Protein AF-A0A5B2YWZ7-F1 (afdb_monomer)

Radius of gyration: 22.35 Å; Cα contacts (8 Å, |Δi|>4): 830; chains: 1; bounding box: 54×45×63 Å

Structure (mmCIF, N/CA/C/O backbone):
data_AF-A0A5B2YWZ7-F1
#
_entry.id   AF-A0A5B2YWZ7-F1
#
loop_
_atom_site.group_PDB
_atom_site.id
_atom_site.type_symbol
_atom_site.label_atom_id
_atom_site.label_alt_id
_atom_site.label_comp_id
_atom_site.label_asym_id
_atom_site.label_entity_id
_atom_site.label_seq_id
_atom_site.pdbx_PDB_ins_code
_atom_site.Cartn_x
_atom_site.Cartn_y
_atom_site.Cartn_z
_atom_site.occupancy
_atom_site.B_iso_or_equiv
_atom_site.auth_seq_id
_atom_site.auth_comp_id
_atom_site.auth_asym_id
_atom_site.auth_atom_id
_atom_site.pdbx_PDB_model_num
ATOM 1 N N . MET A 1 1 ? 11.578 1.709 4.532 1.00 37.19 1 MET A N 1
ATOM 2 C CA . MET A 1 1 ? 10.511 1.955 3.554 1.00 37.19 1 MET A CA 1
ATOM 3 C C . MET A 1 1 ? 10.048 0.620 3.002 1.00 37.19 1 MET A C 1
ATOM 5 O O . MET A 1 1 ? 10.722 0.008 2.191 1.00 37.19 1 MET A O 1
ATOM 9 N N . ALA A 1 2 ? 8.983 0.111 3.607 1.00 58.91 2 ALA A N 1
ATOM 10 C CA . A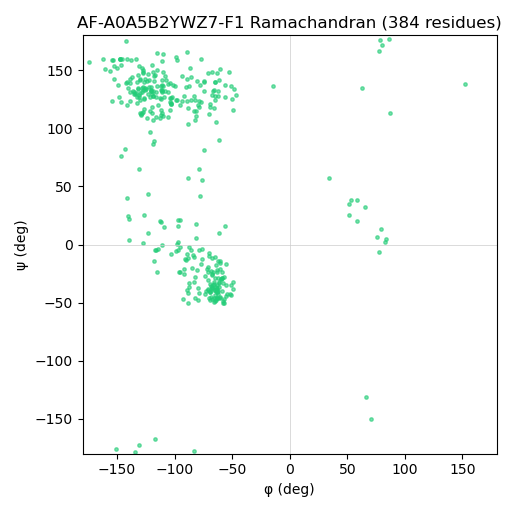LA A 1 2 ? 8.644 -1.291 3.829 1.00 58.91 2 ALA A CA 1
ATOM 11 C C . ALA A 1 2 ? 7.199 -1.595 3.396 1.00 58.91 2 ALA A C 1
ATOM 13 O O . ALA A 1 2 ? 6.530 -0.726 2.850 1.00 58.91 2 ALA A O 1
ATOM 14 N N . ILE A 1 3 ? 6.693 -2.800 3.678 1.00 73.69 3 ILE A N 1
ATOM 15 C CA . ILE A 1 3 ? 5.241 -2.989 3.811 1.00 73.69 3 ILE A CA 1
ATOM 16 C C . ILE A 1 3 ? 4.834 -2.477 5.193 1.00 73.69 3 ILE A C 1
ATOM 18 O O . ILE A 1 3 ? 5.314 -2.998 6.200 1.00 73.69 3 ILE A O 1
ATOM 22 N N . GLN A 1 4 ? 3.973 -1.465 5.252 1.00 75.94 4 GLN A N 1
ATOM 23 C CA . GLN A 1 4 ? 3.536 -0.865 6.509 1.00 75.94 4 GLN A CA 1
ATOM 24 C C . GLN A 1 4 ? 2.019 -0.840 6.638 1.00 75.94 4 GLN A C 1
ATOM 26 O O . GLN A 1 4 ? 1.307 -0.581 5.667 1.00 75.94 4 GLN A O 1
ATOM 31 N N . PHE A 1 5 ? 1.542 -1.076 7.854 1.00 81.06 5 PHE A N 1
ATOM 32 C CA . PHE A 1 5 ? 0.144 -0.919 8.226 1.00 81.06 5 PHE A CA 1
ATOM 33 C C . PHE A 1 5 ? 0.041 -0.050 9.472 1.00 81.06 5 PHE A C 1
ATOM 35 O O . PHE A 1 5 ? 0.707 -0.325 10.462 1.00 81.06 5 PHE A O 1
ATOM 42 N N . ASN A 1 6 ? -0.824 0.955 9.440 1.00 73.75 6 ASN A N 1
ATOM 43 C CA . ASN A 1 6 ? -1.213 1.710 10.623 1.00 73.75 6 ASN A CA 1
ATOM 44 C C . ASN A 1 6 ? -2.736 1.728 10.700 1.00 73.75 6 ASN A C 1
ATOM 46 O O . ASN A 1 6 ? -3.387 2.013 9.696 1.00 73.75 6 ASN A O 1
ATOM 50 N N . GLY A 1 7 ? -3.295 1.444 11.870 1.00 68.25 7 GLY A N 1
ATOM 51 C CA . GLY A 1 7 ? -4.730 1.439 12.113 1.00 68.25 7 GLY A CA 1
ATOM 52 C C . GLY A 1 7 ? -5.070 2.063 13.458 1.00 68.25 7 GLY A C 1
ATOM 53 O O . GLY A 1 7 ? -4.406 1.806 14.459 1.00 68.25 7 GLY A O 1
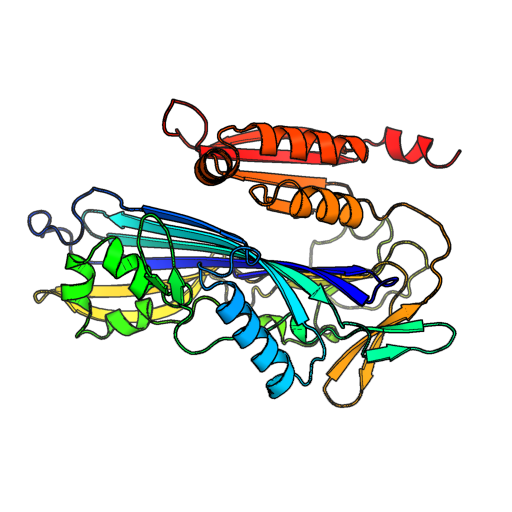ATOM 54 N N . LEU A 1 8 ? -6.134 2.853 13.472 1.00 69.62 8 LEU A N 1
ATOM 55 C CA . LEU A 1 8 ? -6.669 3.482 14.666 1.00 69.62 8 LEU A CA 1
ATOM 56 C C . LEU A 1 8 ? -8.169 3.232 14.748 1.00 69.62 8 LEU A C 1
ATOM 58 O O . LEU A 1 8 ? -8.910 3.745 13.911 1.00 69.62 8 LEU A O 1
ATOM 62 N N . ILE A 1 9 ? -8.605 2.468 15.746 1.00 76.19 9 ILE A N 1
ATOM 63 C CA . ILE A 1 9 ? -10.005 2.105 15.967 1.00 76.19 9 ILE A CA 1
ATOM 64 C C . ILE A 1 9 ? -10.641 3.069 16.969 1.00 76.19 9 ILE A C 1
ATOM 66 O O . ILE A 1 9 ? -10.267 3.107 18.138 1.00 76.19 9 ILE A O 1
ATOM 70 N N . SER A 1 10 ? -11.690 3.759 16.522 1.00 70.38 10 SER A N 1
ATOM 71 C CA . SER A 1 10 ? -12.577 4.524 17.394 1.00 70.38 10 SER A CA 1
ATOM 72 C C . SER A 1 10 ? -13.628 3.602 18.009 1.00 70.38 10 SER A C 1
ATOM 74 O O . SER A 1 10 ? -14.498 3.060 17.311 1.00 70.38 10 SER A O 1
ATOM 76 N N . HIS A 1 11 ? -13.566 3.451 19.332 1.00 68.38 11 HIS A N 1
ATOM 77 C CA . HIS A 1 11 ? -14.490 2.598 20.076 1.00 68.38 11 HIS A CA 1
ATOM 78 C C . HIS A 1 11 ? -15.944 3.114 20.092 1.00 68.38 11 HIS A C 1
ATOM 80 O O . HIS A 1 11 ? -16.876 2.313 20.175 1.00 68.38 11 HIS A O 1
ATOM 86 N N . GLU A 1 12 ? -16.159 4.428 19.944 1.00 64.69 12 GLU A N 1
ATOM 87 C CA . GLU A 1 12 ? -17.496 5.042 19.973 1.00 64.69 12 GLU A CA 1
ATOM 88 C C . GLU A 1 12 ? -18.334 4.664 18.746 1.00 64.69 12 GLU A C 1
ATOM 90 O O . GLU A 1 12 ? -19.527 4.381 18.857 1.00 64.69 12 GLU A O 1
ATOM 95 N N . ASN A 1 13 ? -17.703 4.645 17.567 1.00 70.62 13 ASN A N 1
ATOM 96 C CA . ASN A 1 13 ? -18.417 4.610 16.290 1.00 70.62 13 ASN A CA 1
ATOM 97 C C . ASN A 1 13 ? -18.171 3.334 15.474 1.00 70.62 13 ASN A C 1
ATOM 99 O O . ASN A 1 13 ? -18.784 3.162 14.421 1.00 70.62 13 ASN A O 1
ATOM 103 N N . GLY A 1 14 ? -17.285 2.434 15.922 1.00 79.06 14 GLY A N 1
ATOM 104 C CA . GLY A 1 14 ? -16.979 1.217 15.163 1.00 79.06 14 GLY A CA 1
ATOM 105 C C . GLY A 1 14 ? -16.307 1.506 13.825 1.00 79.06 14 GLY A C 1
ATOM 106 O O . GLY A 1 14 ? -16.531 0.792 12.845 1.00 79.06 14 GLY A O 1
ATOM 107 N N . THR A 1 15 ? -15.517 2.575 13.783 1.00 81.00 15 THR A N 1
ATOM 108 C CA . THR A 1 15 ? -14.788 3.033 12.600 1.00 81.00 15 THR A CA 1
ATOM 109 C C . THR A 1 15 ? -13.298 3.034 12.870 1.00 81.00 15 THR A C 1
ATOM 111 O O . THR A 1 15 ? -12.888 3.231 14.012 1.00 81.00 15 THR A O 1
ATOM 114 N N . ALA A 1 16 ? -12.492 2.909 11.821 1.00 77.50 16 ALA A N 1
ATOM 115 C CA . ALA A 1 16 ? -11.063 3.142 11.909 1.00 77.50 16 ALA A CA 1
ATOM 116 C C . ALA A 1 16 ? -10.545 4.067 10.815 1.00 77.50 16 ALA A C 1
ATOM 118 O O . ALA A 1 16 ? -11.093 4.153 9.711 1.00 77.50 16 ALA A O 1
ATOM 119 N N . LEU A 1 17 ? -9.447 4.738 11.136 1.00 72.69 17 LEU A N 1
ATOM 120 C CA . LEU A 1 17 ? -8.568 5.336 10.146 1.00 72.69 17 LEU A CA 1
ATOM 121 C C . LEU A 1 17 ? -7.384 4.411 9.943 1.00 72.69 17 LEU A C 1
ATOM 123 O O . LEU A 1 17 ? -6.833 3.895 10.915 1.00 72.69 17 LEU A O 1
ATOM 127 N N . ALA A 1 18 ? -7.000 4.202 8.689 1.00 78.12 18 ALA A N 1
ATOM 128 C CA . ALA A 1 18 ? -5.903 3.309 8.384 1.00 78.12 18 ALA A CA 1
ATOM 129 C C . ALA A 1 18 ? -5.013 3.822 7.256 1.00 78.12 18 ALA A C 1
ATOM 131 O O . ALA A 1 18 ? -5.408 4.658 6.444 1.00 78.12 18 ALA A O 1
ATOM 132 N N . SER A 1 19 ? -3.797 3.290 7.206 1.00 80.56 19 SER A N 1
ATOM 133 C CA . SER A 1 19 ? -2.846 3.489 6.121 1.00 80.56 19 SER A CA 1
ATOM 134 C C . SER A 1 19 ? -2.147 2.171 5.810 1.00 80.56 19 SER A C 1
ATOM 136 O O . SER A 1 19 ? -1.652 1.491 6.706 1.00 80.56 19 SER A O 1
ATOM 138 N N . PHE A 1 20 ? -2.115 1.838 4.526 1.00 87.31 20 PHE A N 1
ATOM 139 C CA . PHE A 1 20 ? -1.481 0.663 3.952 1.00 87.31 20 PHE A CA 1
ATOM 140 C C . PHE A 1 20 ? -0.422 1.144 2.969 1.00 87.31 20 PHE A C 1
ATOM 142 O O . PHE A 1 20 ? -0.759 1.757 1.953 1.00 87.31 20 PHE A O 1
ATOM 149 N N . LYS A 1 21 ? 0.851 0.898 3.276 1.00 84.88 21 LYS A N 1
ATOM 150 C CA . LYS A 1 21 ? 1.974 1.399 2.481 1.00 84.88 21 LYS A CA 1
ATOM 151 C C . LYS A 1 21 ? 2.859 0.288 1.968 1.00 84.88 21 LYS A C 1
ATOM 153 O O . LYS A 1 21 ? 3.123 -0.671 2.690 1.00 84.88 21 LYS A O 1
ATOM 158 N N . ILE A 1 22 ? 3.329 0.448 0.740 1.00 87.62 22 ILE A N 1
ATOM 159 C CA . ILE A 1 22 ? 4.284 -0.444 0.096 1.00 87.62 22 ILE A CA 1
ATOM 160 C C . ILE A 1 22 ? 5.374 0.388 -0.540 1.00 87.62 22 ILE A C 1
ATOM 162 O O . ILE A 1 22 ? 5.113 1.218 -1.405 1.00 87.62 22 ILE A O 1
ATOM 166 N N . ASP A 1 23 ? 6.595 0.032 -0.188 1.00 83.75 23 ASP A N 1
ATOM 167 C CA . ASP A 1 23 ? 7.798 0.457 -0.871 1.00 83.75 23 ASP A CA 1
ATOM 168 C C . ASP A 1 23 ? 8.480 -0.778 -1.471 1.00 83.75 23 ASP A C 1
ATOM 170 O O . ASP A 1 23 ? 9.023 -1.633 -0.755 1.00 83.75 23 ASP A O 1
ATOM 174 N N . LYS A 1 24 ? 8.443 -0.888 -2.800 1.00 88.88 24 LYS A N 1
ATOM 175 C CA . LYS A 1 24 ? 9.058 -1.995 -3.540 1.00 88.88 24 LYS A CA 1
ATOM 176 C C . LYS A 1 24 ? 10.194 -1.492 -4.413 1.00 88.88 24 LYS A C 1
ATOM 178 O O . LYS A 1 24 ? 10.079 -0.486 -5.112 1.00 88.88 24 LYS A O 1
ATOM 183 N N . ILE A 1 25 ? 11.295 -2.236 -4.388 1.00 89.81 25 ILE A N 1
ATOM 184 C CA . ILE A 1 25 ? 12.470 -1.979 -5.217 1.00 89.81 25 ILE A CA 1
ATOM 185 C C . ILE A 1 25 ? 12.681 -3.189 -6.116 1.00 89.81 25 ILE A C 1
ATOM 187 O O . ILE A 1 25 ? 12.777 -4.310 -5.626 1.00 89.81 25 ILE A O 1
ATOM 191 N N . ILE A 1 26 ? 12.803 -2.970 -7.420 1.00 92.44 26 ILE A N 1
ATOM 192 C CA . ILE A 1 26 ? 13.241 -4.000 -8.364 1.00 92.44 26 ILE A CA 1
ATOM 193 C C . ILE A 1 26 ? 14.558 -3.542 -8.971 1.00 92.44 26 ILE A C 1
ATOM 195 O O . ILE A 1 26 ? 14.643 -2.436 -9.494 1.00 92.44 26 ILE A O 1
ATOM 199 N N . THR A 1 27 ? 15.592 -4.374 -8.914 1.00 91.31 27 THR A N 1
ATOM 200 C CA . THR A 1 27 ? 16.861 -4.098 -9.591 1.00 91.31 27 THR A CA 1
ATOM 201 C C . THR A 1 27 ? 17.020 -4.998 -10.801 1.00 91.31 27 THR A C 1
ATOM 203 O O . THR A 1 27 ? 16.668 -6.176 -10.760 1.00 91.31 27 THR A O 1
ATOM 206 N N . LEU A 1 28 ? 17.566 -4.440 -11.877 1.00 90.06 28 LEU A N 1
ATOM 207 C CA . LEU A 1 28 ? 18.037 -5.180 -13.040 1.00 90.06 28 LEU A CA 1
ATOM 208 C C . LEU A 1 28 ? 19.545 -4.974 -13.139 1.00 90.06 28 LEU A C 1
ATOM 210 O O . LEU A 1 28 ? 20.001 -3.839 -13.085 1.00 90.06 28 LEU A O 1
ATOM 214 N N . GLU A 1 29 ? 20.323 -6.036 -13.305 1.00 90.25 29 GLU A N 1
ATOM 215 C CA . GLU A 1 29 ? 21.772 -5.956 -13.502 1.00 90.25 29 GLU A CA 1
ATOM 216 C C . GLU A 1 29 ? 22.168 -6.592 -14.831 1.00 90.25 29 GLU A C 1
ATOM 218 O O . GLU A 1 29 ? 21.726 -7.699 -15.153 1.00 90.25 29 GLU A O 1
ATOM 223 N N . TYR A 1 30 ? 23.007 -5.889 -15.593 1.00 86.12 30 TYR A N 1
ATOM 224 C CA . TYR A 1 30 ? 23.416 -6.257 -16.947 1.00 86.12 30 TYR A CA 1
ATOM 225 C C . TYR A 1 30 ? 24.863 -5.809 -17.255 1.00 86.12 30 TYR A C 1
ATOM 227 O O . TYR A 1 30 ? 25.405 -4.931 -16.582 1.00 86.12 30 TYR A O 1
ATOM 235 N N . PRO A 1 31 ? 25.544 -6.403 -18.256 1.00 82.44 31 PRO A N 1
ATOM 236 C CA . PRO A 1 31 ? 26.946 -6.084 -18.544 1.00 82.44 31 PRO A CA 1
ATOM 237 C C . PRO A 1 31 ? 27.169 -4.632 -19.013 1.00 82.44 31 PRO A C 1
ATOM 239 O O . PRO A 1 31 ? 26.435 -4.128 -19.856 1.00 82.44 31 PRO A O 1
ATOM 242 N N . SER A 1 32 ? 28.247 -3.987 -18.545 1.00 70.94 32 SER A N 1
ATOM 243 C CA . SER A 1 32 ? 28.533 -2.550 -18.753 1.00 70.94 32 SER A CA 1
ATOM 244 C C . SER A 1 32 ? 28.925 -2.120 -20.175 1.00 70.94 32 SER A C 1
ATOM 246 O O . SER A 1 32 ? 28.866 -0.939 -20.503 1.00 70.94 32 SER A O 1
ATOM 248 N N . LYS A 1 33 ? 29.363 -3.049 -21.031 1.00 58.19 33 LYS A N 1
ATOM 249 C CA . LYS A 1 33 ? 29.988 -2.765 -22.342 1.00 58.19 33 LYS A CA 1
ATOM 250 C C . LYS A 1 33 ? 29.000 -2.474 -23.488 1.00 58.19 33 LYS A C 1
ATOM 252 O O . LYS A 1 33 ? 29.388 -2.557 -24.649 1.00 58.19 33 LYS A O 1
ATOM 257 N N . TYR A 1 34 ? 27.745 -2.150 -23.171 1.00 53.38 34 TYR A N 1
ATOM 258 C CA . TYR A 1 34 ? 26.641 -2.025 -24.135 1.00 53.38 34 TYR A CA 1
ATOM 259 C C . TYR A 1 34 ? 25.905 -0.681 -24.062 1.00 53.38 34 TYR A C 1
ATOM 261 O O . TYR A 1 34 ? 24.767 -0.576 -24.504 1.00 53.38 34 TYR A O 1
ATOM 269 N N . THR A 1 35 ? 26.570 0.375 -23.579 1.00 50.19 35 THR A N 1
ATOM 270 C CA . THR A 1 35 ? 26.051 1.757 -23.493 1.00 50.19 35 THR A CA 1
ATOM 271 C C . THR A 1 35 ? 25.684 2.413 -24.836 1.00 50.19 35 THR A C 1
ATOM 273 O O . THR A 1 35 ? 25.408 3.607 -24.874 1.00 50.19 35 THR A O 1
ATOM 276 N N . THR A 1 36 ? 25.649 1.664 -25.941 1.00 47.62 36 THR A N 1
ATOM 277 C CA . THR A 1 36 ? 25.097 2.116 -27.226 1.00 47.62 36 THR A CA 1
ATOM 278 C C . THR A 1 36 ? 23.713 1.540 -27.531 1.00 47.62 36 THR A C 1
ATOM 280 O O . THR A 1 36 ? 23.105 1.981 -28.501 1.00 47.62 36 THR A O 1
ATOM 283 N N . ASP A 1 37 ? 23.207 0.584 -26.737 1.00 48.28 37 ASP A N 1
ATOM 284 C CA . ASP A 1 37 ? 21.825 0.103 -26.838 1.00 48.28 37 ASP A CA 1
ATOM 285 C C . ASP A 1 37 ? 20.987 0.690 -25.676 1.00 48.28 37 ASP A C 1
ATOM 287 O O . ASP A 1 37 ? 21.274 0.424 -24.503 1.00 48.28 37 ASP A O 1
ATOM 291 N N . PRO A 1 38 ? 19.981 1.530 -25.977 1.00 47.56 38 PRO A N 1
ATOM 292 C CA . PRO A 1 38 ? 19.209 2.351 -25.043 1.00 47.56 38 PRO A CA 1
ATOM 293 C C . PRO A 1 38 ? 18.183 1.528 -24.249 1.00 47.56 38 PRO A C 1
ATOM 295 O O . PRO A 1 38 ? 16.989 1.831 -24.259 1.00 47.56 38 PRO A O 1
ATOM 298 N N . ILE A 1 39 ? 18.609 0.467 -23.548 1.00 50.28 39 ILE A N 1
ATOM 299 C CA . ILE A 1 39 ? 17.709 -0.255 -22.626 1.00 50.28 39 ILE A CA 1
ATOM 300 C C . ILE A 1 39 ? 17.116 0.735 -21.614 1.00 50.28 39 ILE A C 1
ATOM 302 O O . ILE A 1 39 ? 15.942 0.625 -21.268 1.00 50.28 39 ILE A O 1
ATOM 306 N N . LEU A 1 40 ? 17.899 1.742 -21.214 1.00 54.97 40 LEU A N 1
ATOM 307 C CA . LEU A 1 40 ? 17.470 2.870 -20.397 1.00 54.97 40 LEU A CA 1
ATOM 308 C C . LEU A 1 40 ? 18.196 4.127 -20.870 1.00 54.97 40 LEU A C 1
ATOM 310 O O . LEU A 1 40 ? 19.228 4.506 -20.320 1.00 54.97 40 LEU A O 1
ATOM 314 N N . ASP A 1 41 ? 17.675 4.750 -21.927 1.00 53.03 41 ASP A N 1
ATOM 315 C CA . ASP A 1 41 ? 17.971 6.161 -22.170 1.00 53.03 41 ASP A CA 1
ATOM 316 C C . ASP A 1 41 ? 17.684 6.941 -20.870 1.00 53.03 41 ASP A C 1
ATOM 318 O O . ASP A 1 41 ? 16.710 6.650 -20.170 1.00 53.03 41 ASP A O 1
ATOM 322 N N . ILE A 1 42 ? 18.574 7.859 -20.492 1.00 51.53 42 ILE A N 1
ATOM 323 C CA . ILE A 1 42 ? 18.710 8.425 -19.133 1.00 51.53 42 ILE A CA 1
ATOM 324 C C . ILE A 1 42 ? 17.624 9.489 -18.867 1.00 51.53 42 ILE A C 1
ATOM 326 O O . ILE A 1 42 ? 17.875 10.552 -18.302 1.00 51.53 42 ILE A O 1
ATOM 330 N N . SER A 1 43 ? 16.386 9.230 -19.282 1.00 60.97 43 SER A N 1
ATOM 331 C CA . SER A 1 43 ? 15.245 10.103 -19.014 1.00 60.97 43 SER A CA 1
ATOM 332 C C . SER A 1 43 ? 14.689 9.938 -17.595 1.00 60.97 43 SER A C 1
ATOM 334 O O . SER A 1 43 ? 13.809 10.707 -17.220 1.00 60.97 43 SER A O 1
ATOM 336 N N . ASN A 1 44 ? 15.212 8.976 -16.810 1.00 73.62 44 ASN A N 1
ATOM 337 C CA . ASN A 1 44 ? 14.793 8.635 -15.441 1.00 73.62 44 ASN A CA 1
ATOM 338 C C . ASN A 1 44 ? 13.276 8.816 -15.228 1.00 73.62 44 ASN A C 1
ATOM 340 O O . ASN A 1 44 ? 12.859 9.632 -14.396 1.00 73.62 44 ASN A O 1
ATOM 344 N N . PRO A 1 45 ? 12.444 8.136 -16.039 1.00 86.00 45 PRO A N 1
ATOM 345 C CA . PRO A 1 45 ? 11.018 8.408 -16.099 1.00 86.00 45 PRO A CA 1
ATOM 346 C C . PRO A 1 45 ? 10.357 8.117 -14.753 1.00 86.00 45 PRO A C 1
ATOM 348 O O . PRO A 1 45 ? 10.752 7.202 -14.024 1.00 86.00 45 PRO A O 1
ATOM 351 N N . SER A 1 46 ? 9.322 8.893 -14.440 1.00 90.44 46 SER A N 1
ATOM 352 C CA . SER A 1 46 ? 8.497 8.688 -13.255 1.00 90.44 46 SER A CA 1
ATOM 353 C C . SER A 1 46 ? 7.026 8.902 -13.567 1.00 90.44 46 SER A C 1
ATOM 355 O O . SER A 1 46 ? 6.681 9.843 -14.280 1.00 90.44 46 SER A O 1
ATOM 357 N N . ILE A 1 47 ? 6.181 8.084 -12.958 1.00 92.31 47 ILE A N 1
ATOM 358 C CA . ILE A 1 47 ? 4.732 8.239 -12.910 1.00 92.31 47 ILE A CA 1
ATOM 359 C C . ILE A 1 47 ? 4.359 8.584 -11.482 1.00 92.31 47 ILE A C 1
ATOM 361 O O . ILE A 1 47 ? 4.802 7.914 -10.552 1.00 92.31 47 ILE A O 1
ATOM 365 N N . GLU A 1 48 ? 3.539 9.614 -11.311 1.00 92.38 48 GLU A N 1
ATOM 366 C CA . GLU A 1 48 ? 3.070 10.019 -9.991 1.00 92.38 48 GLU A CA 1
ATOM 367 C C . GLU A 1 48 ? 1.661 10.605 -10.070 1.00 92.38 48 GLU A C 1
ATOM 369 O O . GLU A 1 48 ? 1.410 11.535 -10.850 1.00 92.38 48 GLU A O 1
ATOM 374 N N . PHE A 1 49 ? 0.746 10.070 -9.262 1.00 89.19 49 PHE A N 1
ATOM 375 C CA . PHE A 1 49 ? -0.633 10.540 -9.183 1.00 89.19 49 PHE A CA 1
ATOM 376 C C . PHE A 1 49 ? -1.271 10.252 -7.817 1.00 89.19 49 PHE A C 1
ATOM 378 O O . PHE A 1 49 ? -0.863 9.344 -7.091 1.00 89.19 49 PHE A O 1
ATOM 385 N N . THR A 1 50 ? -2.324 11.012 -7.512 1.00 86.31 50 THR A N 1
ATOM 386 C CA . THR A 1 50 ? -3.182 10.829 -6.337 1.00 86.31 50 THR A CA 1
ATOM 387 C C . THR A 1 50 ? -4.625 10.685 -6.796 1.00 86.31 50 THR A C 1
ATOM 389 O O . THR A 1 50 ? -5.082 11.476 -7.621 1.00 86.31 50 THR A O 1
ATOM 392 N N . LEU A 1 51 ? -5.350 9.707 -6.256 1.00 85.69 51 LEU A N 1
ATOM 393 C CA . LEU A 1 51 ? -6.770 9.488 -6.535 1.00 85.69 51 LEU A CA 1
ATOM 394 C C . LEU A 1 51 ? -7.582 9.513 -5.245 1.00 85.69 51 LEU A C 1
ATOM 396 O O . LEU A 1 51 ? -7.122 9.060 -4.198 1.00 85.69 51 LEU A O 1
ATOM 400 N N . ASN A 1 52 ? -8.817 9.998 -5.343 1.00 86.50 52 ASN A N 1
ATOM 401 C CA . ASN A 1 52 ? -9.801 9.928 -4.271 1.00 86.50 52 ASN A CA 1
ATOM 402 C C . ASN A 1 52 ? -11.003 9.110 -4.748 1.00 86.50 52 ASN A C 1
ATOM 404 O O . ASN A 1 52 ? -11.535 9.343 -5.833 1.00 86.50 52 ASN A O 1
ATOM 408 N N . SER A 1 53 ? -11.440 8.162 -3.925 1.00 89.81 53 SER A N 1
ATOM 409 C CA . SER A 1 53 ? -12.588 7.293 -4.214 1.00 89.81 53 SER A CA 1
ATOM 410 C C . SER A 1 53 ? -13.923 8.034 -4.375 1.00 89.81 53 SER A C 1
ATOM 412 O O . SER A 1 53 ? -14.881 7.440 -4.863 1.00 89.81 53 SER A O 1
ATOM 414 N N . SER A 1 54 ? -14.002 9.309 -3.972 1.00 83.75 54 SER A N 1
ATOM 415 C CA . SER A 1 54 ? -15.173 10.160 -4.204 1.00 83.75 54 SER A CA 1
ATOM 416 C C . SER A 1 54 ? -15.406 10.469 -5.687 1.00 83.75 54 SER A C 1
ATOM 418 O O . SER A 1 54 ? -16.539 10.742 -6.085 1.00 83.75 54 SER A O 1
ATOM 420 N N . ASP A 1 55 ? -14.363 10.390 -6.516 1.00 88.94 55 ASP A N 1
ATOM 421 C CA . ASP A 1 55 ? -14.472 10.464 -7.967 1.00 88.94 55 ASP A CA 1
ATOM 422 C C . ASP A 1 55 ? -14.703 9.063 -8.554 1.00 88.94 55 ASP A C 1
ATOM 424 O O . ASP A 1 55 ? -13.795 8.244 -8.692 1.00 88.94 55 ASP A O 1
ATOM 428 N N . ASN A 1 56 ? -15.951 8.800 -8.942 1.00 91.56 56 ASN A N 1
ATOM 429 C CA . ASN A 1 56 ? -16.376 7.506 -9.479 1.00 91.56 56 ASN A CA 1
ATOM 430 C C . ASN A 1 56 ? -15.768 7.165 -10.855 1.00 91.56 56 ASN A C 1
ATOM 432 O O . ASN A 1 56 ? -15.899 6.026 -11.304 1.00 91.56 56 ASN A O 1
ATOM 436 N N . SER A 1 57 ? -15.129 8.114 -11.549 1.00 92.88 57 SER A N 1
ATOM 437 C CA . SER A 1 57 ? -14.576 7.887 -12.893 1.00 92.88 57 SER A CA 1
ATOM 438 C C . SER A 1 57 ? -13.167 7.277 -12.883 1.00 92.88 57 SER A C 1
ATOM 440 O O . SER A 1 57 ? -12.749 6.645 -13.861 1.00 92.88 57 SER A O 1
ATOM 442 N N . ASN A 1 58 ? -12.446 7.398 -11.764 1.00 95.62 58 ASN A N 1
ATOM 443 C CA . ASN A 1 58 ? -11.047 6.981 -11.666 1.00 95.62 58 ASN A CA 1
ATOM 444 C C . ASN A 1 58 ? -10.843 5.491 -11.329 1.00 95.62 58 ASN A C 1
ATOM 446 O O . ASN A 1 58 ? -9.712 5.016 -11.322 1.00 95.62 58 ASN A O 1
ATOM 450 N N . GLY A 1 59 ? -11.913 4.733 -11.069 1.00 96.69 59 GLY A N 1
ATOM 451 C CA . GLY A 1 59 ? -11.845 3.290 -10.812 1.00 96.69 59 GLY A CA 1
ATOM 452 C C . GLY A 1 59 ? -11.373 2.882 -9.409 1.00 96.69 59 GLY A C 1
ATOM 453 O O . GLY A 1 59 ? -11.486 1.704 -9.074 1.00 96.69 59 GLY A O 1
ATOM 454 N N . LEU A 1 60 ? -10.936 3.813 -8.547 1.00 97.25 60 LEU A N 1
ATOM 455 C CA . LEU A 1 60 ? -10.502 3.497 -7.177 1.00 97.25 60 LEU A CA 1
ATOM 456 C C . LEU A 1 60 ? -11.635 2.879 -6.347 1.00 97.25 60 LEU A C 1
ATOM 458 O O . LEU A 1 60 ? -11.394 1.985 -5.543 1.00 97.25 60 LEU A O 1
ATOM 462 N N . LYS A 1 61 ? -12.889 3.275 -6.589 1.00 96.94 61 LYS A N 1
ATOM 463 C CA . LYS A 1 61 ? -14.045 2.640 -5.946 1.00 96.94 61 LYS A CA 1
ATOM 464 C C . LYS A 1 61 ? -14.141 1.137 -6.248 1.00 96.94 61 LYS A C 1
ATOM 466 O O . LYS A 1 61 ? -14.369 0.361 -5.329 1.00 96.94 61 LYS A O 1
ATOM 471 N N . ASN A 1 62 ? -13.864 0.719 -7.486 1.00 97.06 62 ASN A N 1
ATOM 472 C CA . ASN A 1 62 ? -13.859 -0.699 -7.863 1.00 97.06 62 ASN A CA 1
ATOM 473 C C . ASN A 1 62 ? -12.734 -1.472 -7.157 1.00 97.06 62 ASN A C 1
ATOM 475 O O . ASN A 1 62 ? -12.888 -2.652 -6.855 1.00 97.06 62 ASN A O 1
ATOM 479 N N . VAL A 1 63 ? -11.598 -0.814 -6.891 1.00 97.44 63 VAL A N 1
ATOM 480 C CA . VAL A 1 63 ? -10.514 -1.395 -6.085 1.00 97.44 63 VAL A CA 1
ATOM 481 C C . VAL A 1 63 ? -10.989 -1.639 -4.651 1.00 97.44 63 VAL A C 1
ATOM 483 O O . VAL A 1 63 ? -10.783 -2.731 -4.128 1.00 97.44 63 VAL A O 1
ATOM 486 N N . LEU A 1 64 ? -11.667 -0.663 -4.035 1.00 97.06 64 LEU A N 1
ATOM 487 C CA . LEU A 1 64 ? -12.231 -0.827 -2.690 1.00 97.06 64 LEU A CA 1
ATOM 488 C C . LEU A 1 64 ? -13.298 -1.921 -2.646 1.00 97.06 64 LEU A C 1
ATOM 490 O O . LEU A 1 64 ? -13.320 -2.703 -1.703 1.00 97.06 64 LEU A O 1
ATOM 494 N N . ASP A 1 65 ? -14.145 -2.021 -3.671 1.00 96.25 65 ASP A N 1
ATOM 495 C CA . ASP A 1 65 ? -15.172 -3.062 -3.744 1.00 96.25 65 ASP A CA 1
ATOM 496 C C . ASP A 1 65 ? -14.543 -4.471 -3.795 1.00 96.25 65 ASP A C 1
ATOM 498 O O . ASP A 1 65 ? -14.998 -5.358 -3.074 1.00 96.25 65 ASP A O 1
ATOM 502 N N . LYS A 1 66 ? -13.437 -4.660 -4.535 1.00 95.88 66 LYS A N 1
ATOM 503 C CA . LYS A 1 66 ? -12.663 -5.920 -4.525 1.00 95.88 66 LYS A CA 1
ATOM 504 C C . LYS A 1 66 ? -12.048 -6.228 -3.156 1.00 95.88 66 LYS A C 1
ATOM 506 O O . LYS A 1 66 ? -12.054 -7.379 -2.735 1.00 95.88 66 LYS A O 1
ATOM 511 N N . ILE A 1 67 ? -11.516 -5.222 -2.457 1.00 96.12 67 ILE A N 1
ATOM 512 C CA . ILE A 1 67 ? -10.982 -5.401 -1.095 1.00 96.12 67 ILE A CA 1
ATOM 513 C C . ILE A 1 67 ? -12.100 -5.821 -0.132 1.00 96.12 67 ILE A C 1
ATOM 515 O O . ILE A 1 67 ? -11.952 -6.785 0.612 1.00 96.12 67 ILE A O 1
ATOM 519 N N . ASN A 1 68 ? -13.245 -5.142 -0.192 1.00 96.06 68 ASN A N 1
ATOM 520 C CA . ASN A 1 68 ? -14.402 -5.439 0.652 1.00 96.06 68 ASN A CA 1
ATOM 521 C C . ASN A 1 68 ? -14.972 -6.846 0.392 1.00 96.06 68 ASN A C 1
ATOM 523 O O . ASN A 1 68 ? -15.423 -7.520 1.322 1.00 96.06 68 ASN A O 1
ATOM 527 N N . GLU A 1 69 ? -14.931 -7.311 -0.860 1.00 94.19 69 GLU A N 1
ATOM 528 C CA . GLU A 1 69 ? -15.276 -8.690 -1.214 1.00 94.19 69 GLU A CA 1
ATOM 529 C C . GLU A 1 69 ? -14.323 -9.696 -0.547 1.00 94.19 69 GLU A C 1
ATOM 531 O O . GLU A 1 69 ? -14.784 -10.693 0.012 1.00 94.19 69 GLU A O 1
ATOM 536 N N . LEU A 1 70 ? -13.012 -9.418 -0.523 1.00 92.31 70 LEU A N 1
ATOM 537 C CA . LEU A 1 70 ? -12.034 -10.274 0.157 1.00 92.31 70 LEU A CA 1
ATOM 538 C C . LEU A 1 70 ? -12.293 -10.366 1.663 1.00 92.31 70 LEU A C 1
ATOM 540 O O . LEU A 1 70 ? -12.322 -11.480 2.183 1.00 92.31 70 LEU A O 1
ATOM 544 N N . PHE A 1 71 ? -12.550 -9.242 2.335 1.00 91.94 71 PHE A N 1
ATOM 545 C CA . PHE A 1 71 ? -12.890 -9.235 3.763 1.00 91.94 71 PHE A CA 1
ATOM 546 C C . PHE A 1 71 ? -14.095 -10.126 4.064 1.00 91.94 71 PHE A C 1
ATOM 548 O O . PHE A 1 71 ? -14.057 -10.947 4.981 1.00 91.94 71 PHE A O 1
ATOM 555 N N . SER A 1 72 ? -15.132 -10.026 3.231 1.00 86.44 72 SER A N 1
ATOM 556 C CA . SER A 1 72 ? -16.366 -10.793 3.408 1.00 86.44 72 SER A CA 1
ATOM 557 C C . SER A 1 72 ? -16.170 -12.294 3.149 1.00 86.44 72 SER A C 1
ATOM 559 O O . SER A 1 72 ? -16.741 -13.120 3.860 1.00 86.44 72 SER A O 1
ATOM 561 N N . LEU A 1 73 ? -15.390 -12.663 2.123 1.00 84.44 73 LEU A N 1
ATOM 562 C CA . LEU A 1 73 ? -15.248 -14.054 1.672 1.00 84.44 73 LEU A CA 1
ATOM 563 C C . LEU A 1 73 ? -14.138 -14.830 2.386 1.00 84.44 73 LEU A C 1
ATOM 565 O O . LEU A 1 73 ? -14.325 -16.012 2.679 1.00 84.44 73 LEU A O 1
ATOM 569 N N . LYS A 1 74 ? -12.976 -14.206 2.609 1.00 75.56 74 LYS A N 1
ATOM 570 C CA . LYS A 1 74 ? -11.785 -14.875 3.156 1.00 75.56 74 LYS A CA 1
ATOM 571 C C . LYS A 1 74 ? -11.720 -14.765 4.674 1.00 75.56 74 LYS A C 1
ATOM 573 O O . LYS A 1 74 ? -11.531 -15.778 5.340 1.00 75.56 74 LYS A O 1
ATOM 578 N N . ASP A 1 75 ? -11.937 -13.566 5.203 1.00 71.31 75 ASP A N 1
ATOM 579 C CA . ASP A 1 75 ? -11.699 -13.280 6.623 1.00 71.31 75 ASP A CA 1
ATOM 580 C C . ASP A 1 75 ? -12.978 -13.335 7.465 1.00 71.31 75 ASP A C 1
ATOM 582 O O . ASP A 1 75 ? -12.923 -13.207 8.687 1.00 71.31 75 ASP A O 1
ATOM 586 N N . GLN A 1 76 ? -14.138 -13.515 6.814 1.00 81.31 76 GLN A N 1
ATOM 587 C CA . GLN A 1 76 ? -15.471 -13.380 7.423 1.00 81.31 76 GLN A CA 1
ATOM 588 C C . GLN A 1 76 ? -15.634 -12.045 8.167 1.00 81.31 76 GLN A C 1
ATOM 590 O O . GLN A 1 76 ? -16.430 -11.922 9.103 1.00 81.31 76 GLN A O 1
ATOM 595 N N . SER A 1 77 ? -14.859 -11.049 7.743 1.00 86.25 77 SER A N 1
ATOM 596 C CA . SER A 1 77 ? -14.811 -9.726 8.326 1.00 86.25 77 SER A CA 1
ATOM 597 C C . SER A 1 77 ? -16.018 -8.927 7.847 1.00 86.25 77 SER A C 1
ATOM 599 O O . SER A 1 77 ? -16.402 -8.977 6.677 1.00 86.25 77 SER A O 1
ATOM 601 N N . GLN A 1 78 ? -16.639 -8.196 8.770 1.00 88.75 78 GLN A N 1
ATOM 602 C CA . GLN A 1 78 ? -17.757 -7.295 8.460 1.00 88.75 78 GLN A CA 1
ATOM 603 C C . GLN A 1 78 ? -17.273 -5.893 8.089 1.00 88.75 78 GLN A C 1
ATOM 605 O O . GLN A 1 78 ? -18.070 -5.054 7.653 1.00 88.75 78 GLN A O 1
ATOM 610 N N . ALA A 1 79 ? -15.973 -5.652 8.266 1.00 93.62 79 ALA A N 1
ATOM 611 C CA . ALA A 1 79 ? -15.343 -4.382 8.008 1.00 93.62 79 ALA A CA 1
ATOM 612 C C . ALA A 1 79 ? -15.489 -3.968 6.547 1.00 93.62 79 ALA A C 1
ATOM 614 O O . ALA A 1 79 ? -15.535 -4.786 5.624 1.00 93.62 79 ALA A O 1
ATOM 615 N N . LYS A 1 80 ? -15.512 -2.656 6.339 1.00 95.62 80 LYS A N 1
ATOM 616 C CA . LYS A 1 80 ? -15.658 -2.080 5.012 1.00 95.62 80 LYS A CA 1
ATOM 617 C C . LYS A 1 80 ? -14.774 -0.861 4.842 1.00 95.62 80 LYS A C 1
ATOM 619 O O . LYS A 1 80 ? -14.770 0.028 5.686 1.00 95.62 80 LYS A O 1
ATOM 624 N N . PHE A 1 81 ? -14.080 -0.783 3.715 1.00 95.50 81 PHE A N 1
ATOM 625 C CA . PHE A 1 81 ? -13.454 0.443 3.237 1.00 95.50 81 PHE A CA 1
ATOM 626 C C . PHE A 1 81 ? -14.514 1.277 2.515 1.00 95.50 81 PHE A C 1
ATOM 628 O O . PHE A 1 81 ? -14.955 0.928 1.415 1.00 95.50 81 PHE A O 1
ATOM 635 N N . ASP A 1 82 ? -14.951 2.363 3.154 1.00 86.94 82 ASP A N 1
ATOM 636 C CA . ASP A 1 82 ? -16.016 3.233 2.637 1.00 86.94 82 ASP A CA 1
ATOM 637 C C . ASP A 1 82 ? -15.515 4.191 1.563 1.00 86.94 82 ASP A C 1
ATOM 639 O O . ASP A 1 82 ? -16.181 4.441 0.557 1.00 86.94 82 ASP A O 1
ATOM 643 N N . SER A 1 83 ? -14.335 4.744 1.813 1.00 84.00 83 SER A N 1
ATOM 644 C CA . SER A 1 83 ? -13.652 5.706 0.963 1.00 84.00 83 SER A CA 1
ATOM 645 C C . SER A 1 83 ? -12.157 5.577 1.184 1.00 84.00 83 SER A C 1
ATOM 647 O O . SER A 1 83 ? -11.737 5.216 2.280 1.00 84.00 83 SER A O 1
ATOM 649 N N . ALA A 1 84 ? -11.353 5.929 0.193 1.00 85.50 84 ALA A N 1
ATOM 650 C CA . ALA A 1 84 ? -9.911 5.972 0.326 1.00 85.50 84 ALA A CA 1
ATOM 651 C C . ALA A 1 84 ? -9.277 7.064 -0.531 1.00 85.50 84 ALA A C 1
ATOM 653 O O . ALA A 1 84 ? -9.846 7.518 -1.533 1.00 85.50 84 ALA A O 1
ATOM 654 N N . ILE A 1 85 ? -8.058 7.414 -0.139 1.00 82.06 85 ILE A N 1
ATOM 655 C CA . ILE A 1 85 ? -7.110 8.156 -0.958 1.00 82.06 85 ILE A CA 1
ATOM 656 C C . ILE A 1 85 ? -5.972 7.207 -1.322 1.00 82.06 85 ILE A C 1
ATOM 658 O O . ILE A 1 85 ? -5.461 6.487 -0.466 1.00 82.06 85 ILE A O 1
ATOM 662 N N . LEU A 1 86 ? -5.606 7.194 -2.600 1.00 89.75 86 LEU A N 1
ATOM 663 C CA . LEU A 1 86 ? -4.477 6.438 -3.123 1.00 89.75 86 LEU A CA 1
ATOM 664 C C . LEU A 1 86 ? -3.410 7.413 -3.602 1.00 89.75 86 LEU A C 1
ATOM 666 O O . LEU A 1 86 ? -3.692 8.253 -4.454 1.00 89.75 86 LEU A O 1
ATOM 670 N N . GLN A 1 87 ? -2.191 7.250 -3.111 1.00 86.94 87 GLN A N 1
ATOM 671 C CA . GLN A 1 87 ? -0.988 7.859 -3.668 1.00 86.94 87 GLN A CA 1
ATOM 672 C C . GLN A 1 87 ? -0.168 6.771 -4.337 1.00 86.94 87 GLN A C 1
ATOM 674 O O . GLN A 1 87 ? 0.036 5.702 -3.760 1.00 86.94 87 GLN A O 1
AT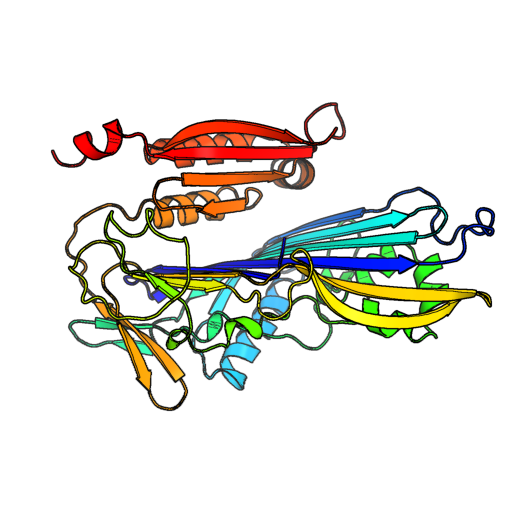OM 679 N N . TYR A 1 88 ? 0.275 7.046 -5.557 1.00 94.50 88 TYR A N 1
ATOM 680 C CA . TYR A 1 88 ? 1.052 6.107 -6.346 1.00 94.50 88 TYR A CA 1
ATOM 681 C C . TYR A 1 88 ? 2.224 6.825 -6.998 1.00 94.50 88 TYR A C 1
ATOM 683 O O . TYR A 1 88 ? 2.041 7.835 -7.685 1.00 94.50 88 TYR A O 1
ATOM 691 N N . LYS A 1 89 ? 3.414 6.254 -6.833 1.00 92.31 89 LYS A N 1
ATOM 692 C CA . LYS A 1 89 ? 4.636 6.682 -7.500 1.00 92.31 89 LYS A CA 1
ATOM 693 C C . LYS A 1 89 ? 5.395 5.476 -8.011 1.00 92.31 89 LYS A C 1
ATOM 695 O O . LYS A 1 89 ? 5.638 4.522 -7.279 1.00 92.31 89 LYS A O 1
ATOM 700 N N . ALA A 1 90 ? 5.808 5.553 -9.265 1.00 94.00 90 ALA A N 1
ATOM 701 C CA . ALA A 1 90 ? 6.745 4.621 -9.859 1.00 94.00 90 ALA A CA 1
ATOM 702 C C . ALA A 1 90 ? 7.858 5.404 -10.551 1.00 94.00 90 ALA A C 1
ATOM 704 O O . ALA A 1 90 ? 7.597 6.440 -11.163 1.00 94.00 90 ALA A O 1
ATOM 705 N N . SER A 1 91 ? 9.098 4.938 -10.469 1.00 90.62 91 SER A N 1
ATOM 706 C CA . SER A 1 91 ? 10.206 5.546 -11.204 1.00 90.62 91 SER A CA 1
ATOM 707 C C . SER A 1 91 ? 11.235 4.521 -11.635 1.00 90.62 91 SER A C 1
ATOM 709 O O . SER A 1 91 ? 11.380 3.467 -11.016 1.00 90.62 91 SER A O 1
ATOM 711 N N . VAL A 1 92 ? 11.962 4.842 -12.701 1.00 87.56 92 VAL A N 1
ATOM 712 C CA . VAL A 1 92 ? 13.097 4.051 -13.173 1.00 87.56 92 VAL A CA 1
ATOM 713 C C . VAL A 1 92 ? 14.345 4.915 -13.124 1.00 87.56 92 VAL A C 1
ATOM 715 O O . VAL A 1 92 ? 14.366 6.013 -13.671 1.00 87.56 92 VAL A O 1
ATOM 718 N N . ILE A 1 93 ? 15.394 4.405 -12.488 1.00 83.56 93 ILE A N 1
ATOM 719 C CA . ILE A 1 93 ? 16.732 4.990 -12.512 1.00 83.56 93 ILE A CA 1
ATOM 720 C C . ILE A 1 93 ? 17.630 4.045 -13.298 1.00 83.56 93 ILE A C 1
ATOM 722 O O . ILE A 1 93 ? 17.900 2.926 -12.857 1.00 83.56 93 ILE A O 1
ATOM 726 N N . GLY A 1 94 ? 18.055 4.488 -14.478 1.00 79.31 94 GLY A N 1
ATOM 727 C CA . GLY A 1 94 ? 18.939 3.728 -15.355 1.00 79.31 94 GLY A CA 1
ATOM 728 C C . GLY A 1 94 ? 20.407 4.080 -15.149 1.00 79.31 94 GLY A C 1
ATOM 729 O O . GLY A 1 94 ? 20.760 5.233 -14.905 1.00 79.31 94 GLY A O 1
ATOM 730 N N . GLY A 1 95 ? 21.273 3.081 -15.277 1.00 77.38 95 GLY A N 1
ATOM 731 C CA . GLY A 1 95 ? 22.719 3.234 -15.216 1.00 77.38 95 GLY A CA 1
ATOM 732 C C . GLY A 1 95 ? 23.450 2.332 -16.217 1.00 77.38 95 GLY A C 1
ATOM 733 O O . GLY A 1 95 ? 22.839 1.497 -16.888 1.00 77.38 95 GLY A O 1
ATOM 734 N N . PRO A 1 96 ? 24.787 2.454 -16.318 1.00 77.31 96 PRO A N 1
ATOM 735 C CA . PRO A 1 96 ? 25.569 1.742 -17.334 1.00 77.31 96 PRO A CA 1
ATOM 736 C C . PRO A 1 96 ? 25.539 0.211 -17.224 1.00 77.31 96 PRO A C 1
ATOM 738 O O . PRO A 1 96 ? 25.809 -0.478 -18.198 1.00 77.31 96 PRO A O 1
ATOM 741 N N . SER A 1 97 ? 25.266 -0.327 -16.034 1.00 81.94 97 SER A N 1
ATOM 742 C CA . SER A 1 97 ? 25.268 -1.775 -15.754 1.00 81.94 97 SER A CA 1
ATOM 743 C C . SER A 1 97 ? 24.119 -2.226 -14.850 1.00 81.94 97 SER A C 1
ATOM 745 O O . SER A 1 97 ? 24.054 -3.385 -14.443 1.00 81.94 97 SER A O 1
ATOM 747 N N . ASN A 1 98 ? 23.224 -1.309 -14.490 1.00 86.06 98 ASN A N 1
ATOM 748 C CA . ASN A 1 98 ? 22.080 -1.619 -13.654 1.00 86.06 98 ASN A CA 1
ATOM 749 C C . ASN A 1 98 ? 20.933 -0.639 -13.884 1.00 86.06 98 ASN A C 1
ATOM 751 O O . ASN A 1 98 ? 21.143 0.486 -14.329 1.00 86.06 98 ASN A O 1
ATOM 755 N N . ALA A 1 99 ? 19.741 -1.086 -13.522 1.00 85.81 99 ALA A N 1
ATOM 756 C CA . ALA A 1 99 ? 18.535 -0.294 -13.408 1.00 85.81 99 ALA A CA 1
ATOM 757 C C . ALA A 1 99 ? 17.919 -0.514 -12.037 1.00 85.81 99 ALA A C 1
ATOM 759 O O . ALA A 1 99 ? 17.957 -1.632 -11.519 1.00 85.81 99 ALA A O 1
ATOM 760 N N . THR A 1 100 ? 17.278 0.511 -11.492 1.00 88.25 100 THR A N 1
ATOM 761 C CA . THR A 1 100 ? 16.431 0.360 -10.311 1.00 88.25 100 THR A CA 1
ATOM 762 C C . THR A 1 100 ? 15.053 0.933 -10.581 1.00 88.25 100 THR A C 1
ATOM 764 O O . THR A 1 100 ? 14.926 2.085 -10.986 1.00 88.25 100 THR A O 1
ATOM 767 N N . LEU A 1 101 ? 14.029 0.122 -10.353 1.00 90.81 101 LEU A N 1
ATOM 768 C CA . LEU A 1 101 ? 12.636 0.510 -10.397 1.00 90.81 101 LEU A CA 1
ATOM 769 C C . LEU A 1 101 ? 12.155 0.682 -8.959 1.00 90.81 101 LEU A C 1
ATOM 771 O O . LEU A 1 101 ? 12.315 -0.227 -8.139 1.00 90.81 101 LEU A O 1
ATOM 775 N N . TYR A 1 102 ? 11.572 1.834 -8.665 1.00 91.00 102 TYR A N 1
ATOM 776 C CA . TYR A 1 102 ? 10.994 2.147 -7.365 1.00 91.00 102 TYR A CA 1
ATOM 777 C C . TYR A 1 102 ? 9.484 2.237 -7.494 1.00 91.00 102 TYR A C 1
ATOM 779 O O . TYR A 1 102 ? 8.994 2.843 -8.444 1.00 91.00 102 TYR A O 1
ATOM 787 N N . TYR A 1 103 ? 8.776 1.670 -6.524 1.00 92.69 103 TYR A N 1
ATOM 788 C CA . TYR A 1 103 ? 7.332 1.777 -6.374 1.00 92.69 103 TYR A CA 1
ATOM 789 C C . TYR A 1 103 ? 7.029 2.186 -4.936 1.00 92.69 103 TYR A C 1
ATOM 791 O O . TYR A 1 103 ? 7.477 1.506 -4.016 1.00 92.69 103 TYR A O 1
ATOM 799 N N . ASP A 1 104 ? 6.292 3.277 -4.771 1.00 87.94 104 ASP A N 1
ATOM 800 C CA . ASP A 1 104 ? 5.809 3.808 -3.493 1.00 87.94 104 ASP A CA 1
ATOM 801 C C . ASP A 1 104 ? 4.293 3.987 -3.620 1.00 87.94 104 ASP A C 1
ATOM 803 O O . ASP A 1 104 ? 3.799 4.701 -4.503 1.00 87.94 104 ASP A O 1
ATOM 807 N N . ILE A 1 105 ? 3.555 3.233 -2.809 1.00 92.31 105 ILE A N 1
ATOM 808 C CA . ILE A 1 105 ? 2.098 3.164 -2.846 1.00 92.31 105 ILE A CA 1
ATOM 809 C C . ILE A 1 105 ? 1.573 3.354 -1.434 1.00 92.31 105 ILE A C 1
ATOM 811 O O . ILE A 1 105 ? 1.940 2.604 -0.533 1.00 92.31 105 ILE A O 1
ATOM 815 N N . SER A 1 106 ? 0.654 4.301 -1.259 1.00 86.25 106 SER A N 1
ATOM 816 C CA . SER A 1 106 ? -0.031 4.557 0.007 1.00 86.25 106 SER A CA 1
ATOM 817 C C . SER A 1 106 ? -1.538 4.582 -0.221 1.00 86.25 106 SER A C 1
ATOM 819 O O . SER A 1 106 ? -2.062 5.464 -0.904 1.00 86.25 106 SER A O 1
ATOM 821 N N . LEU A 1 107 ? -2.236 3.595 0.340 1.00 90.44 107 LEU A N 1
ATOM 822 C CA . LEU A 1 107 ? -3.693 3.530 0.382 1.00 90.44 107 LEU A CA 1
ATOM 823 C C . LEU A 1 107 ? -4.159 3.913 1.787 1.00 90.44 107 LEU A C 1
ATOM 825 O O . LEU A 1 107 ? -3.810 3.263 2.771 1.00 90.44 107 LEU A O 1
ATOM 829 N N . VAL A 1 108 ? -4.973 4.957 1.875 1.00 83.25 108 VAL A N 1
ATOM 830 C CA . VAL A 1 108 ? -5.483 5.501 3.136 1.00 83.25 108 VAL A CA 1
ATOM 831 C C . VAL A 1 108 ? -7.005 5.373 3.144 1.00 83.25 108 VAL A C 1
ATOM 833 O O . VAL A 1 108 ? -7.690 6.270 2.640 1.00 83.25 108 VAL A O 1
ATOM 836 N N . PRO A 1 109 ? -7.559 4.244 3.621 1.00 86.06 109 PRO A N 1
ATOM 837 C CA . PRO A 1 109 ? -8.996 4.055 3.701 1.00 86.06 109 PRO A CA 1
ATOM 838 C C . PRO A 1 109 ? -9.588 4.606 5.004 1.00 86.06 109 PRO A C 1
ATOM 840 O O . PRO A 1 109 ? -8.967 4.597 6.069 1.00 86.06 109 PRO A O 1
ATOM 843 N N . LYS A 1 110 ? -10.857 5.003 4.920 1.00 81.25 110 LYS A N 1
ATOM 844 C CA . LYS A 1 110 ? -11.770 5.077 6.058 1.00 81.25 110 LYS A CA 1
ATOM 845 C C . LYS A 1 110 ? -12.464 3.727 6.195 1.00 81.25 110 LYS A C 1
ATOM 847 O O . LYS A 1 110 ? -13.098 3.267 5.242 1.00 81.25 110 LYS A O 1
ATOM 852 N N . VAL A 1 111 ? -12.346 3.123 7.370 1.00 89.38 111 VAL A N 1
ATOM 853 C CA . VAL A 1 111 ? -12.888 1.799 7.672 1.00 89.38 111 VAL A CA 1
ATOM 854 C C . VAL A 1 111 ? -14.118 1.937 8.565 1.00 89.38 111 VAL A C 1
ATOM 856 O O . VAL A 1 111 ? -14.116 2.728 9.510 1.00 89.38 111 VAL A O 1
ATOM 859 N N . SER A 1 112 ? -15.163 1.168 8.292 1.00 91.25 112 SER A N 1
ATOM 860 C CA . SER A 1 112 ? -16.373 1.084 9.117 1.00 91.25 112 SER A CA 1
ATOM 861 C C . SER A 1 112 ? -16.802 -0.360 9.342 1.00 91.25 112 SER A C 1
ATOM 863 O O . SER A 1 112 ? -16.133 -1.290 8.890 1.00 91.25 112 SER A O 1
ATOM 865 N N . ASN A 1 113 ? -17.920 -0.532 10.055 1.00 93.44 113 ASN A N 1
ATOM 866 C CA . ASN A 1 113 ? -18.511 -1.822 10.407 1.00 93.44 113 ASN A CA 1
ATOM 867 C C . ASN A 1 113 ? -17.566 -2.719 11.214 1.00 93.44 113 ASN A C 1
ATOM 869 O O . ASN A 1 113 ? -17.532 -3.932 11.029 1.00 93.44 113 ASN A O 1
ATOM 873 N N . LEU A 1 114 ? -16.799 -2.117 12.127 1.00 91.88 114 LEU A N 1
ATOM 874 C CA . LEU A 1 114 ? -15.872 -2.872 12.964 1.00 91.88 114 LEU A CA 1
ATOM 875 C C . LEU A 1 114 ? -16.553 -3.543 14.156 1.00 91.88 114 LEU A C 1
ATOM 877 O O . LEU A 1 114 ? -16.008 -4.499 14.682 1.00 91.88 114 LEU A O 1
ATOM 881 N N . ILE A 1 115 ? -17.723 -3.084 14.605 1.00 91.50 115 ILE A N 1
ATOM 882 C CA . ILE A 1 115 ? -18.405 -3.690 15.758 1.00 91.50 115 ILE A CA 1
ATOM 883 C C . ILE A 1 115 ? -19.163 -4.942 15.306 1.00 91.50 115 ILE A C 1
ATOM 885 O O . ILE A 1 115 ? -20.187 -4.833 14.637 1.00 91.50 115 ILE A O 1
ATOM 889 N N . VAL A 1 116 ? -18.692 -6.118 15.724 1.00 90.31 116 VAL A N 1
ATOM 890 C CA . VAL A 1 116 ? -19.316 -7.417 15.400 1.00 90.31 116 VAL A CA 1
ATOM 891 C C . VAL A 1 116 ? -20.334 -7.872 16.443 1.00 90.31 116 VAL A C 1
ATOM 893 O O . VAL A 1 116 ? -21.229 -8.661 16.154 1.00 90.31 116 VAL A O 1
ATOM 896 N N . ASP A 1 117 ? -20.174 -7.408 17.680 1.00 88.00 117 ASP A N 1
ATOM 897 C CA . ASP A 1 117 ? -21.015 -7.753 18.821 1.00 88.00 117 ASP A CA 1
ATOM 898 C C . ASP A 1 117 ? -20.910 -6.628 19.854 1.00 88.00 117 ASP A C 1
ATOM 900 O O . ASP A 1 117 ? -19.880 -5.959 19.959 1.00 88.00 117 ASP A O 1
ATOM 904 N N . SER A 1 118 ? -21.966 -6.389 20.623 1.00 87.19 118 SER A N 1
ATOM 905 C CA . SER A 1 118 ? -21.920 -5.402 21.697 1.00 87.19 118 SER A CA 1
ATOM 906 C C . SER A 1 118 ? -22.908 -5.746 22.805 1.00 87.19 118 SER A C 1
ATOM 908 O O . SER A 1 118 ? -24.028 -6.187 22.551 1.00 87.19 118 SER A O 1
ATOM 910 N N . ASN A 1 119 ? -22.509 -5.500 24.048 1.00 83.25 119 ASN A N 1
ATOM 911 C CA . ASN A 1 119 ? -23.359 -5.652 25.226 1.00 83.25 119 ASN A CA 1
ATOM 912 C C . ASN A 1 119 ? -23.541 -4.289 25.920 1.00 83.25 119 ASN A C 1
ATOM 914 O O . ASN A 1 119 ? -23.267 -3.246 25.329 1.00 83.25 119 ASN A O 1
ATOM 918 N N . GLN A 1 120 ? -24.062 -4.257 27.147 1.00 78.75 120 GLN A N 1
ATOM 919 C CA . GLN A 1 120 ? -24.298 -2.988 27.851 1.00 78.75 120 GLN A CA 1
ATOM 920 C C . GLN A 1 120 ? -23.004 -2.258 28.244 1.00 78.75 120 GLN A C 1
ATOM 922 O O . GLN A 1 120 ? -23.029 -1.048 28.414 1.00 78.75 120 GLN A O 1
ATOM 927 N N . THR A 1 121 ? -21.884 -2.971 28.361 1.00 78.12 121 THR A N 1
ATOM 928 C CA . THR A 1 121 ? -20.628 -2.453 28.921 1.00 78.12 121 THR A CA 1
ATOM 929 C C . THR A 1 121 ? -19.483 -2.392 27.914 1.00 78.12 121 THR A C 1
ATOM 931 O O . THR A 1 121 ? -18.563 -1.607 28.103 1.00 78.12 121 THR A O 1
ATOM 934 N N . SER A 1 122 ? -19.510 -3.193 26.846 1.00 82.69 122 SER A N 1
ATOM 935 C CA . SER A 1 122 ? -18.429 -3.293 25.863 1.00 82.69 122 SER A CA 1
ATOM 936 C C . SER A 1 122 ? -18.917 -3.590 24.446 1.00 82.69 122 SER A C 1
ATOM 938 O O . SER A 1 122 ? -20.024 -4.093 24.224 1.00 82.69 122 SER A O 1
ATOM 940 N N . SER A 1 123 ? -18.053 -3.275 23.488 1.00 87.56 123 SER A N 1
ATOM 941 C CA . SER A 1 123 ? -18.168 -3.614 22.074 1.00 87.56 123 SER A CA 1
ATOM 942 C C . SER A 1 123 ? -17.000 -4.510 21.673 1.00 87.56 123 SER A C 1
ATOM 944 O O . SER A 1 123 ? -15.889 -4.366 22.185 1.00 87.56 123 SER A O 1
ATOM 946 N N . LEU A 1 124 ? -17.265 -5.445 20.767 1.00 88.25 124 LEU A N 1
ATOM 947 C CA . LEU A 1 124 ? -16.292 -6.355 20.186 1.00 88.25 124 LEU A CA 1
ATOM 948 C C . LEU A 1 124 ? -15.971 -5.890 18.765 1.00 88.25 124 LEU A C 1
ATOM 950 O O . LEU A 1 124 ? -16.873 -5.779 17.938 1.00 88.25 124 LEU A O 1
ATOM 954 N N . PHE A 1 125 ? -14.697 -5.637 18.501 1.00 89.44 125 PHE A N 1
ATOM 955 C CA . PHE A 1 125 ? -14.185 -5.069 17.266 1.00 89.44 125 PHE A CA 1
ATOM 956 C C . PHE A 1 125 ? -13.491 -6.132 16.419 1.00 89.44 125 PHE A C 1
ATOM 958 O O . PHE A 1 125 ? -12.645 -6.885 16.908 1.00 89.44 125 PHE A O 1
ATOM 965 N N . ASP A 1 126 ? -13.856 -6.164 15.146 1.00 91.94 126 ASP A N 1
ATOM 966 C CA . ASP A 1 126 ? -13.191 -6.896 14.083 1.00 91.94 126 ASP A CA 1
ATOM 967 C C . ASP A 1 126 ? -11.801 -6.307 13.821 1.00 91.94 126 ASP A C 1
ATOM 969 O O . ASP A 1 126 ? -11.637 -5.093 13.665 1.00 91.94 126 ASP A O 1
ATOM 973 N N . VAL A 1 127 ? -10.803 -7.181 13.753 1.00 89.50 127 VAL A N 1
ATOM 974 C CA . VAL A 1 127 ? -9.423 -6.840 13.391 1.00 89.50 127 VAL A CA 1
ATOM 975 C C . VAL A 1 127 ? -8.919 -7.645 12.194 1.00 89.50 127 VAL A C 1
ATOM 977 O O . VAL A 1 127 ? -7.734 -7.585 11.892 1.00 89.50 127 VAL A O 1
ATOM 980 N N . GLY A 1 128 ? -9.772 -8.395 11.491 1.00 90.31 128 GLY A N 1
ATOM 981 C CA . GLY A 1 128 ? -9.391 -9.142 10.284 1.00 90.31 128 GLY A CA 1
ATOM 982 C C . GLY A 1 128 ? -8.999 -8.226 9.119 1.00 90.31 128 GLY A C 1
ATOM 983 O O . GLY A 1 128 ? -8.045 -8.499 8.398 1.00 90.31 128 GLY A O 1
ATOM 984 N N . TRP A 1 129 ? -9.643 -7.061 9.022 1.00 91.50 129 TRP A N 1
ATOM 985 C CA . TRP A 1 129 ? -9.477 -6.067 7.949 1.00 91.50 129 TRP A CA 1
ATOM 986 C C . TRP A 1 129 ? -8.073 -5.471 7.785 1.00 91.50 129 TRP A C 1
ATOM 988 O O . TRP A 1 129 ? -7.772 -4.828 6.778 1.00 91.50 129 TRP A O 1
ATOM 998 N N . ARG A 1 130 ? -7.200 -5.656 8.778 1.00 90.94 130 ARG A N 1
ATOM 999 C CA . ARG A 1 130 ? -5.805 -5.187 8.755 1.00 90.94 130 ARG A CA 1
ATOM 1000 C C . ARG A 1 130 ? -4.923 -5.950 7.761 1.00 90.94 130 ARG A C 1
ATOM 1002 O O . ARG A 1 130 ? -3.767 -5.585 7.566 1.00 90.94 130 ARG A O 1
ATOM 1009 N N . SER A 1 131 ? -5.444 -7.012 7.152 1.00 91.38 131 SER A N 1
ATOM 1010 C CA . SER A 1 131 ? -4.733 -7.839 6.190 1.00 91.38 131 SER A CA 1
ATOM 1011 C C . SER A 1 131 ? -5.585 -8.103 4.957 1.00 91.38 131 SER A C 1
ATOM 1013 O O . SER A 1 131 ? -6.783 -8.324 5.060 1.00 91.38 131 SER A O 1
ATOM 1015 N N . PHE A 1 132 ? -4.959 -8.077 3.784 1.00 92.69 132 PHE A N 1
ATOM 1016 C CA . PHE A 1 132 ? -5.543 -8.557 2.536 1.00 92.69 132 PHE A CA 1
ATOM 1017 C C . PHE A 1 132 ? -4.429 -8.829 1.526 1.00 92.69 132 PHE A C 1
ATOM 1019 O O . PHE A 1 132 ? -3.402 -8.154 1.531 1.00 92.69 132 PHE A O 1
ATOM 1026 N N . ALA A 1 133 ? -4.644 -9.764 0.607 1.00 91.50 133 ALA A N 1
ATOM 1027 C CA . ALA A 1 133 ? -3.855 -9.865 -0.615 1.00 91.50 133 ALA A CA 1
ATOM 1028 C C . ALA A 1 133 ? -4.782 -9.988 -1.811 1.00 91.50 133 ALA A C 1
ATOM 1030 O O . ALA A 1 133 ? -5.686 -10.832 -1.844 1.00 91.50 133 ALA A O 1
ATOM 1031 N N . ILE A 1 134 ? -4.538 -9.129 -2.794 1.00 88.81 134 ILE A N 1
ATOM 1032 C CA . ILE A 1 134 ? -5.305 -9.115 -4.029 1.00 88.81 134 ILE A CA 1
ATOM 1033 C C . ILE A 1 134 ? -4.478 -9.779 -5.116 1.00 88.81 134 ILE A C 1
ATOM 1035 O O . ILE A 1 134 ? -3.389 -9.323 -5.466 1.00 88.81 134 ILE A O 1
ATOM 1039 N N . GLU A 1 135 ? -5.045 -10.832 -5.688 1.00 88.38 135 GLU A N 1
ATOM 1040 C CA . GLU A 1 135 ? -4.562 -11.404 -6.933 1.00 88.38 135 GLU A CA 1
ATOM 1041 C C . GLU A 1 135 ? -5.259 -10.729 -8.115 1.00 88.38 135 GLU A C 1
ATOM 1043 O O . GLU A 1 135 ? -6.453 -10.416 -8.078 1.00 88.38 135 GLU A O 1
ATOM 1048 N N . GLY A 1 136 ? -4.511 -10.520 -9.192 1.00 92.50 136 GLY A N 1
ATOM 1049 C CA . GLY A 1 136 ? -5.032 -9.950 -10.421 1.00 92.50 136 GLY A CA 1
ATOM 1050 C C . GLY A 1 136 ? -5.027 -8.417 -10.462 1.00 92.50 136 GLY A C 1
ATOM 1051 O O . GLY A 1 136 ? -4.616 -7.740 -9.513 1.00 92.50 136 GLY A O 1
ATOM 1052 N N . PRO A 1 137 ? -5.441 -7.863 -11.613 1.00 95.69 137 PRO A N 1
ATOM 1053 C CA . PRO A 1 137 ? -5.238 -6.459 -11.929 1.00 95.69 137 PRO A CA 1
ATOM 1054 C C . PRO A 1 137 ? -6.171 -5.526 -11.150 1.00 95.69 137 PRO A C 1
ATOM 1056 O O . PRO A 1 137 ? -7.379 -5.782 -11.004 1.00 95.69 137 PRO A O 1
ATOM 1059 N N . LEU A 1 138 ? -5.623 -4.391 -10.717 1.00 97.12 138 LEU A N 1
ATOM 1060 C CA . LEU A 1 138 ? -6.339 -3.291 -10.072 1.00 97.12 138 LEU A CA 1
ATOM 1061 C C . LEU A 1 138 ? -6.200 -2.035 -10.922 1.00 97.12 138 LEU A C 1
ATOM 1063 O O . LEU A 1 138 ? -5.299 -1.222 -10.741 1.00 97.12 138 LEU A O 1
ATOM 1067 N N . ILE A 1 139 ? -7.102 -1.901 -11.888 1.00 97.75 139 ILE A N 1
ATOM 1068 C CA . ILE A 1 139 ? -7.039 -0.815 -12.859 1.00 97.75 139 ILE A CA 1
ATOM 1069 C C . ILE A 1 139 ? -7.656 0.456 -12.277 1.00 97.75 139 ILE A C 1
ATOM 1071 O O . ILE A 1 139 ? -8.832 0.468 -11.905 1.00 97.75 139 ILE A O 1
ATOM 1075 N N . VAL A 1 140 ? -6.875 1.532 -12.279 1.00 98.19 140 VAL A N 1
ATOM 1076 C CA . VAL A 1 140 ? -7.340 2.902 -12.048 1.00 98.19 140 VAL A CA 1
ATOM 1077 C C . VAL A 1 140 ? -7.127 3.739 -13.304 1.00 98.19 140 VAL A C 1
ATOM 1079 O O . VAL A 1 140 ? -6.199 3.498 -14.075 1.00 98.19 140 VAL A O 1
ATOM 1082 N N . ASN A 1 141 ? -7.981 4.734 -13.520 1.00 97.31 141 ASN A N 1
ATOM 1083 C CA . ASN A 1 141 ? -7.852 5.673 -14.626 1.00 97.31 141 ASN A CA 1
ATOM 1084 C C . ASN A 1 141 ? -7.202 6.958 -14.126 1.00 97.31 141 ASN A C 1
ATOM 1086 O O . ASN A 1 141 ? -7.700 7.602 -13.204 1.00 97.31 141 ASN A O 1
ATOM 1090 N N . THR A 1 142 ? -6.106 7.345 -14.768 1.00 95.25 142 THR A N 1
ATOM 1091 C CA . THR A 1 142 ? -5.404 8.598 -14.490 1.00 95.25 142 THR A CA 1
ATOM 1092 C C . THR A 1 142 ? -5.583 9.563 -15.656 1.00 95.25 142 THR A C 1
ATOM 1094 O O . THR A 1 142 ? -5.672 9.146 -16.813 1.00 95.25 142 THR A O 1
ATOM 1097 N N . GLN A 1 143 ? -5.613 10.863 -15.365 1.00 88.38 143 GLN A N 1
ATOM 1098 C CA . GLN A 1 143 ? -5.741 11.890 -16.400 1.00 88.38 143 GLN A CA 1
ATOM 1099 C C . GLN A 1 143 ? -4.512 11.940 -17.322 1.00 88.38 143 GLN A C 1
ATOM 1101 O O . GLN A 1 143 ? -4.655 12.129 -18.526 1.00 88.38 143 GLN A O 1
ATOM 1106 N N . G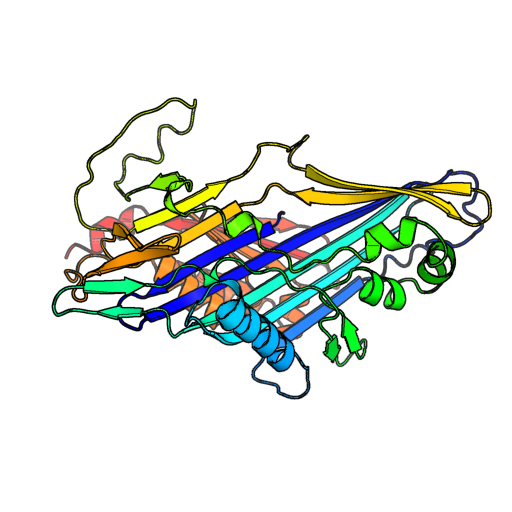LU A 1 144 ? -3.314 11.775 -16.758 1.00 91.38 144 GLU A N 1
ATOM 1107 C CA . GLU A 1 144 ? -2.041 11.967 -17.466 1.00 91.38 144 GLU A CA 1
ATOM 1108 C C . GLU A 1 144 ? -1.560 10.694 -18.180 1.00 91.38 144 GLU A C 1
ATOM 1110 O O . GLU A 1 144 ? -1.029 10.767 -19.286 1.00 91.38 144 GLU A O 1
ATOM 1115 N N . TYR A 1 145 ? -1.776 9.517 -17.584 1.00 93.81 145 TYR A N 1
ATOM 1116 C CA . TYR A 1 145 ? -1.180 8.258 -18.052 1.00 93.81 145 TYR A CA 1
ATOM 1117 C C . TYR A 1 145 ? -2.215 7.249 -18.584 1.00 93.81 145 TYR A C 1
ATOM 1119 O O . TYR A 1 145 ? -1.856 6.183 -19.107 1.00 93.81 145 TYR A O 1
ATOM 1127 N N . GLY A 1 146 ? -3.504 7.592 -18.487 1.00 95.31 146 GLY A N 1
ATOM 1128 C CA . GLY A 1 146 ? -4.616 6.704 -18.803 1.00 95.31 146 GLY A CA 1
ATOM 1129 C C . GLY A 1 146 ? -4.764 5.583 -17.766 1.00 95.31 146 GLY A C 1
ATOM 1130 O O . GLY A 1 146 ? -4.428 5.788 -16.594 1.00 95.31 146 GLY A O 1
ATOM 1131 N N . PRO A 1 147 ? -5.275 4.408 -18.172 1.00 96.94 147 PRO A N 1
ATOM 1132 C CA . PRO A 1 147 ? -5.396 3.251 -17.294 1.00 96.94 147 PRO A CA 1
ATOM 1133 C C . PRO A 1 147 ? -4.027 2.760 -16.806 1.00 96.94 147 PRO A C 1
ATOM 1135 O O . PRO A 1 147 ? -3.109 2.582 -17.615 1.00 96.94 147 PRO A O 1
ATOM 1138 N N . ILE A 1 148 ? -3.918 2.520 -15.501 1.00 97.69 148 ILE A N 1
ATOM 1139 C CA . ILE A 1 148 ? -2.753 1.933 -14.832 1.00 97.69 148 ILE A CA 1
ATOM 1140 C C . ILE A 1 148 ? -3.233 0.819 -13.907 1.00 97.69 148 ILE A C 1
ATOM 1142 O O . ILE A 1 148 ? -4.177 1.006 -13.141 1.00 97.69 148 ILE A O 1
ATOM 1146 N N . ASP A 1 149 ? -2.556 -0.323 -13.958 1.00 97.75 149 ASP A N 1
ATOM 1147 C CA . ASP A 1 149 ? -2.670 -1.347 -12.928 1.00 97.75 149 ASP A CA 1
ATOM 1148 C C . ASP A 1 149 ? -1.780 -0.995 -11.735 1.00 97.75 149 ASP A C 1
ATOM 1150 O O . ASP A 1 149 ? -0.554 -0.965 -11.849 1.00 97.75 149 ASP A O 1
ATOM 1154 N N . ILE A 1 150 ? -2.395 -0.727 -10.587 1.00 96.94 150 ILE A N 1
ATOM 1155 C CA . ILE A 1 150 ? -1.664 -0.360 -9.369 1.00 96.94 150 ILE A CA 1
ATOM 1156 C C . ILE A 1 150 ? -1.151 -1.580 -8.601 1.00 96.94 150 ILE A C 1
ATOM 1158 O O . ILE A 1 150 ? -0.363 -1.415 -7.672 1.00 96.94 150 ILE A O 1
ATOM 1162 N N . ASN A 1 151 ? -1.590 -2.792 -8.963 1.00 96.69 151 ASN A N 1
ATOM 1163 C CA . ASN A 1 151 ? -1.187 -4.016 -8.278 1.00 96.69 151 ASN A CA 1
ATOM 1164 C C . ASN A 1 151 ? 0.042 -4.675 -8.904 1.00 96.69 151 ASN A C 1
ATOM 1166 O O . ASN A 1 151 ? 0.718 -5.433 -8.222 1.00 96.69 151 ASN A O 1
ATOM 1170 N N . TYR A 1 152 ? 0.365 -4.394 -10.167 1.00 96.25 152 TYR A N 1
ATOM 1171 C CA . TYR A 1 152 ? 1.506 -5.018 -10.838 1.00 96.25 152 TYR A CA 1
ATOM 1172 C C . TYR A 1 152 ? 2.521 -3.984 -11.340 1.00 96.25 152 TYR A C 1
ATOM 1174 O O . TYR A 1 152 ? 2.154 -3.096 -12.116 1.00 96.25 152 TYR A O 1
ATOM 1182 N N . PRO A 1 153 ? 3.816 -4.118 -10.975 1.00 95.12 153 PRO A N 1
ATOM 1183 C CA . PRO A 1 153 ? 4.887 -3.225 -11.423 1.00 95.12 153 PRO A CA 1
ATOM 1184 C C . PRO A 1 153 ? 4.927 -3.024 -12.945 1.00 95.12 153 PRO A C 1
ATOM 1186 O O . PRO A 1 153 ? 5.234 -1.928 -13.428 1.00 95.12 153 PRO A O 1
ATOM 1189 N N . TYR A 1 154 ? 4.595 -4.085 -13.687 1.00 95.38 154 TYR A N 1
ATOM 1190 C CA . TYR A 1 154 ? 4.599 -4.154 -15.142 1.00 95.38 154 TYR A CA 1
ATOM 1191 C C . TYR A 1 154 ? 3.840 -2.995 -15.797 1.00 95.38 154 TYR A C 1
ATOM 1193 O O . TYR A 1 154 ? 4.351 -2.408 -16.746 1.00 95.38 154 TYR A O 1
ATOM 1201 N N . SER A 1 155 ? 2.658 -2.620 -15.293 1.00 95.38 155 SER A N 1
ATOM 1202 C CA . SER A 1 155 ? 1.820 -1.614 -15.961 1.00 95.38 155 SER A CA 1
ATOM 1203 C C . SER A 1 155 ? 2.465 -0.228 -15.972 1.00 95.38 155 SER A C 1
ATOM 1205 O O . SER A 1 155 ? 2.539 0.410 -17.022 1.00 95.38 155 SER A O 1
ATOM 1207 N N . ALA A 1 156 ? 3.002 0.230 -14.838 1.00 94.75 156 ALA A N 1
ATOM 1208 C CA . ALA A 1 156 ? 3.734 1.494 -14.809 1.00 94.75 156 ALA A CA 1
ATOM 1209 C C . ALA A 1 156 ? 5.066 1.399 -15.569 1.00 94.75 156 ALA A C 1
ATOM 1211 O O . ALA A 1 156 ? 5.468 2.363 -16.223 1.00 94.75 156 ALA A O 1
ATOM 1212 N N . LEU A 1 157 ? 5.733 0.238 -15.543 1.00 93.38 157 LEU A N 1
ATOM 1213 C CA . LEU A 1 157 ? 6.958 0.024 -16.313 1.00 93.38 157 LEU A CA 1
ATOM 1214 C C . LEU A 1 157 ? 6.716 0.126 -17.823 1.00 93.38 157 LEU A C 1
ATOM 1216 O O . LEU A 1 157 ? 7.515 0.744 -18.516 1.00 93.38 157 LEU A O 1
ATOM 1220 N N . GLU A 1 158 ? 5.609 -0.415 -18.328 1.00 93.44 158 GLU A N 1
ATOM 1221 C CA . GLU A 1 158 ? 5.232 -0.330 -19.743 1.00 93.44 158 GLU A CA 1
ATOM 1222 C C . GLU A 1 158 ? 5.032 1.117 -20.195 1.00 93.44 158 GLU A C 1
ATOM 1224 O O . GLU A 1 158 ? 5.429 1.480 -21.299 1.00 93.44 158 GLU A O 1
ATOM 1229 N N . LYS A 1 159 ? 4.481 1.968 -19.326 1.00 92.31 159 LYS A N 1
ATOM 1230 C CA . LYS A 1 159 ? 4.304 3.400 -19.597 1.00 92.31 159 LYS A CA 1
ATOM 1231 C C . LYS A 1 159 ? 5.622 4.174 -19.556 1.00 92.31 159 LYS A C 1
ATOM 1233 O O . LYS A 1 159 ? 5.832 5.059 -20.379 1.00 92.31 159 LYS A O 1
ATOM 1238 N N . MET A 1 160 ? 6.496 3.854 -18.601 1.00 90.31 160 MET A N 1
ATOM 1239 C CA . MET A 1 160 ? 7.772 4.548 -18.399 1.00 90.31 160 MET A CA 1
ATOM 1240 C C . MET A 1 160 ? 8.866 4.098 -19.375 1.00 90.31 160 MET A C 1
ATOM 1242 O O . MET A 1 160 ? 9.672 4.914 -19.814 1.00 90.31 160 MET A O 1
ATOM 1246 N N . SER A 1 161 ? 8.919 2.805 -19.700 1.00 87.19 161 SER A N 1
ATOM 1247 C CA . SER A 1 161 ? 9.936 2.199 -20.562 1.00 87.19 161 SER A CA 1
ATOM 1248 C C . SER A 1 161 ? 9.360 1.037 -21.393 1.00 87.19 161 SER A C 1
ATOM 1250 O O . SER A 1 161 ? 9.619 -0.141 -21.115 1.00 87.19 161 SER A O 1
ATOM 1252 N N . PRO A 1 162 ? 8.600 1.346 -22.465 1.00 88.62 162 PRO A N 1
ATOM 1253 C CA . PRO A 1 162 ? 8.069 0.329 -23.374 1.00 88.62 162 PRO A CA 1
ATOM 1254 C C . PRO A 1 162 ? 9.165 -0.542 -24.009 1.00 88.62 162 PRO A C 1
ATOM 1256 O O . PRO A 1 162 ? 8.956 -1.729 -24.261 1.00 88.62 162 PRO A O 1
ATOM 1259 N N . SER A 1 163 ? 10.347 0.034 -24.262 1.00 83.62 163 SER A N 1
ATOM 1260 C CA . SER A 1 163 ? 11.493 -0.682 -24.833 1.00 83.62 163 SER A CA 1
ATOM 1261 C C . SER A 1 163 ? 11.991 -1.778 -23.893 1.00 83.62 163 SER A C 1
ATOM 1263 O O . SER A 1 163 ? 12.145 -2.920 -24.330 1.00 83.62 163 SER A O 1
ATOM 1265 N N . LEU A 1 164 ? 12.170 -1.475 -22.604 1.00 84.62 164 LEU A N 1
ATOM 1266 C CA . LEU A 1 164 ? 12.559 -2.466 -21.605 1.00 84.62 164 LEU A CA 1
ATOM 1267 C C . LEU A 1 164 ? 11.510 -3.576 -21.501 1.00 84.62 164 LEU A C 1
ATOM 1269 O O . LEU A 1 164 ? 11.868 -4.751 -21.556 1.00 84.62 164 LEU A O 1
ATOM 1273 N N . VAL A 1 165 ? 10.224 -3.220 -21.441 1.00 90.06 165 VAL A N 1
ATOM 1274 C CA . VAL A 1 165 ? 9.131 -4.205 -21.419 1.00 90.06 165 VAL A CA 1
ATOM 1275 C C . VAL A 1 165 ? 9.176 -5.125 -22.638 1.00 90.06 165 VAL A C 1
ATOM 1277 O O . VAL A 1 165 ? 9.128 -6.345 -22.488 1.00 90.06 165 VAL A O 1
ATOM 1280 N N . SER A 1 166 ? 9.353 -4.570 -23.840 1.00 89.38 166 SER A N 1
ATOM 1281 C CA . SER A 1 166 ? 9.422 -5.360 -25.076 1.00 89.38 166 SER A CA 1
ATOM 1282 C C . SER A 1 166 ? 10.566 -6.379 -25.087 1.00 89.38 166 SER A C 1
ATOM 1284 O O . SER A 1 166 ? 10.429 -7.434 -25.705 1.00 89.38 166 SER A O 1
ATOM 1286 N N . LYS A 1 167 ? 11.659 -6.072 -24.377 1.00 86.88 167 LYS A N 1
ATOM 1287 C CA . LYS A 1 167 ? 12.853 -6.908 -24.257 1.00 86.88 167 LYS A CA 1
ATOM 1288 C C . LYS A 1 167 ? 12.719 -7.987 -23.183 1.00 86.88 167 LYS A C 1
ATOM 1290 O O . LYS A 1 167 ? 13.292 -9.062 -23.337 1.00 86.88 167 LYS A O 1
ATOM 1295 N N . ILE A 1 168 ? 11.978 -7.720 -22.104 1.00 89.88 168 ILE A N 1
ATOM 1296 C CA . ILE A 1 168 ? 11.840 -8.673 -20.994 1.00 89.88 168 ILE A CA 1
ATOM 1297 C C . ILE A 1 168 ? 10.598 -9.554 -21.089 1.00 89.88 168 ILE A C 1
ATOM 1299 O O . ILE A 1 168 ? 10.647 -10.643 -20.530 1.00 89.88 168 ILE A O 1
ATOM 1303 N N . LYS A 1 169 ? 9.532 -9.135 -21.793 1.00 92.12 169 LYS A N 1
ATOM 1304 C CA . LYS A 1 169 ? 8.199 -9.777 -21.767 1.00 92.12 169 LYS A CA 1
ATOM 1305 C C . LYS A 1 169 ? 8.209 -11.300 -21.968 1.00 92.12 169 LYS A C 1
ATOM 1307 O O . LYS A 1 169 ? 7.492 -11.995 -21.257 1.00 92.12 169 LYS A O 1
ATOM 1312 N N . ASP A 1 170 ? 9.071 -11.813 -22.846 1.00 91.50 170 ASP A N 1
ATOM 1313 C CA . ASP A 1 170 ? 9.163 -13.241 -23.195 1.00 91.50 170 ASP A CA 1
ATOM 1314 C C . ASP A 1 170 ? 10.266 -13.975 -22.402 1.00 91.50 170 ASP A C 1
ATOM 1316 O O . ASP A 1 170 ? 10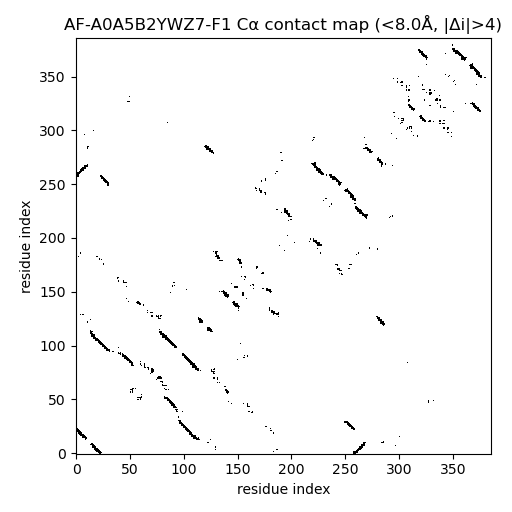.704 -15.068 -22.762 1.00 91.50 170 ASP A O 1
ATOM 1320 N N . THR A 1 171 ? 10.748 -13.365 -21.317 1.00 93.12 171 THR A N 1
ATOM 1321 C CA . THR A 1 171 ? 11.785 -13.904 -20.433 1.00 93.12 171 THR A CA 1
ATOM 1322 C C . THR A 1 171 ? 11.224 -14.174 -19.036 1.00 93.12 171 THR A C 1
ATOM 1324 O O . THR A 1 171 ? 10.198 -13.630 -18.632 1.00 93.12 171 THR A O 1
ATOM 1327 N N . SER A 1 172 ? 11.957 -14.948 -18.239 1.00 93.06 172 SER A N 1
ATOM 1328 C CA . SER A 1 172 ? 11.676 -15.161 -16.810 1.00 93.06 172 SER A CA 1
ATOM 1329 C C . SER A 1 172 ? 11.722 -13.877 -15.966 1.00 93.06 172 SER A C 1
ATOM 1331 O O . SER A 1 172 ? 11.233 -13.867 -14.839 1.00 93.06 172 SER A O 1
ATOM 1333 N N . LEU A 1 173 ? 12.300 -12.781 -16.478 1.00 92.00 173 LEU A N 1
ATOM 1334 C CA . LEU A 1 173 ? 12.365 -11.498 -15.768 1.00 92.00 173 LEU A CA 1
ATOM 1335 C C . LEU A 1 173 ? 10.974 -10.866 -15.618 1.00 92.00 173 LEU A C 1
ATOM 1337 O O . LEU A 1 173 ? 10.738 -10.126 -14.664 1.00 92.00 173 LEU A O 1
ATOM 1341 N N . THR A 1 174 ? 10.043 -11.199 -16.518 1.00 93.56 174 THR A N 1
ATOM 1342 C CA . THR A 1 174 ? 8.637 -10.771 -16.471 1.00 93.56 174 THR A CA 1
ATOM 1343 C C . THR A 1 174 ? 7.935 -11.204 -15.190 1.00 93.56 174 THR A C 1
ATOM 1345 O O . THR A 1 174 ? 7.029 -10.513 -14.734 1.00 93.56 174 THR A O 1
ATOM 1348 N N . GLU A 1 175 ? 8.361 -12.310 -14.576 1.00 93.56 175 GLU A N 1
ATOM 1349 C CA . GLU A 1 175 ? 7.802 -12.775 -13.303 1.00 93.56 175 GLU A CA 1
ATOM 1350 C C . GLU A 1 175 ? 8.059 -11.769 -12.172 1.00 93.56 175 GLU A C 1
ATOM 1352 O O . GLU A 1 175 ? 7.172 -11.527 -11.363 1.00 93.56 175 GLU A O 1
ATOM 1357 N N . VAL A 1 176 ? 9.229 -11.116 -12.155 1.00 94.12 176 VAL A N 1
ATOM 1358 C CA . VAL A 1 176 ? 9.610 -10.155 -11.099 1.00 94.12 176 VAL A CA 1
ATOM 1359 C C . VAL A 1 176 ? 8.747 -8.893 -11.152 1.00 94.12 176 VAL A C 1
ATOM 1361 O O . VAL A 1 176 ? 8.360 -8.340 -10.123 1.00 94.12 176 VAL A O 1
ATOM 1364 N N . VAL A 1 177 ? 8.415 -8.436 -12.362 1.00 92.69 177 VAL A N 1
ATOM 1365 C CA . VAL A 1 177 ? 7.571 -7.250 -12.581 1.00 92.69 177 VAL A CA 1
ATOM 1366 C C . VAL A 1 177 ? 6.070 -7.570 -12.602 1.00 92.69 177 VAL A C 1
ATOM 1368 O O . VAL A 1 177 ? 5.268 -6.649 -12.700 1.00 92.69 177 VAL A O 1
ATOM 1371 N N . ASN A 1 178 ? 5.679 -8.840 -12.463 1.00 93.81 178 ASN A N 1
ATOM 1372 C CA . ASN A 1 178 ? 4.285 -9.281 -12.306 1.00 93.81 178 ASN A CA 1
ATOM 1373 C C . ASN A 1 178 ? 3.998 -9.858 -10.913 1.00 93.81 178 ASN A C 1
ATOM 1375 O O . ASN A 1 178 ? 3.012 -10.561 -10.706 1.00 93.81 178 ASN A O 1
ATOM 1379 N N . GLU A 1 179 ? 4.837 -9.548 -9.930 1.00 92.38 179 GLU A N 1
ATOM 1380 C CA . GLU A 1 179 ? 4.511 -9.810 -8.532 1.00 92.38 179 GLU A CA 1
ATOM 1381 C C . GLU A 1 179 ? 3.481 -8.800 -8.017 1.00 92.38 179 GLU A C 1
ATOM 1383 O O . GLU A 1 179 ? 3.711 -7.597 -8.183 1.00 92.38 179 GLU A O 1
ATOM 1388 N N . PRO A 1 180 ? 2.402 -9.251 -7.346 1.00 93.31 180 PRO A N 1
ATOM 1389 C CA . PRO A 1 180 ? 1.443 -8.351 -6.720 1.00 93.31 180 PRO A CA 1
ATOM 1390 C C . PRO A 1 180 ? 2.120 -7.395 -5.731 1.00 93.31 180 PRO A C 1
ATOM 1392 O O . PRO A 1 180 ? 2.979 -7.795 -4.939 1.00 93.31 180 PRO A O 1
ATOM 1395 N N . LEU A 1 181 ? 1.717 -6.130 -5.780 1.00 93.12 181 LEU A N 1
ATOM 1396 C CA . LEU A 1 181 ? 2.173 -5.061 -4.900 1.00 93.12 181 LEU A CA 1
ATOM 1397 C C . LEU A 1 181 ? 1.300 -5.001 -3.653 1.00 93.12 181 LEU A C 1
ATOM 1399 O O . LEU A 1 181 ? 1.836 -5.024 -2.549 1.00 93.12 181 LEU A O 1
ATOM 1403 N N . LEU A 1 182 ? -0.028 -4.978 -3.820 1.00 92.88 182 LEU A N 1
ATOM 1404 C CA . LEU A 1 182 ? -1.004 -4.871 -2.732 1.00 92.88 182 LEU A CA 1
ATOM 1405 C C . LEU A 1 182 ? -1.215 -6.222 -2.026 1.00 92.88 182 LEU A C 1
ATOM 1407 O O . LEU A 1 182 ? -2.298 -6.813 -2.065 1.00 92.88 182 LEU A O 1
ATOM 1411 N N . ASN A 1 183 ? -0.152 -6.707 -1.384 1.00 91.69 183 ASN A N 1
ATOM 1412 C CA . ASN A 1 183 ? -0.158 -7.887 -0.528 1.00 91.69 183 ASN A CA 1
ATOM 1413 C C . ASN A 1 183 ? 0.241 -7.508 0.908 1.00 91.69 183 ASN A C 1
ATOM 1415 O O . ASN A 1 183 ? 1.408 -7.269 1.209 1.00 91.69 183 ASN A O 1
ATOM 1419 N N . PHE A 1 184 ? -0.747 -7.515 1.796 1.00 91.50 184 PHE A N 1
ATOM 1420 C CA . PHE A 1 184 ? -0.657 -7.232 3.225 1.00 91.50 184 PHE A CA 1
ATOM 1421 C C . PHE A 1 184 ? -0.932 -8.482 4.084 1.00 91.50 184 PHE A C 1
ATOM 1423 O O . PHE A 1 184 ? -1.244 -8.365 5.271 1.00 91.50 184 PHE A O 1
ATOM 1430 N N . GLU A 1 185 ? -0.797 -9.694 3.525 1.00 89.75 185 GLU A N 1
ATOM 1431 C CA . GLU A 1 185 ? -1.028 -10.968 4.236 1.00 89.75 185 GLU A CA 1
ATOM 1432 C C . GLU A 1 185 ? -0.130 -11.152 5.458 1.00 89.75 185 GLU A C 1
ATOM 1434 O O . GLU A 1 185 ? -0.500 -11.853 6.394 1.00 89.75 185 GLU A O 1
ATOM 1439 N N . ARG A 1 186 ? 1.030 -10.491 5.518 1.00 83.69 186 ARG A N 1
ATOM 1440 C CA . ARG A 1 186 ? 1.890 -10.540 6.715 1.00 83.69 186 ARG A CA 1
ATOM 1441 C C . ARG A 1 186 ? 1.194 -10.010 7.964 1.00 83.69 186 ARG A C 1
ATOM 1443 O O . ARG A 1 186 ? 1.455 -10.495 9.059 1.00 83.69 186 ARG A O 1
ATOM 1450 N N . PHE A 1 187 ? 0.263 -9.075 7.799 1.00 86.94 187 PHE A N 1
ATOM 1451 C CA . PHE A 1 187 ? -0.545 -8.567 8.899 1.00 86.94 187 PHE A CA 1
ATOM 1452 C C . PHE A 1 187 ? -1.728 -9.481 9.247 1.00 86.94 187 PHE A C 1
ATOM 1454 O O . PHE A 1 187 ? -2.519 -9.115 10.102 1.00 86.94 187 PHE A O 1
ATOM 1461 N N . SER A 1 188 ? -1.858 -10.669 8.643 1.00 87.81 188 SER A N 1
ATOM 1462 C CA . SER A 1 188 ? -2.819 -11.698 9.082 1.00 87.81 188 SER A CA 1
ATOM 1463 C C . SER A 1 188 ? -2.341 -12.446 10.329 1.00 87.81 188 SER A C 1
ATOM 1465 O O . SER A 1 188 ? -3.151 -13.062 11.020 1.00 87.81 188 SER A O 1
ATOM 1467 N N . GLU A 1 189 ? -1.043 -12.354 10.658 1.00 84.56 189 GLU A N 1
ATOM 1468 C CA . GLU A 1 189 ? -0.471 -12.892 11.894 1.00 84.56 189 GLU A CA 1
ATOM 1469 C C . GLU A 1 189 ? -1.348 -12.504 13.092 1.00 84.56 189 GLU A C 1
ATOM 1471 O O . GLU A 1 189 ? -1.653 -11.310 13.225 1.00 84.56 189 GLU A O 1
ATOM 1476 N N . PRO A 1 190 ? -1.759 -13.463 13.949 1.00 85.06 190 PRO A N 1
ATOM 1477 C CA . PRO A 1 190 ? -2.604 -13.180 15.103 1.00 85.06 190 PRO A CA 1
ATOM 1478 C C . PRO A 1 190 ? -2.064 -11.997 15.907 1.00 85.06 190 PRO A C 1
ATOM 1480 O O . PRO A 1 190 ? -0.868 -11.932 16.194 1.00 85.06 190 PRO A O 1
ATOM 1483 N N . VAL A 1 191 ? -2.944 -11.074 16.282 1.00 81.25 191 VAL A N 1
ATOM 1484 C CA . VAL A 1 191 ? -2.630 -9.914 17.124 1.00 81.25 191 VAL A CA 1
ATOM 1485 C C . VAL A 1 191 ? -2.038 -10.364 18.462 1.00 81.25 191 VAL A C 1
ATOM 1487 O O . VAL A 1 191 ? -1.191 -9.676 19.021 1.00 81.25 191 VAL A O 1
ATOM 1490 N N . SER A 1 192 ? -2.376 -11.564 18.946 1.00 79.31 192 SER A N 1
ATOM 1491 C CA . SER A 1 192 ? -1.717 -12.170 20.118 1.00 79.31 192 SER A CA 1
ATOM 1492 C C . SER A 1 192 ? -0.207 -12.404 19.961 1.00 79.31 192 SER A C 1
ATOM 1494 O O . SER A 1 192 ? 0.488 -12.528 20.970 1.00 79.31 192 SER A O 1
ATOM 1496 N N . LYS A 1 193 ? 0.310 -12.474 18.727 1.00 79.50 193 LYS A N 1
ATOM 1497 C CA . LYS A 1 193 ? 1.752 -12.536 18.434 1.00 79.50 193 LYS A CA 1
ATOM 1498 C C . LYS A 1 193 ? 2.389 -11.160 18.248 1.00 79.50 193 LYS A C 1
ATOM 1500 O O . LYS A 1 193 ? 3.614 -11.064 18.202 1.00 79.50 193 LYS A O 1
ATOM 1505 N N . TRP A 1 194 ? 1.583 -10.112 18.101 1.00 75.75 194 TRP A N 1
ATOM 1506 C CA . TRP A 1 194 ? 2.083 -8.748 17.990 1.00 75.75 194 TRP A CA 1
ATOM 1507 C C . TRP A 1 194 ? 2.619 -8.315 19.356 1.00 75.75 194 TRP A C 1
ATOM 1509 O O . TRP A 1 194 ? 2.128 -8.736 20.406 1.00 75.75 194 TRP A O 1
ATOM 1519 N N . LYS A 1 195 ? 3.654 -7.476 19.360 1.00 67.31 195 LYS A N 1
ATOM 1520 C CA . LYS A 1 195 ? 4.176 -6.886 20.589 1.00 67.31 195 LYS A CA 1
ATOM 1521 C C . LYS A 1 195 ? 3.114 -5.965 21.176 1.00 67.31 195 LYS A C 1
ATOM 1523 O O . LYS A 1 195 ? 2.709 -4.979 20.559 1.00 67.31 195 LYS A O 1
ATOM 1528 N N . PHE A 1 196 ? 2.677 -6.322 22.372 1.00 53.94 196 PHE A N 1
ATOM 1529 C CA . PHE A 1 196 ? 1.682 -5.605 23.144 1.00 53.94 196 PHE A CA 1
ATOM 1530 C C . PHE A 1 196 ? 2.361 -4.605 24.073 1.00 53.94 196 PHE A C 1
ATOM 1532 O O . PHE A 1 196 ? 3.224 -4.995 24.864 1.00 53.94 196 PHE A O 1
ATOM 1539 N N . THR A 1 197 ? 1.929 -3.349 24.018 1.00 50.03 197 THR A N 1
ATOM 1540 C CA . THR A 1 197 ? 2.354 -2.326 24.972 1.00 50.03 197 THR A CA 1
ATOM 1541 C C . THR A 1 197 ? 1.105 -1.678 25.551 1.00 50.03 197 THR A C 1
ATOM 1543 O O . THR A 1 197 ? 0.373 -1.002 24.833 1.00 50.03 197 THR A O 1
ATOM 1546 N N . ASN A 1 198 ? 0.863 -1.872 26.851 1.00 42.41 198 ASN A N 1
ATOM 1547 C CA . ASN A 1 198 ? -0.047 -0.991 27.576 1.00 42.41 198 ASN A CA 1
ATOM 1548 C C . ASN A 1 198 ? 0.711 0.286 27.890 1.00 42.41 198 ASN A C 1
ATOM 1550 O O . ASN A 1 198 ? 1.788 0.224 28.485 1.00 42.41 198 ASN A O 1
ATOM 1554 N N . MET A 1 199 ? 0.175 1.419 27.449 1.00 35.66 199 MET A N 1
ATOM 1555 C CA . MET A 1 199 ? 0.796 2.710 27.687 1.00 35.66 199 MET A CA 1
ATOM 1556 C C . MET A 1 199 ? 0.811 2.987 29.195 1.00 35.66 199 MET A C 1
ATOM 1558 O O . MET A 1 199 ? -0.208 3.250 29.822 1.00 35.66 199 MET A O 1
ATOM 1562 N N . THR A 1 200 ? 1.994 2.865 29.789 1.00 36.22 200 THR A N 1
ATOM 1563 C CA . THR A 1 200 ? 2.416 3.624 30.965 1.00 36.22 200 THR A CA 1
ATOM 1564 C C . THR A 1 200 ? 3.757 4.266 30.609 1.00 36.22 200 THR A C 1
ATOM 1566 O O . THR A 1 200 ? 4.522 3.692 29.827 1.00 36.22 200 THR A O 1
ATOM 1569 N N . LYS A 1 201 ? 4.059 5.438 31.188 1.00 36.78 201 LYS A N 1
ATOM 1570 C CA . LYS A 1 201 ? 5.269 6.272 30.973 1.00 36.78 201 LYS A CA 1
ATOM 1571 C C . LYS A 1 201 ? 6.632 5.575 31.230 1.00 36.78 201 LYS A C 1
ATOM 1573 O O . LYS A 1 201 ? 7.656 6.235 31.349 1.00 36.78 201 LYS A O 1
ATOM 1578 N N . GLU A 1 202 ? 6.685 4.246 31.308 1.00 32.59 202 GLU A N 1
ATOM 1579 C CA . GLU A 1 202 ? 7.858 3.453 31.693 1.00 32.59 202 GLU A CA 1
ATOM 1580 C C . GLU A 1 202 ? 8.385 2.514 30.580 1.00 32.59 202 GLU A C 1
ATOM 1582 O O . GLU A 1 202 ? 9.441 1.909 30.747 1.00 32.59 202 GLU A O 1
ATOM 1587 N N . VAL A 1 203 ? 7.720 2.400 29.417 1.00 37.62 203 VAL A N 1
ATOM 1588 C CA . VAL A 1 203 ? 8.111 1.420 28.368 1.00 37.62 203 VAL A CA 1
ATOM 1589 C C . VAL A 1 203 ? 9.115 1.963 27.331 1.00 37.62 203 VAL A C 1
ATOM 1591 O O . VAL A 1 203 ? 9.759 1.186 26.626 1.00 37.62 203 VAL A O 1
ATOM 1594 N N . ALA A 1 204 ? 9.363 3.274 27.277 1.00 35.31 204 ALA A N 1
ATOM 1595 C CA . ALA A 1 204 ? 10.331 3.846 26.330 1.00 35.31 204 ALA A CA 1
ATOM 1596 C C . ALA A 1 204 ? 11.810 3.641 26.731 1.00 35.31 204 ALA A C 1
ATOM 1598 O O . ALA A 1 204 ? 12.701 3.840 25.906 1.00 35.31 204 ALA A O 1
ATOM 1599 N N . SER A 1 205 ? 12.108 3.223 27.968 1.00 31.47 205 SER A N 1
ATOM 1600 C CA . SER A 1 205 ? 13.484 3.234 28.491 1.00 31.47 205 SER A CA 1
ATOM 1601 C C . SER A 1 205 ? 14.247 1.903 28.432 1.00 31.47 205 SER A C 1
ATOM 1603 O O . SER A 1 205 ? 15.413 1.892 28.809 1.00 31.47 205 SER A O 1
ATOM 1605 N N . ASN A 1 206 ? 13.683 0.796 27.922 1.00 30.75 206 ASN A N 1
ATOM 1606 C CA . ASN A 1 206 ? 14.375 -0.510 27.944 1.00 30.75 206 ASN A CA 1
ATOM 1607 C C . ASN A 1 206 ? 14.193 -1.397 26.691 1.00 30.75 206 ASN A C 1
ATOM 1609 O O . ASN A 1 206 ? 14.120 -2.618 26.803 1.00 30.75 206 ASN A O 1
ATOM 1613 N N . ILE A 1 207 ? 14.205 -0.841 25.471 1.00 33.69 207 ILE A N 1
ATOM 1614 C CA . ILE A 1 207 ? 14.332 -1.660 24.239 1.00 33.69 207 ILE A CA 1
ATOM 1615 C C . ILE A 1 207 ? 15.815 -1.861 23.890 1.00 33.69 207 ILE A C 1
ATOM 1617 O O . ILE A 1 207 ? 16.294 -1.530 22.808 1.00 33.69 207 ILE A O 1
ATOM 1621 N N . SER A 1 208 ? 16.560 -2.419 24.843 1.00 28.56 208 SER A N 1
ATOM 1622 C CA . SER A 1 208 ? 17.824 -3.096 24.568 1.00 28.56 208 SER A CA 1
ATOM 1623 C C . SER A 1 208 ? 17.793 -4.479 25.221 1.00 28.56 208 SER A C 1
ATOM 1625 O O . SER A 1 208 ? 17.824 -4.618 26.437 1.00 28.56 208 SER A O 1
ATOM 1627 N N . ASN A 1 209 ? 17.759 -5.489 24.348 1.00 25.44 209 ASN A N 1
ATOM 1628 C CA . ASN A 1 209 ? 17.870 -6.933 24.585 1.00 25.44 209 ASN A CA 1
ATOM 1629 C C . ASN A 1 209 ? 16.570 -7.686 24.921 1.00 25.44 209 ASN A C 1
ATOM 1631 O O . ASN A 1 209 ? 15.950 -7.520 25.964 1.00 25.44 209 ASN A O 1
ATOM 1635 N N . MET A 1 210 ? 16.198 -8.558 23.979 1.00 33.06 210 MET A N 1
ATOM 1636 C CA . MET A 1 210 ? 15.160 -9.579 24.094 1.00 33.06 210 MET A CA 1
ATOM 1637 C C . MET A 1 210 ? 15.423 -10.506 25.291 1.00 33.06 210 MET A C 1
ATOM 1639 O O . MET A 1 210 ? 16.495 -11.095 25.359 1.00 33.06 210 MET A O 1
ATOM 1643 N N . ASP A 1 211 ? 14.441 -10.670 26.179 1.00 23.27 211 ASP A N 1
ATOM 1644 C CA . ASP A 1 211 ? 13.993 -11.963 26.714 1.00 23.27 211 ASP A CA 1
ATOM 1645 C C . ASP A 1 211 ? 12.744 -11.775 27.599 1.00 23.27 211 ASP A C 1
ATOM 1647 O O . ASP A 1 211 ? 12.424 -10.688 28.069 1.00 23.27 211 ASP A O 1
ATOM 1651 N N . MET A 1 212 ? 11.983 -12.854 27.734 1.00 24.39 212 MET A N 1
ATOM 1652 C CA . MET A 1 212 ? 10.595 -12.941 28.201 1.00 24.39 212 MET A CA 1
ATOM 1653 C C . MET A 1 212 ? 10.251 -12.282 29.564 1.00 24.39 212 MET A C 1
ATOM 1655 O O . MET A 1 212 ? 11.017 -12.416 30.510 1.00 24.39 212 MET A O 1
ATOM 1659 N N . ILE A 1 213 ? 9.007 -11.774 29.715 1.00 21.69 213 ILE A N 1
ATOM 1660 C CA . ILE A 1 213 ? 7.983 -12.111 30.755 1.00 21.69 213 ILE A CA 1
ATOM 1661 C C . ILE A 1 213 ? 7.010 -10.945 31.075 1.00 21.69 213 ILE A C 1
ATOM 1663 O O . ILE A 1 213 ? 7.389 -9.793 31.232 1.00 21.69 213 ILE A O 1
ATOM 1667 N N . LYS A 1 214 ? 5.733 -11.351 31.206 1.00 29.78 214 LYS A N 1
ATOM 1668 C CA . LYS A 1 214 ? 4.493 -10.729 31.727 1.00 29.78 214 LYS A CA 1
ATOM 1669 C C . LYS A 1 214 ? 4.595 -9.444 32.564 1.00 29.78 214 LYS A C 1
ATOM 1671 O O . LYS A 1 214 ? 5.268 -9.426 33.590 1.00 29.78 214 LYS A O 1
ATOM 1676 N N . ILE A 1 215 ? 3.705 -8.489 32.264 1.00 23.50 215 ILE A N 1
ATOM 1677 C CA . ILE A 1 215 ? 3.357 -7.367 33.151 1.00 23.50 215 ILE A CA 1
ATOM 1678 C C . ILE A 1 215 ? 1.828 -7.182 33.190 1.00 23.50 215 ILE A C 1
ATOM 1680 O O . ILE A 1 215 ? 1.171 -7.141 32.153 1.00 23.50 215 ILE A O 1
ATOM 1684 N N . ASN A 1 216 ? 1.279 -7.109 34.408 1.00 27.59 216 ASN A N 1
ATOM 1685 C CA . ASN A 1 216 ? -0.107 -6.741 34.722 1.00 27.59 216 ASN A CA 1
ATOM 1686 C C . ASN A 1 216 ? -0.257 -5.204 34.679 1.00 27.59 216 ASN A C 1
ATOM 1688 O O . ASN A 1 216 ? 0.404 -4.549 35.487 1.00 27.59 216 ASN A O 1
ATOM 1692 N N . PRO A 1 217 ? -1.113 -4.615 33.823 1.00 32.06 217 PRO A N 1
ATOM 1693 C CA . PRO A 1 217 ? -1.185 -3.153 33.672 1.00 32.06 217 PRO A CA 1
ATOM 1694 C C . PRO A 1 217 ? -2.321 -2.463 34.461 1.00 32.06 217 PRO A C 1
ATOM 1696 O O . PRO A 1 217 ? -3.327 -3.084 34.805 1.00 32.06 217 PRO A O 1
ATOM 1699 N N . LYS A 1 218 ? -2.151 -1.151 34.698 1.00 27.55 218 LYS A N 1
ATOM 1700 C CA . LYS A 1 218 ? -3.087 -0.164 35.298 1.00 27.55 218 LYS A CA 1
ATOM 1701 C C . LYS A 1 218 ? -3.586 0.849 34.219 1.00 27.55 218 LYS A C 1
ATOM 1703 O O . LYS A 1 218 ? -3.010 0.833 33.138 1.00 27.55 218 LYS A O 1
ATOM 1708 N N . PRO A 1 219 ? -4.670 1.640 34.432 1.00 36.69 219 PRO A N 1
ATOM 1709 C CA . PRO A 1 219 ? -5.838 1.527 33.545 1.00 36.69 219 PRO A CA 1
ATOM 1710 C C . PRO A 1 219 ? -6.224 2.628 32.514 1.00 36.69 219 PRO A C 1
ATOM 1712 O O . PRO A 1 219 ? -7.363 2.555 32.066 1.00 36.69 219 PRO A O 1
ATOM 1715 N N . GLU A 1 220 ? -5.431 3.628 32.108 1.00 42.81 220 GLU A N 1
ATOM 1716 C CA . GLU A 1 220 ? -6.085 4.869 31.593 1.00 42.81 220 GLU A CA 1
ATOM 1717 C C . GLU A 1 220 ? -5.858 5.327 30.123 1.00 42.81 220 GLU A C 1
ATOM 1719 O O . GLU A 1 220 ? -6.729 6.036 29.631 1.00 42.81 220 GLU A O 1
ATOM 1724 N N . ASP A 1 221 ? -4.889 4.826 29.334 1.00 50.91 221 ASP A N 1
ATOM 1725 C CA . ASP A 1 221 ? -4.495 5.509 28.065 1.00 50.91 221 ASP A CA 1
ATOM 1726 C C . ASP A 1 221 ? -4.567 4.692 26.750 1.00 50.91 221 ASP A C 1
ATOM 1728 O O . ASP A 1 221 ? -3.681 4.756 25.901 1.00 50.91 221 ASP A O 1
ATOM 1732 N N . GLY A 1 222 ? -5.635 3.921 26.524 1.00 56.03 222 GLY A N 1
ATOM 1733 C CA . GLY A 1 222 ? -5.784 3.159 25.270 1.00 56.03 222 GLY A CA 1
ATOM 1734 C C . GLY A 1 222 ? -4.948 1.873 25.219 1.00 56.03 222 GLY A C 1
ATOM 1735 O O . GLY A 1 222 ? -4.230 1.521 26.157 1.00 56.03 222 GLY A O 1
ATOM 1736 N N . THR A 1 223 ? -5.101 1.084 24.152 1.00 61.03 223 THR A N 1
ATOM 1737 C CA . THR A 1 223 ? -4.342 -0.168 23.963 1.00 61.03 223 THR A CA 1
ATOM 1738 C C . THR A 1 223 ? -3.715 -0.223 22.579 1.00 61.03 223 THR A C 1
ATOM 1740 O O . THR A 1 223 ? -4.421 -0.077 21.579 1.00 61.03 223 THR A O 1
ATOM 1743 N N . SER A 1 224 ? -2.416 -0.525 22.524 1.00 61.78 224 SER A N 1
ATOM 1744 C CA . SER A 1 224 ? -1.659 -0.561 21.274 1.00 61.78 224 SER A CA 1
ATOM 1745 C C . SER A 1 224 ? -0.979 -1.907 21.033 1.00 61.78 224 SER A C 1
ATOM 1747 O O . SER A 1 224 ? -0.411 -2.537 21.932 1.00 61.78 224 SER A O 1
ATOM 1749 N N . TYR A 1 225 ? -1.006 -2.325 19.771 1.00 63.28 225 TYR A N 1
ATOM 1750 C CA . TYR A 1 225 ? -0.398 -3.545 19.262 1.00 63.28 225 TYR A CA 1
ATOM 1751 C C . TYR A 1 225 ? 0.569 -3.178 18.140 1.00 63.28 225 TYR A C 1
ATOM 1753 O O . TYR A 1 225 ? 0.209 -2.474 17.198 1.00 63.28 225 TYR A O 1
ATOM 1761 N N . SER A 1 226 ? 1.796 -3.682 18.220 1.00 61.38 226 SER A N 1
ATOM 1762 C CA . SER A 1 226 ? 2.846 -3.409 17.240 1.00 61.38 226 SER A CA 1
ATOM 1763 C C . SER A 1 226 ? 3.378 -4.699 16.624 1.00 61.38 226 SER A C 1
ATOM 1765 O O . SER A 1 226 ? 3.648 -5.686 17.304 1.00 61.38 226 SER A O 1
ATOM 1767 N N . PHE A 1 227 ? 3.540 -4.697 15.311 1.00 60.31 227 PHE A N 1
ATOM 1768 C CA . PHE A 1 227 ? 4.112 -5.788 14.541 1.00 60.31 227 PHE A CA 1
ATOM 1769 C C . PHE A 1 227 ? 5.449 -5.356 13.967 1.00 60.31 227 PHE A C 1
ATOM 1771 O O . PHE A 1 227 ? 5.567 -4.290 13.363 1.00 60.31 227 PHE A O 1
ATOM 1778 N N . TYR A 1 228 ? 6.447 -6.214 14.119 1.00 58.22 228 TYR A N 1
ATOM 1779 C CA . TYR A 1 228 ? 7.745 -6.038 13.494 1.00 58.22 228 TYR A CA 1
ATOM 1780 C C . TYR A 1 228 ? 8.303 -7.413 13.149 1.00 58.22 228 TYR A C 1
ATOM 1782 O O . TYR A 1 228 ? 8.438 -8.256 14.036 1.00 58.22 228 TYR A O 1
ATOM 1790 N N . ASP A 1 229 ? 8.603 -7.631 11.871 1.00 60.06 229 ASP A N 1
ATOM 1791 C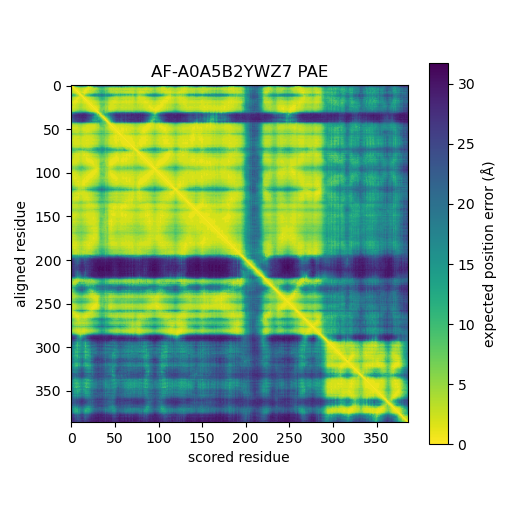 CA . ASP A 1 229 ? 9.132 -8.899 11.365 1.00 60.06 229 ASP A CA 1
ATOM 1792 C C . ASP A 1 229 ? 10.486 -8.671 10.689 1.00 60.06 229 ASP A C 1
ATOM 1794 O O . ASP A 1 229 ? 10.551 -8.305 9.515 1.00 60.06 229 ASP A O 1
ATOM 1798 N N . ASP A 1 230 ? 11.569 -8.902 11.436 1.00 58.38 230 ASP A N 1
ATOM 1799 C CA . ASP A 1 230 ? 12.958 -8.838 10.964 1.00 58.38 230 ASP A CA 1
ATOM 1800 C C . ASP A 1 230 ? 13.551 -10.197 10.580 1.00 58.38 230 ASP A C 1
ATOM 1802 O O . ASP A 1 230 ? 14.710 -10.248 10.152 1.00 58.38 230 ASP A O 1
ATOM 1806 N N . SER A 1 231 ? 12.753 -11.270 10.666 1.00 49.38 231 SER A N 1
ATOM 1807 C CA . SER A 1 231 ? 13.192 -12.675 10.649 1.00 49.38 231 SER A CA 1
ATOM 1808 C C . SER A 1 231 ? 14.028 -13.078 9.430 1.00 49.38 231 SER A C 1
ATOM 1810 O O . SER A 1 231 ? 14.705 -14.102 9.453 1.00 49.38 231 SER A O 1
ATOM 1812 N N . ASN A 1 232 ? 13.996 -12.277 8.361 1.00 51.31 232 ASN A N 1
ATOM 1813 C CA . ASN A 1 232 ? 14.692 -12.523 7.101 1.00 51.31 232 ASN A CA 1
ATOM 1814 C C . ASN A 1 232 ? 15.306 -11.254 6.482 1.00 51.31 232 ASN A C 1
ATOM 1816 O O . ASN A 1 232 ? 15.477 -11.179 5.262 1.00 51.31 232 ASN A O 1
ATOM 1820 N N . SER A 1 233 ? 15.602 -10.229 7.286 1.00 50.50 233 SER A N 1
ATOM 1821 C CA . SER A 1 233 ? 16.205 -9.000 6.764 1.00 50.50 233 SER A CA 1
ATOM 1822 C C . SER A 1 233 ? 17.729 -9.136 6.628 1.00 50.50 233 SER A C 1
ATOM 1824 O O . SER A 1 233 ? 18.427 -9.497 7.571 1.00 50.50 233 SER A O 1
ATOM 1826 N N . ASN A 1 234 ? 18.267 -8.823 5.445 1.00 50.88 234 ASN A N 1
ATOM 1827 C CA . ASN A 1 234 ? 19.699 -8.573 5.264 1.00 50.88 234 ASN A CA 1
ATOM 1828 C C . ASN A 1 234 ? 19.871 -7.075 4.987 1.00 50.88 234 ASN A C 1
ATOM 1830 O O . ASN A 1 234 ? 19.407 -6.576 3.959 1.00 50.88 234 ASN A O 1
ATOM 1834 N N . ASN A 1 235 ? 20.463 -6.336 5.930 1.00 52.03 235 ASN A N 1
ATOM 1835 C CA . ASN A 1 235 ? 20.547 -4.868 5.907 1.00 52.03 235 ASN A CA 1
ATOM 1836 C C . ASN A 1 235 ? 19.175 -4.170 5.728 1.00 52.03 235 ASN A C 1
ATOM 1838 O O . ASN A 1 235 ? 19.058 -3.195 4.985 1.00 52.03 235 ASN A O 1
ATOM 1842 N N . GLY A 1 236 ? 18.116 -4.697 6.360 1.00 56.34 236 GLY A N 1
ATOM 1843 C CA . GLY A 1 236 ? 16.761 -4.127 6.299 1.00 56.34 236 GLY A CA 1
ATOM 1844 C C . GLY A 1 236 ? 15.995 -4.383 4.993 1.00 56.34 236 GLY A C 1
ATOM 1845 O O . GLY A 1 236 ? 14.908 -3.836 4.815 1.00 56.34 236 GLY A O 1
ATOM 1846 N N . ARG A 1 237 ? 16.544 -5.199 4.077 1.00 61.94 237 ARG A N 1
ATOM 1847 C CA . ARG A 1 237 ? 15.916 -5.623 2.813 1.00 61.94 237 ARG A CA 1
ATOM 1848 C C . ARG A 1 237 ? 15.551 -7.107 2.850 1.00 61.94 237 ARG A C 1
ATOM 1850 O O . ARG A 1 237 ? 16.358 -7.939 3.257 1.00 61.94 237 ARG A O 1
ATOM 1857 N N . TYR A 1 238 ? 14.359 -7.419 2.358 1.00 70.19 238 TYR A N 1
ATOM 1858 C CA . TYR A 1 238 ? 13.822 -8.752 2.119 1.00 70.19 238 TYR A CA 1
ATOM 1859 C C . TYR A 1 238 ? 13.829 -9.026 0.611 1.00 70.19 238 TYR A C 1
ATOM 1861 O O . TYR A 1 238 ? 13.072 -8.400 -0.131 1.00 70.19 238 TYR A O 1
ATOM 1869 N N . LEU A 1 239 ? 14.699 -9.929 0.147 1.00 77.31 239 LEU A N 1
ATOM 1870 C CA . LEU A 1 239 ? 14.682 -10.414 -1.238 1.00 77.31 239 LEU A CA 1
ATOM 1871 C C . LEU A 1 239 ? 13.431 -11.283 -1.429 1.00 77.31 239 LEU A C 1
ATOM 1873 O O . LEU A 1 239 ? 13.340 -12.359 -0.843 1.00 77.31 239 LEU A O 1
ATOM 1877 N N . GLN A 1 240 ? 12.481 -10.818 -2.238 1.00 78.75 240 GLN A N 1
ATOM 1878 C CA . GLN A 1 240 ? 11.263 -11.570 -2.550 1.00 78.75 240 GLN A CA 1
ATOM 1879 C C . GLN A 1 240 ? 11.501 -12.587 -3.662 1.00 78.75 240 GLN A C 1
ATOM 1881 O O . GLN A 1 240 ? 11.090 -13.740 -3.550 1.00 78.75 240 GLN A O 1
ATOM 1886 N N . ASN A 1 241 ? 12.168 -12.160 -4.733 1.00 86.06 241 ASN A N 1
ATOM 1887 C CA . ASN A 1 241 ? 12.387 -12.989 -5.907 1.00 86.06 241 ASN A CA 1
ATOM 1888 C C . ASN A 1 241 ? 13.695 -12.622 -6.597 1.00 86.06 241 ASN A C 1
ATOM 1890 O O . ASN A 1 241 ? 14.167 -11.485 -6.540 1.00 86.06 241 ASN A O 1
ATOM 1894 N N . LEU A 1 242 ? 14.268 -13.612 -7.272 1.00 92.31 242 LEU A N 1
ATOM 1895 C CA . LEU A 1 242 ? 15.492 -13.495 -8.041 1.00 92.31 242 LEU A CA 1
ATOM 1896 C C . LEU A 1 242 ? 15.348 -14.325 -9.312 1.00 92.31 242 LEU A C 1
ATOM 1898 O O . LEU A 1 242 ? 15.169 -15.544 -9.262 1.00 92.31 242 LEU A O 1
ATOM 1902 N N . LYS A 1 243 ? 15.460 -13.662 -10.459 1.00 96.00 243 LYS A N 1
ATOM 1903 C CA . LYS A 1 243 ? 15.365 -14.291 -11.774 1.00 96.00 243 LYS A CA 1
ATOM 1904 C C . LYS A 1 243 ? 16.556 -13.912 -12.634 1.00 96.00 243 LYS A C 1
ATOM 1906 O O . LYS A 1 243 ? 17.152 -12.846 -12.493 1.00 96.00 243 LYS A O 1
ATOM 1911 N N . TYR A 1 244 ? 16.879 -14.816 -13.545 1.00 93.56 244 TYR A N 1
ATOM 1912 C CA . TYR A 1 244 ? 17.899 -14.631 -14.563 1.00 93.56 244 TYR A CA 1
ATOM 1913 C C . TYR A 1 244 ? 17.266 -14.906 -15.915 1.00 93.56 244 TYR A C 1
ATOM 1915 O O . TYR A 1 244 ? 16.582 -15.920 -16.071 1.00 93.56 244 TYR A O 1
ATOM 1923 N N . GLY A 1 245 ? 17.507 -14.025 -16.876 1.00 89.69 245 GLY A N 1
ATOM 1924 C CA . GLY A 1 245 ? 16.955 -14.117 -18.220 1.00 89.69 245 GLY A CA 1
ATOM 1925 C C . GLY A 1 245 ? 17.939 -13.585 -19.249 1.00 89.69 245 GLY A C 1
ATOM 1926 O O . GLY A 1 245 ? 18.864 -12.846 -18.912 1.00 89.69 245 GLY A O 1
ATOM 1927 N N . LEU A 1 246 ? 17.753 -13.989 -20.503 1.00 87.62 246 LEU A N 1
ATOM 1928 C CA . LEU A 1 246 ? 18.529 -13.462 -21.617 1.00 87.62 246 LEU A CA 1
ATOM 1929 C C . LEU A 1 246 ? 17.778 -12.297 -22.255 1.00 87.62 246 LEU A C 1
ATOM 1931 O O . LEU A 1 246 ? 16.654 -12.475 -22.710 1.00 87.62 246 LEU A O 1
ATOM 1935 N N . VAL A 1 247 ? 18.420 -11.136 -22.324 1.00 84.25 247 VAL A N 1
ATOM 1936 C CA . VAL A 1 247 ? 17.934 -9.959 -23.050 1.00 84.25 247 VAL A CA 1
ATOM 1937 C C . VAL A 1 247 ? 18.964 -9.625 -24.115 1.00 84.25 247 VAL A C 1
ATOM 1939 O O . VAL A 1 247 ? 20.126 -9.394 -23.788 1.00 84.25 247 VAL A O 1
ATOM 1942 N N . ASP A 1 248 ? 18.564 -9.672 -25.385 1.00 82.31 248 ASP A N 1
ATOM 1943 C CA . ASP A 1 248 ? 19.447 -9.439 -26.538 1.00 82.31 248 ASP A CA 1
ATOM 1944 C C . ASP A 1 248 ? 20.736 -10.295 -26.510 1.00 82.31 248 ASP A C 1
ATOM 1946 O O . ASP A 1 248 ? 21.813 -9.870 -26.921 1.00 82.31 248 ASP A O 1
ATOM 1950 N N . GLY A 1 249 ? 20.636 -11.527 -25.993 1.00 82.62 249 GLY A N 1
ATOM 1951 C CA . GLY A 1 249 ? 21.766 -12.455 -25.852 1.00 82.62 249 GLY A CA 1
ATOM 1952 C C . GLY A 1 249 ? 22.629 -12.248 -24.600 1.00 82.62 249 GLY A C 1
ATOM 1953 O O . GLY A 1 249 ? 23.599 -12.982 -24.405 1.00 82.62 249 GLY A O 1
ATOM 1954 N N . PHE A 1 250 ? 22.277 -11.305 -23.722 1.00 84.12 250 PHE A N 1
ATOM 1955 C CA . PHE A 1 250 ? 22.988 -11.036 -22.471 1.00 84.12 250 PHE A CA 1
ATOM 1956 C C . PHE A 1 250 ? 22.245 -11.571 -21.260 1.00 84.12 250 PHE A C 1
ATOM 1958 O O . PHE A 1 250 ? 21.035 -11.417 -21.143 1.00 84.12 250 PHE A O 1
ATOM 1965 N N . SER A 1 251 ? 22.991 -12.146 -20.319 1.00 88.88 251 SER A N 1
ATOM 1966 C CA . SER A 1 251 ? 22.443 -12.519 -19.019 1.00 88.88 251 SER A CA 1
ATOM 1967 C C . SER A 1 251 ? 22.116 -11.263 -18.216 1.00 88.88 251 SER A C 1
ATOM 1969 O O . SER A 1 251 ? 23.015 -10.497 -17.866 1.00 88.88 251 SER A O 1
ATOM 1971 N N . VAL A 1 252 ? 20.840 -11.101 -17.888 1.00 90.44 252 VAL A N 1
ATOM 1972 C CA . VAL A 1 252 ? 20.316 -10.061 -17.006 1.00 90.44 252 VAL A CA 1
ATOM 1973 C C . VAL A 1 252 ? 19.811 -10.718 -15.730 1.00 90.44 252 VAL A C 1
ATOM 1975 O O . VAL A 1 252 ? 19.148 -11.758 -15.776 1.00 90.44 252 VAL A O 1
ATOM 1978 N N . ARG A 1 253 ? 20.131 -10.115 -14.586 1.00 94.12 253 ARG A N 1
ATOM 1979 C CA . ARG A 1 253 ? 19.611 -10.521 -13.277 1.00 94.12 253 ARG A CA 1
ATOM 1980 C C . ARG A 1 253 ? 18.536 -9.535 -12.839 1.00 94.12 253 ARG A C 1
ATOM 1982 O O . ARG A 1 253 ? 18.827 -8.349 -12.769 1.00 94.12 253 ARG A O 1
ATOM 1989 N N . ALA A 1 254 ? 17.342 -10.016 -12.510 1.00 93.75 254 ALA A N 1
ATOM 1990 C CA . ALA A 1 254 ? 16.285 -9.221 -11.892 1.00 93.75 254 ALA A CA 1
ATOM 1991 C C . ALA A 1 254 ? 16.064 -9.666 -10.447 1.00 93.75 254 ALA A C 1
ATOM 1993 O O . ALA A 1 254 ? 15.940 -10.864 -10.190 1.00 93.75 254 ALA A O 1
ATOM 1994 N N . ALA A 1 255 ? 16.002 -8.723 -9.513 1.00 93.38 255 ALA A N 1
ATOM 1995 C CA . ALA A 1 255 ? 15.733 -9.002 -8.107 1.00 93.38 255 ALA A CA 1
ATOM 1996 C C . ALA A 1 255 ? 14.678 -8.040 -7.558 1.00 93.38 255 ALA A C 1
ATOM 1998 O O . ALA A 1 255 ? 14.812 -6.829 -7.732 1.00 93.38 255 ALA A O 1
ATOM 1999 N N . SER A 1 256 ? 13.649 -8.565 -6.893 1.00 91.81 256 SER A N 1
ATOM 2000 C CA . SER A 1 256 ? 12.653 -7.761 -6.179 1.00 91.81 256 SER A CA 1
ATOM 2001 C C . SER A 1 256 ? 12.927 -7.762 -4.680 1.00 91.81 256 SER A C 1
ATOM 2003 O O . SER A 1 256 ? 13.231 -8.790 -4.073 1.00 91.81 256 SER A O 1
ATOM 2005 N N . TYR A 1 257 ? 12.798 -6.590 -4.073 1.00 85.06 257 TYR A N 1
ATOM 2006 C CA . TYR A 1 257 ? 13.017 -6.365 -2.657 1.00 85.06 257 TYR A CA 1
ATOM 2007 C C . TYR A 1 257 ? 11.841 -5.612 -2.047 1.00 85.06 257 TYR A C 1
ATOM 2009 O O . TYR A 1 257 ? 11.320 -4.662 -2.636 1.00 85.06 257 TYR A O 1
ATOM 2017 N N . LEU A 1 258 ? 11.505 -5.991 -0.822 1.00 76.00 258 LEU A N 1
ATOM 2018 C CA . LEU A 1 258 ? 10.752 -5.166 0.120 1.00 76.00 258 LEU A CA 1
ATOM 2019 C C . LEU A 1 258 ? 11.674 -4.757 1.266 1.00 76.00 258 LEU A C 1
ATOM 2021 O O . LEU A 1 258 ? 12.657 -5.449 1.525 1.00 76.00 258 LEU A O 1
ATOM 2025 N N . LEU A 1 259 ? 11.377 -3.679 1.988 1.00 67.12 259 LEU A N 1
ATOM 2026 C CA . LEU A 1 259 ? 11.996 -3.481 3.306 1.00 67.12 259 LEU A CA 1
ATOM 2027 C C . LEU A 1 259 ? 11.157 -4.136 4.415 1.00 67.12 259 LEU A C 1
ATOM 2029 O O . LEU A 1 259 ? 10.011 -4.527 4.192 1.00 67.12 259 LEU A O 1
ATOM 2033 N N . THR A 1 260 ? 11.769 -4.277 5.591 1.00 65.44 260 THR A N 1
ATOM 2034 C CA . THR A 1 260 ? 11.234 -4.964 6.778 1.00 65.44 260 THR A CA 1
ATOM 2035 C C . THR A 1 260 ? 9.805 -4.532 7.135 1.00 65.44 260 THR A C 1
ATOM 2037 O O . THR A 1 260 ? 9.618 -3.367 7.486 1.00 65.44 260 THR A O 1
ATOM 2040 N N . PRO A 1 261 ? 8.809 -5.434 7.074 1.00 73.00 261 PRO A N 1
ATOM 2041 C CA . PRO A 1 261 ? 7.420 -5.103 7.367 1.00 73.00 261 PRO A CA 1
ATOM 2042 C C . PRO A 1 261 ? 7.193 -4.619 8.806 1.00 73.00 261 PRO A C 1
ATOM 2044 O O . PRO A 1 261 ? 7.767 -5.166 9.750 1.00 73.00 261 PRO A O 1
ATOM 2047 N N . SER A 1 262 ? 6.309 -3.634 8.979 1.00 73.25 262 SER A N 1
ATOM 2048 C CA . SER A 1 262 ? 5.950 -3.078 10.292 1.00 73.25 262 SER A CA 1
ATOM 2049 C C . SER A 1 262 ? 4.467 -2.726 10.376 1.00 73.25 262 SER A C 1
ATOM 2051 O O . SER A 1 262 ? 3.913 -2.166 9.435 1.00 73.25 262 SER A O 1
ATOM 2053 N N . GLY A 1 263 ? 3.822 -3.018 11.499 1.00 69.44 263 GLY A N 1
ATOM 2054 C CA . GLY A 1 263 ? 2.403 -2.746 11.711 1.00 69.44 263 GLY A CA 1
ATOM 2055 C C . GLY A 1 263 ? 2.145 -2.052 13.043 1.00 69.44 263 GLY A C 1
ATOM 2056 O O . GLY A 1 263 ? 2.818 -2.350 14.026 1.00 69.44 263 GLY A O 1
ATOM 2057 N N . TYR A 1 264 ? 1.155 -1.172 13.092 1.00 69.38 264 TYR A N 1
ATOM 2058 C CA . TYR A 1 264 ? 0.662 -0.556 14.317 1.00 69.38 264 TYR A CA 1
ATOM 2059 C C . TYR A 1 264 ? -0.865 -0.556 14.317 1.00 69.38 264 TYR A C 1
ATOM 2061 O O . TYR A 1 264 ? -1.493 -0.173 13.330 1.00 69.38 264 TYR A O 1
ATOM 2069 N N . LEU A 1 265 ? -1.464 -1.003 15.416 1.00 75.00 265 LEU A N 1
ATOM 2070 C CA . LEU A 1 265 ? -2.902 -0.961 15.636 1.00 75.00 265 LEU A CA 1
ATOM 2071 C C . LEU A 1 265 ? -3.179 -0.404 17.028 1.00 75.00 265 LEU A C 1
ATOM 2073 O O . LEU A 1 265 ? -2.746 -0.989 18.019 1.00 75.00 265 LEU A O 1
ATOM 2077 N N . GLN A 1 266 ? -3.937 0.681 17.092 1.00 71.75 266 GLN A N 1
ATOM 2078 C CA . GLN A 1 266 ? -4.396 1.291 18.333 1.00 71.75 266 GLN A CA 1
ATOM 2079 C C . GLN A 1 266 ? -5.916 1.242 18.412 1.00 71.75 266 GLN A C 1
ATOM 2081 O O . GLN A 1 266 ? -6.612 1.341 17.397 1.00 71.75 266 GLN A O 1
ATOM 2086 N N . ILE A 1 267 ? -6.422 1.086 19.628 1.00 72.56 267 ILE A N 1
ATOM 2087 C CA . ILE A 1 267 ? -7.830 1.270 19.949 1.00 72.56 267 ILE A CA 1
ATOM 2088 C C . ILE A 1 267 ? -7.963 2.234 21.121 1.00 72.56 267 ILE A C 1
ATOM 2090 O O . ILE A 1 267 ? -7.240 2.125 22.119 1.00 72.56 267 ILE A O 1
ATOM 2094 N N . ASP A 1 268 ? -8.910 3.155 20.984 1.00 62.31 268 ASP A N 1
ATOM 2095 C CA . ASP A 1 268 ? -9.233 4.116 22.028 1.00 62.31 268 ASP A CA 1
ATOM 2096 C C . ASP A 1 268 ? -9.820 3.384 23.248 1.00 62.31 268 ASP A C 1
ATOM 2098 O O . ASP A 1 268 ? -10.724 2.547 23.132 1.00 62.31 268 ASP A O 1
ATOM 2102 N N . GLY A 1 269 ? -9.320 3.722 24.437 1.00 60.81 269 GLY A N 1
ATOM 2103 C CA . GLY A 1 269 ? -9.757 3.131 25.700 1.00 60.81 269 GLY A CA 1
ATOM 2104 C C . GLY A 1 269 ? -9.157 1.754 26.014 1.00 60.81 269 GLY A C 1
ATOM 2105 O O . GLY A 1 269 ? -8.457 1.120 25.222 1.00 60.81 269 GLY A O 1
ATOM 2106 N N . GLN A 1 270 ? -9.405 1.286 27.237 1.00 69.12 270 GLN A N 1
ATOM 2107 C CA . GLN A 1 270 ? -8.900 -0.010 27.683 1.00 69.12 270 GLN A CA 1
ATOM 2108 C C . GLN A 1 270 ? -9.475 -1.141 26.843 1.00 69.12 270 GLN A C 1
ATOM 2110 O O . GLN A 1 270 ? -10.688 -1.282 26.757 1.00 69.12 270 GLN A O 1
ATOM 2115 N N . SER A 1 271 ? -8.637 -2.008 26.292 1.00 73.62 271 SER A N 1
ATOM 2116 C CA . SER A 1 271 ? -9.137 -3.126 25.510 1.00 73.62 271 SER A CA 1
ATOM 2117 C C . SER A 1 271 ? -8.472 -4.442 25.867 1.00 73.62 271 SER A C 1
ATOM 2119 O O . SER A 1 271 ? -7.383 -4.504 26.441 1.00 73.62 271 SER A O 1
ATOM 2121 N N . HIS A 1 272 ? -9.152 -5.522 25.510 1.00 78.44 272 HIS A N 1
ATOM 2122 C CA . HIS A 1 272 ? -8.654 -6.872 25.688 1.00 78.44 272 HIS A CA 1
ATOM 2123 C C . HIS A 1 272 ? -8.835 -7.664 24.406 1.00 78.44 272 HIS A C 1
ATOM 2125 O O . HIS A 1 272 ? -9.911 -7.660 23.807 1.00 78.44 272 HIS A O 1
ATOM 2131 N N . LEU A 1 273 ? -7.792 -8.389 24.018 1.00 81.56 273 LEU A N 1
ATOM 2132 C CA . LEU A 1 273 ? -7.880 -9.352 22.935 1.00 81.56 273 LEU A CA 1
ATOM 2133 C C . LEU A 1 273 ? -8.785 -10.520 23.355 1.00 81.56 273 LEU A C 1
ATOM 2135 O O . LEU A 1 273 ? -8.593 -11.134 24.406 1.00 81.56 273 LEU A O 1
ATOM 2139 N N . ILE A 1 274 ? -9.762 -10.839 22.516 1.00 79.62 274 ILE A N 1
ATOM 2140 C CA . ILE A 1 274 ? -10.672 -11.969 22.672 1.00 79.62 274 ILE A CA 1
ATOM 2141 C C . ILE A 1 274 ? -10.520 -12.874 21.459 1.00 79.62 274 ILE A C 1
ATOM 2143 O O . ILE A 1 274 ? -10.602 -12.426 20.321 1.00 79.62 274 ILE A O 1
ATOM 2147 N N . LYS A 1 275 ? -10.378 -14.174 21.699 1.00 82.94 275 LYS A N 1
ATOM 2148 C CA . LYS A 1 275 ? -10.393 -15.187 20.646 1.00 82.94 275 LYS A CA 1
ATOM 2149 C C . LYS A 1 275 ? -11.745 -15.906 20.631 1.00 82.94 275 LYS A C 1
ATOM 2151 O O . LYS A 1 275 ? -12.171 -16.420 21.667 1.00 82.94 275 LYS A O 1
ATOM 2156 N N . LYS A 1 276 ? -12.418 -15.956 19.477 1.00 78.88 276 LYS A N 1
ATOM 2157 C CA . LYS A 1 276 ? -13.620 -16.784 19.253 1.00 78.88 276 LYS A CA 1
ATOM 2158 C C . LYS A 1 276 ? -13.356 -17.692 18.048 1.00 78.88 276 LYS A C 1
ATOM 2160 O O . LYS A 1 276 ? -13.306 -17.227 16.916 1.00 78.88 276 LYS A O 1
ATOM 2165 N N . GLY A 1 277 ? -13.179 -18.992 18.293 1.00 80.50 277 GLY A N 1
ATOM 2166 C CA . GLY A 1 277 ? -12.712 -19.920 17.256 1.00 80.50 277 GLY A CA 1
ATOM 2167 C C . GLY A 1 277 ? -11.277 -19.594 16.835 1.00 80.50 277 GLY A C 1
ATOM 2168 O O . GLY A 1 277 ? -10.420 -19.400 17.699 1.00 80.50 277 GLY A O 1
ATOM 2169 N N . ASP A 1 278 ? -11.029 -19.510 15.528 1.00 78.81 278 ASP A N 1
ATOM 2170 C CA . ASP A 1 278 ? -9.727 -19.113 14.972 1.00 78.81 278 ASP A CA 1
ATOM 2171 C C . ASP A 1 278 ? -9.576 -17.594 14.796 1.00 78.81 278 ASP A C 1
ATOM 2173 O O . ASP A 1 278 ? -8.459 -17.113 14.615 1.00 78.81 278 ASP A O 1
ATOM 2177 N N . ALA A 1 279 ? -10.670 -16.835 14.920 1.00 82.00 279 ALA A N 1
ATOM 2178 C CA . ALA A 1 279 ? -10.669 -15.384 14.793 1.00 82.00 279 ALA A CA 1
ATOM 2179 C C . ALA A 1 279 ? -10.322 -14.686 16.116 1.00 82.00 279 ALA A C 1
ATOM 2181 O O . ALA A 1 279 ? -10.719 -15.111 17.211 1.00 82.00 279 ALA A O 1
ATOM 2182 N N . GLU A 1 280 ? -9.604 -13.575 15.994 1.00 84.88 280 GLU A N 1
ATOM 2183 C CA . GLU A 1 280 ? -9.308 -12.659 17.086 1.00 84.88 280 GLU A CA 1
ATOM 2184 C C . GLU A 1 280 ? -10.096 -11.365 16.918 1.00 84.88 280 GLU A C 1
ATOM 2186 O O . GLU A 1 280 ? -10.334 -10.891 15.810 1.00 84.88 280 GLU A O 1
ATOM 2191 N N . TYR A 1 281 ? -10.491 -10.811 18.051 1.00 87.06 281 TYR A N 1
ATOM 2192 C CA . TYR A 1 281 ? -11.277 -9.601 18.179 1.00 87.06 281 TYR A CA 1
ATOM 2193 C C . TYR A 1 281 ? -10.708 -8.769 19.316 1.00 87.06 281 TYR A C 1
ATOM 2195 O O . TYR A 1 281 ? -10.080 -9.301 20.232 1.00 87.06 281 TYR A O 1
ATOM 2203 N N . ILE A 1 282 ? -10.996 -7.478 19.321 1.00 85.06 282 ILE A N 1
ATOM 2204 C CA . ILE A 1 282 ? -10.660 -6.608 20.444 1.00 85.06 282 ILE A CA 1
ATOM 2205 C C . ILE A 1 282 ? -11.952 -6.229 21.162 1.00 85.06 282 ILE A C 1
ATOM 2207 O O . ILE A 1 282 ? -12.887 -5.764 20.531 1.00 85.06 282 ILE A O 1
ATOM 2211 N N . SER A 1 283 ? -12.045 -6.425 22.473 1.00 84.38 283 SER A N 1
ATOM 2212 C CA . SER A 1 283 ? -13.156 -5.912 23.280 1.00 84.38 283 SER A CA 1
ATOM 2213 C C . SER A 1 283 ? -12.746 -4.612 23.946 1.00 84.38 283 SER A C 1
ATOM 2215 O O . SER A 1 283 ? -11.784 -4.627 24.707 1.00 84.38 283 SER A O 1
ATOM 2217 N N . ALA A 1 284 ? -13.503 -3.537 23.739 1.00 80.44 284 ALA A N 1
ATOM 2218 C CA . ALA A 1 284 ? -13.312 -2.256 24.424 1.00 80.44 284 ALA A CA 1
ATOM 2219 C C . ALA A 1 284 ? -14.627 -1.779 25.073 1.00 80.44 284 ALA A C 1
ATOM 2221 O O . ALA A 1 284 ? -15.710 -2.106 24.571 1.00 80.44 284 ALA A O 1
ATOM 2222 N N . PRO A 1 285 ? -14.577 -1.063 26.209 1.00 75.31 285 PRO A N 1
ATOM 2223 C CA . PRO A 1 285 ? -15.753 -0.579 26.906 1.00 75.31 285 PRO A CA 1
ATOM 2224 C C . PRO A 1 285 ? -16.477 0.489 26.080 1.00 75.31 285 PRO A C 1
ATOM 2226 O O . PRO A 1 285 ? -15.857 1.249 25.333 1.00 75.31 285 PRO A O 1
ATOM 2229 N N . LYS A 1 286 ? -17.805 0.540 26.231 1.00 70.00 286 LYS A N 1
ATOM 2230 C CA . LYS A 1 286 ? -18.661 1.552 25.584 1.00 70.00 286 LYS A CA 1
ATOM 2231 C C . LYS A 1 286 ? -18.532 2.933 26.218 1.00 70.00 286 LYS A C 1
ATOM 2233 O O . LYS A 1 286 ? -18.766 3.930 25.550 1.00 70.00 286 LYS A O 1
ATOM 2238 N N . GLU A 1 287 ? -18.175 2.972 27.495 1.00 60.97 287 GLU A N 1
ATOM 2239 C CA . GLU A 1 287 ? -17.861 4.193 28.221 1.00 60.97 287 GLU A CA 1
ATOM 2240 C C . GLU A 1 287 ? -16.363 4.173 28.519 1.00 60.97 287 GLU A C 1
ATOM 2242 O O . GLU A 1 287 ? -15.887 3.330 29.281 1.00 60.97 287 GLU A O 1
ATOM 2247 N N . SER A 1 288 ? -15.605 5.080 27.908 1.00 50.00 288 SER A N 1
ATOM 2248 C CA . SER A 1 288 ? -14.352 5.513 28.515 1.00 50.00 288 SER A CA 1
ATOM 2249 C C . SER A 1 288 ? -14.714 6.426 29.685 1.00 50.00 288 SER A C 1
ATOM 2251 O O . SER A 1 288 ? -15.627 7.256 29.593 1.00 50.00 288 SER A O 1
ATOM 2253 N N . SER A 1 289 ? -14.005 6.303 30.809 1.00 44.44 289 SER A N 1
ATOM 2254 C CA . SER A 1 289 ? -13.862 7.462 31.683 1.00 44.44 289 SER A CA 1
ATOM 2255 C C . SER A 1 289 ? -13.401 8.611 30.789 1.00 44.44 289 SER A C 1
ATOM 2257 O O . SER A 1 289 ? -12.442 8.459 30.036 1.00 44.44 289 SER A O 1
ATOM 2259 N N . LYS A 1 290 ? -14.118 9.739 30.798 1.00 43.28 290 LYS A N 1
ATOM 2260 C CA . LYS A 1 290 ? -13.607 10.968 30.189 1.00 43.28 290 LYS A CA 1
ATOM 2261 C C . LYS A 1 290 ? -12.326 11.338 30.935 1.00 43.28 290 LYS A C 1
ATOM 2263 O O . LYS A 1 290 ? -12.395 12.037 31.940 1.00 43.28 290 LYS A O 1
ATOM 2268 N N . SER A 1 291 ? -11.186 10.854 30.476 1.00 37.12 291 SER A N 1
ATOM 2269 C CA . SER A 1 291 ? -9.882 11.233 30.997 1.00 37.12 291 SER A CA 1
ATOM 2270 C C . SER A 1 291 ? -8.834 11.041 29.909 1.00 37.12 291 SER A C 1
ATOM 2272 O O . SER A 1 291 ? -8.712 9.964 29.342 1.00 37.12 291 SER A O 1
ATOM 2274 N N . GLN A 1 292 ? -8.148 12.153 29.653 1.00 42.78 292 GLN A N 1
ATOM 2275 C CA . GLN A 1 292 ? -7.013 12.396 28.769 1.00 42.78 292 GLN A CA 1
ATOM 2276 C C . GLN A 1 292 ? -7.189 12.184 27.258 1.00 42.78 292 GLN A C 1
ATOM 2278 O O . GLN A 1 292 ? -7.837 11.290 26.729 1.00 42.78 292 GLN A O 1
ATOM 2283 N N . ILE A 1 293 ? -6.678 13.183 26.548 1.00 42.69 293 ILE A N 1
ATOM 2284 C CA . ILE A 1 293 ? -6.757 13.357 25.110 1.00 42.69 293 ILE A CA 1
ATOM 2285 C C . ILE A 1 293 ? -5.893 12.260 24.480 1.00 42.69 293 ILE A C 1
ATOM 2287 O O . ILE A 1 293 ? -4.696 12.228 24.717 1.00 42.69 293 ILE A O 1
ATOM 2291 N N . ASP A 1 294 ? -6.460 11.400 23.637 1.00 57.53 294 ASP A N 1
ATOM 2292 C CA . ASP A 1 294 ? -5.644 10.572 22.742 1.00 57.53 294 ASP A CA 1
ATOM 2293 C C . ASP A 1 294 ? -5.103 11.467 21.613 1.00 57.53 294 ASP A C 1
ATOM 2295 O O . ASP A 1 294 ? -5.711 11.627 20.544 1.00 57.53 294 ASP A O 1
ATOM 2299 N N . LEU A 1 295 ? -4.023 12.190 21.928 1.00 55.06 295 LEU A N 1
ATOM 2300 C CA . LEU A 1 295 ? -3.378 13.144 21.030 1.00 55.06 295 LEU A CA 1
ATOM 2301 C C . LEU A 1 295 ? -2.941 12.469 19.727 1.00 55.06 295 LEU A C 1
ATOM 2303 O O . LEU A 1 295 ? -3.299 13.008 18.677 1.00 55.06 295 LEU A O 1
ATOM 2307 N N . PRO A 1 296 ? -2.253 11.306 19.741 1.00 54.06 296 PRO A N 1
ATOM 2308 C CA . PRO A 1 296 ? -1.875 10.623 18.514 1.00 54.06 296 PRO A CA 1
ATOM 2309 C C . PRO A 1 296 ? -3.062 10.349 17.596 1.00 54.06 296 PRO A C 1
ATOM 2311 O O . PRO A 1 296 ? -3.005 10.629 16.398 1.00 54.06 296 PRO A O 1
ATOM 2314 N N . SER A 1 297 ? -4.182 9.916 18.164 1.00 51.72 297 SER A N 1
ATOM 2315 C CA . SER A 1 297 ? -5.402 9.610 17.422 1.00 51.72 297 SER A CA 1
ATOM 2316 C C . SER A 1 297 ? -6.099 10.836 16.843 1.00 51.72 297 SER A C 1
ATOM 2318 O O . SER A 1 297 ? -6.546 10.833 15.688 1.00 51.72 297 SER A O 1
ATOM 2320 N N . LYS A 1 298 ? -6.153 11.937 17.601 1.00 59.47 298 LYS A N 1
ATOM 2321 C CA . LYS A 1 298 ? -6.708 13.215 17.121 1.00 59.47 298 LYS A CA 1
ATOM 2322 C C . LYS A 1 298 ? -5.809 13.890 16.090 1.00 59.47 298 LYS A C 1
ATOM 2324 O O . LYS A 1 298 ? -6.312 14.423 15.102 1.00 59.47 298 LYS A O 1
ATOM 2329 N N . ILE A 1 299 ? -4.495 13.830 16.276 1.00 64.31 299 ILE A N 1
ATOM 2330 C CA . ILE A 1 299 ? -3.512 14.335 15.318 1.00 64.31 299 ILE A CA 1
ATOM 2331 C C . ILE A 1 299 ? -3.572 13.505 14.038 1.00 64.31 299 ILE A C 1
ATOM 2333 O O . ILE A 1 299 ? -3.707 14.081 12.962 1.00 64.31 299 ILE A O 1
ATOM 2337 N N . PHE A 1 300 ? -3.534 12.172 14.135 1.00 60.19 300 PHE A N 1
ATOM 2338 C CA . PHE A 1 300 ? -3.639 11.283 12.979 1.00 60.19 300 PHE A CA 1
ATOM 2339 C C . PHE A 1 300 ? -4.932 11.546 12.216 1.00 60.19 300 PHE A C 1
ATOM 2341 O O . PHE A 1 300 ? -4.892 11.791 11.014 1.00 60.19 300 PHE A O 1
ATOM 2348 N N . SER A 1 301 ? -6.074 11.570 12.912 1.00 56.38 301 SER A N 1
ATOM 2349 C CA . SER A 1 301 ? -7.364 11.829 12.273 1.00 56.38 301 SER A CA 1
ATOM 2350 C C . SER A 1 301 ? -7.436 13.191 11.609 1.00 56.38 301 SER A C 1
ATOM 2352 O O . SER A 1 301 ? -7.843 13.270 10.455 1.00 56.38 301 SER A O 1
ATOM 2354 N N . THR A 1 302 ? -6.974 14.247 12.272 1.00 62.78 302 THR A N 1
ATOM 2355 C CA . THR A 1 302 ? -7.024 15.600 11.712 1.00 62.78 302 THR A CA 1
ATOM 2356 C C . THR A 1 302 ? -6.036 15.751 10.552 1.00 62.78 302 THR A C 1
ATOM 2358 O O . THR A 1 302 ? -6.401 16.240 9.484 1.00 62.78 302 THR A O 1
ATOM 2361 N N . VAL A 1 303 ? -4.795 15.287 10.701 1.00 68.31 303 VAL A N 1
ATOM 2362 C CA . VAL A 1 303 ? -3.769 15.455 9.667 1.00 68.31 303 VAL A CA 1
ATOM 2363 C C . VAL A 1 303 ? -4.067 14.605 8.440 1.00 68.31 303 VAL A C 1
ATOM 2365 O O . VAL A 1 303 ? -4.055 15.130 7.331 1.00 68.31 303 VAL A O 1
ATOM 2368 N N . ILE A 1 304 ? -4.389 13.324 8.615 1.00 63.12 304 ILE A N 1
ATOM 2369 C CA . ILE A 1 304 ? -4.663 12.431 7.485 1.00 63.12 304 ILE A CA 1
ATOM 2370 C C . ILE A 1 304 ? -5.962 12.821 6.763 1.00 63.12 304 ILE A C 1
ATOM 2372 O O . ILE A 1 304 ? -6.029 12.727 5.537 1.00 63.12 304 ILE A O 1
ATOM 2376 N N . GLN A 1 305 ? -6.984 13.293 7.489 1.00 59.72 305 GLN A N 1
ATOM 2377 C CA . GLN A 1 305 ? -8.244 13.735 6.884 1.00 59.72 305 GLN A CA 1
ATOM 2378 C C . GLN A 1 305 ? -8.080 15.015 6.056 1.00 59.72 305 GLN A C 1
ATOM 2380 O O . GLN A 1 305 ? -8.644 15.102 4.964 1.00 59.72 305 GLN A O 1
ATOM 2385 N N . TYR A 1 306 ? -7.367 16.017 6.579 1.00 64.31 306 TYR A N 1
ATOM 2386 C CA . TYR A 1 306 ? -7.295 17.341 5.951 1.00 64.31 306 TYR A CA 1
ATOM 2387 C C . TYR A 1 306 ? -6.066 17.539 5.062 1.00 64.31 306 TYR A C 1
ATOM 2389 O O . TYR A 1 306 ? -6.125 18.352 4.143 1.00 64.31 306 TYR A O 1
ATOM 2397 N N . TYR A 1 307 ? -4.987 16.786 5.285 1.00 72.31 307 TYR A N 1
ATOM 2398 C CA . TYR A 1 307 ? -3.728 16.896 4.543 1.00 72.31 307 TYR A CA 1
ATOM 2399 C C . TYR A 1 307 ? -3.257 15.513 4.082 1.00 72.31 307 TYR A C 1
ATOM 2401 O O . TYR A 1 307 ? -2.196 15.041 4.485 1.00 72.31 307 TYR A O 1
ATOM 2409 N N . PRO A 1 308 ? -4.007 14.839 3.198 1.00 61.03 308 PRO A N 1
ATOM 2410 C CA . PRO A 1 308 ? -3.693 13.472 2.795 1.00 61.03 308 PRO A CA 1
ATOM 2411 C C . PRO A 1 308 ? -2.348 13.344 2.069 1.00 61.03 308 PRO A C 1
ATOM 2413 O O . PRO A 1 308 ? -1.767 12.265 2.055 1.00 61.03 308 PRO A O 1
ATOM 2416 N N . ALA A 1 309 ? -1.835 14.436 1.485 1.00 64.38 309 ALA A N 1
ATOM 2417 C CA . ALA A 1 309 ? -0.492 14.527 0.900 1.00 64.38 309 ALA A CA 1
ATOM 2418 C C . ALA A 1 309 ? 0.647 14.506 1.941 1.00 64.38 309 ALA A C 1
ATOM 2420 O O . ALA A 1 309 ? 1.814 14.384 1.569 1.00 64.38 309 ALA A O 1
ATOM 2421 N N . VAL A 1 310 ? 0.314 14.617 3.229 1.00 69.06 310 VAL A N 1
ATOM 2422 C CA . VAL A 1 310 ? 1.247 14.554 4.351 1.00 69.06 310 VAL A CA 1
ATOM 2423 C C . VAL A 1 310 ? 1.126 13.187 5.008 1.00 69.06 310 VAL A C 1
ATOM 2425 O O . VAL A 1 310 ? 0.071 12.773 5.483 1.00 69.06 310 VAL A O 1
ATOM 2428 N N . THR A 1 311 ? 2.240 12.470 5.043 1.00 65.06 311 THR A N 1
ATOM 2429 C CA . THR A 1 311 ? 2.358 11.254 5.836 1.00 65.06 311 THR A CA 1
ATOM 2430 C C . THR A 1 311 ? 2.634 11.616 7.277 1.00 65.06 311 THR A C 1
ATOM 2432 O O . THR A 1 311 ? 3.461 12.483 7.549 1.00 65.06 311 THR A O 1
ATOM 2435 N N . LEU A 1 312 ? 2.009 10.879 8.184 1.00 65.62 312 LEU A N 1
ATOM 2436 C CA . LEU A 1 312 ? 2.257 10.993 9.604 1.00 65.62 312 LEU A CA 1
ATOM 2437 C C . LEU A 1 312 ? 2.758 9.656 10.155 1.00 65.62 312 LEU A C 1
ATOM 2439 O O . LEU A 1 312 ? 2.169 8.608 9.886 1.00 65.62 312 LEU A O 1
ATOM 2443 N N . GLU A 1 313 ? 3.870 9.699 10.881 1.00 59.19 313 GLU A N 1
ATOM 2444 C CA . GLU A 1 313 ? 4.491 8.548 11.533 1.00 59.19 313 GLU A CA 1
ATOM 2445 C C . GLU A 1 313 ? 4.757 8.902 12.995 1.00 59.19 313 GLU A C 1
ATOM 2447 O O . GLU A 1 313 ? 5.586 9.762 13.285 1.00 59.19 313 GLU A O 1
ATOM 2452 N N . PHE A 1 314 ? 4.052 8.254 13.919 1.00 56.00 314 PHE A N 1
ATOM 2453 C CA . PHE A 1 314 ? 4.389 8.350 15.335 1.00 56.00 314 PHE A CA 1
ATOM 2454 C C . PHE A 1 314 ? 5.604 7.479 15.618 1.00 56.00 314 PHE A C 1
ATOM 2456 O O . PHE A 1 314 ? 5.594 6.279 15.347 1.00 56.00 314 PHE A O 1
ATOM 2463 N N . ILE A 1 315 ? 6.648 8.103 16.155 1.00 49.47 315 ILE A N 1
ATOM 2464 C CA . ILE A 1 315 ? 7.828 7.406 16.673 1.00 49.47 315 ILE A CA 1
ATOM 2465 C C . ILE A 1 315 ? 7.587 7.032 18.141 1.00 49.47 315 ILE A C 1
ATOM 2467 O O . ILE A 1 315 ? 8.019 5.972 18.591 1.00 49.47 315 ILE A O 1
ATOM 2471 N N . SER A 1 316 ? 6.845 7.879 18.859 1.00 47.88 316 SER A N 1
ATOM 2472 C CA . SER A 1 316 ? 6.321 7.662 20.210 1.00 47.88 316 SER A CA 1
ATOM 2473 C C . SER A 1 316 ? 5.013 8.452 20.403 1.00 47.88 316 SER A C 1
ATOM 2475 O O . SER A 1 316 ? 4.517 9.095 19.478 1.00 47.88 316 SER A O 1
ATOM 2477 N N . ASP A 1 317 ? 4.456 8.416 21.612 1.00 50.31 317 ASP A N 1
ATOM 2478 C CA . ASP A 1 317 ? 3.332 9.254 22.066 1.00 50.31 317 ASP A CA 1
ATOM 2479 C C . ASP A 1 317 ? 3.641 10.759 22.066 1.00 50.31 317 ASP A C 1
ATOM 2481 O O . ASP A 1 317 ? 2.762 11.598 21.887 1.00 50.31 317 ASP A O 1
ATOM 2485 N N . SER A 1 318 ? 4.913 11.073 22.252 1.00 58.41 318 SER A N 1
ATOM 2486 C CA . SER A 1 318 ? 5.472 12.403 22.419 1.00 58.41 318 SER A CA 1
ATOM 2487 C C . SER A 1 318 ? 6.314 12.824 21.228 1.00 58.41 318 SER A C 1
ATOM 2489 O O . SER A 1 318 ? 6.810 13.936 21.250 1.00 58.41 318 SER A O 1
ATOM 2491 N N . THR A 1 319 ? 6.469 11.993 20.192 1.00 59.34 319 THR A N 1
ATOM 2492 C CA . THR A 1 319 ? 7.240 12.332 18.991 1.00 59.34 319 THR A CA 1
ATOM 2493 C C . THR A 1 319 ? 6.539 11.855 17.727 1.00 59.34 319 THR A C 1
ATOM 2495 O O . THR A 1 319 ? 6.290 10.663 17.522 1.00 59.34 319 THR A O 1
ATOM 2498 N N . VAL A 1 320 ? 6.295 12.796 16.822 1.00 64.00 320 VAL A N 1
ATOM 2499 C CA . VAL A 1 320 ? 5.665 12.559 15.528 1.00 64.00 320 VAL A CA 1
ATOM 2500 C C . VAL A 1 320 ? 6.525 13.111 14.402 1.00 64.00 320 VAL A C 1
ATOM 2502 O O . VAL A 1 320 ? 7.111 14.187 14.498 1.00 64.00 320 VAL A O 1
ATOM 2505 N N . VAL A 1 321 ? 6.591 12.359 13.310 1.00 70.88 321 VAL A N 1
ATOM 2506 C CA . VAL A 1 321 ? 7.273 12.755 12.086 1.00 70.88 321 VAL A CA 1
ATOM 2507 C C . VAL A 1 321 ? 6.239 12.984 10.998 1.00 70.88 321 VAL A C 1
ATOM 2509 O O . VAL A 1 321 ? 5.555 12.057 10.553 1.00 70.88 321 VAL A O 1
ATOM 2512 N N . LEU A 1 322 ? 6.151 14.227 10.537 1.00 75.12 322 LEU A N 1
ATOM 2513 C CA . LEU A 1 322 ? 5.400 14.580 9.341 1.00 75.12 322 LEU A CA 1
ATOM 2514 C C . LEU A 1 322 ? 6.328 14.485 8.140 1.00 75.12 322 LEU A C 1
ATOM 2516 O O . LEU A 1 322 ? 7.454 14.979 8.183 1.00 75.12 322 LEU A O 1
ATOM 2520 N N . LYS A 1 323 ? 5.846 13.893 7.050 1.00 72.88 323 LYS A N 1
ATOM 2521 C CA . LYS A 1 323 ? 6.589 13.790 5.791 1.00 72.88 323 LYS A CA 1
ATOM 2522 C C . LYS A 1 323 ? 5.746 14.330 4.650 1.00 72.88 323 LYS A C 1
ATOM 2524 O O . LYS A 1 323 ? 4.630 13.861 4.435 1.00 72.88 323 LYS A O 1
ATOM 2529 N N . GLY A 1 324 ? 6.292 15.288 3.917 1.00 71.62 324 GLY A N 1
ATOM 2530 C CA . GLY A 1 324 ? 5.706 15.824 2.694 1.00 71.62 324 GLY A CA 1
ATOM 2531 C C . GLY A 1 324 ? 6.631 15.575 1.509 1.00 71.62 324 GLY A C 1
ATOM 2532 O O . GLY A 1 324 ? 7.846 15.718 1.627 1.00 71.62 324 GLY A O 1
ATOM 2533 N N . ASP A 1 325 ? 6.067 15.231 0.357 1.00 69.56 325 ASP A N 1
ATOM 2534 C CA . ASP A 1 325 ? 6.783 15.217 -0.924 1.00 69.56 325 ASP A CA 1
ATOM 2535 C C . ASP A 1 325 ? 6.206 16.338 -1.800 1.00 69.56 325 ASP A C 1
ATOM 2537 O O . ASP A 1 325 ? 4.987 16.454 -1.973 1.00 69.56 325 ASP A O 1
ATOM 2541 N N . GLU A 1 326 ? 7.094 17.215 -2.282 1.00 65.44 326 GLU A N 1
ATOM 2542 C CA . GLU A 1 326 ? 6.747 18.431 -3.026 1.00 65.44 326 GLU A CA 1
ATOM 2543 C C . GLU A 1 326 ? 5.805 18.120 -4.190 1.00 65.44 326 GLU A C 1
ATOM 2545 O O . GLU A 1 326 ? 4.829 18.839 -4.405 1.00 65.44 326 GLU A O 1
ATOM 2550 N N . LYS A 1 327 ? 6.058 17.036 -4.930 1.00 64.56 327 LYS A N 1
ATOM 2551 C CA . LYS A 1 327 ? 5.292 16.725 -6.140 1.00 64.56 327 LYS A CA 1
ATOM 2552 C C . LYS A 1 327 ? 3.846 16.355 -5.817 1.00 64.56 327 LYS A C 1
ATOM 2554 O O . LYS A 1 327 ? 2.936 16.811 -6.514 1.00 64.56 327 LYS A O 1
ATOM 2559 N N . PHE A 1 328 ? 3.619 15.634 -4.722 1.00 62.81 328 PHE A N 1
ATOM 2560 C CA . PHE A 1 328 ? 2.274 15.286 -4.268 1.00 62.81 328 PHE A CA 1
ATOM 2561 C C . PHE A 1 328 ? 1.515 16.497 -3.715 1.00 62.81 328 PHE A C 1
ATOM 2563 O O . PHE A 1 328 ? 0.315 16.648 -3.967 1.00 62.81 328 PHE A O 1
ATOM 2570 N N . MET A 1 329 ? 2.201 17.386 -2.995 1.00 66.56 329 MET A N 1
ATOM 2571 C CA . MET A 1 329 ? 1.583 18.576 -2.398 1.00 66.56 329 MET A CA 1
ATOM 2572 C C . MET A 1 329 ? 1.263 19.643 -3.450 1.00 66.56 329 MET A C 1
ATOM 2574 O O . MET A 1 329 ? 0.150 20.168 -3.488 1.00 66.56 329 MET A O 1
ATOM 2578 N N . LEU A 1 330 ? 2.175 19.878 -4.397 1.00 61.12 330 LEU A N 1
ATOM 2579 C CA . LEU A 1 330 ? 1.936 20.801 -5.505 1.00 61.12 330 LEU A CA 1
ATOM 2580 C C . LEU A 1 330 ? 0.855 20.290 -6.470 1.00 61.12 330 LEU A C 1
ATOM 2582 O O . LEU A 1 330 ? 0.059 21.094 -6.943 1.00 61.12 330 LEU A O 1
ATOM 2586 N N . LYS A 1 331 ? 0.753 18.978 -6.740 1.00 55.53 331 LYS A N 1
ATOM 2587 C CA . LYS A 1 331 ? -0.327 18.446 -7.598 1.00 55.53 331 LYS A CA 1
ATOM 2588 C C . LYS A 1 331 ? -1.711 18.491 -6.936 1.00 55.53 331 LYS A C 1
ATOM 2590 O O . LYS A 1 331 ? -2.704 18.603 -7.650 1.00 55.53 331 LYS A O 1
ATOM 2595 N N . SER A 1 332 ? -1.795 18.380 -5.608 1.00 52.69 332 SER A N 1
ATOM 2596 C CA . SER A 1 332 ? -3.079 18.350 -4.887 1.00 52.69 332 SER A CA 1
ATOM 2597 C C . SER A 1 332 ? -3.591 19.737 -4.488 1.00 52.69 332 SER A C 1
ATOM 2599 O O . SER A 1 332 ? -4.789 19.988 -4.605 1.00 52.69 332 SER A O 1
ATOM 2601 N N . GLU A 1 333 ? -2.708 20.648 -4.066 1.00 53.50 333 GLU A N 1
ATOM 2602 C CA . GLU A 1 333 ? -3.096 21.964 -3.531 1.00 53.50 333 GLU A CA 1
ATOM 2603 C C . GLU A 1 333 ? -2.393 23.159 -4.200 1.00 53.50 333 GLU A C 1
ATOM 2605 O O . GLU A 1 333 ? -2.666 24.310 -3.844 1.00 53.50 333 GLU A O 1
ATOM 2610 N N . ASN A 1 334 ? -1.531 22.923 -5.200 1.00 56.00 334 ASN A N 1
ATOM 2611 C CA . ASN A 1 334 ? -0.753 23.959 -5.898 1.00 56.00 334 ASN A CA 1
ATOM 2612 C C . ASN A 1 334 ? 0.171 24.786 -4.976 1.00 56.00 334 ASN A C 1
ATOM 2614 O O . ASN A 1 334 ? 0.569 25.897 -5.328 1.00 56.00 334 ASN A O 1
ATOM 2618 N N . ASP A 1 335 ? 0.504 24.267 -3.789 1.00 66.00 335 ASP A N 1
ATOM 2619 C CA . ASP A 1 335 ? 1.380 24.906 -2.802 1.00 66.00 335 ASP A CA 1
ATOM 2620 C C . ASP A 1 335 ? 1.900 23.868 -1.781 1.00 66.00 335 ASP A C 1
ATOM 2622 O O . ASP A 1 335 ? 1.300 22.816 -1.582 1.00 66.00 335 ASP A O 1
ATOM 2626 N N . LEU A 1 336 ? 2.994 24.191 -1.095 1.00 71.25 336 LEU A N 1
ATOM 2627 C CA . LEU A 1 336 ? 3.516 23.506 0.090 1.00 71.25 336 LEU A CA 1
ATOM 2628 C C . LEU A 1 336 ? 2.728 23.830 1.375 1.00 71.25 336 LEU A C 1
ATOM 2630 O O . LEU A 1 336 ? 3.009 23.265 2.433 1.00 71.25 336 LEU A O 1
ATOM 2634 N N . ARG A 1 337 ? 1.736 24.733 1.311 1.00 76.19 337 ARG A N 1
ATOM 2635 C CA . ARG A 1 337 ? 0.877 25.121 2.449 1.00 76.19 337 ARG A CA 1
ATOM 2636 C C . ARG A 1 337 ? 0.286 23.937 3.217 1.00 76.19 337 ARG A C 1
ATOM 2638 O O . ARG A 1 337 ? 0.100 24.078 4.419 1.00 76.19 337 ARG A O 1
ATOM 2645 N N . SER A 1 338 ? -0.009 22.806 2.580 1.00 75.06 338 SER A N 1
ATOM 2646 C CA . SER A 1 338 ? -0.576 21.625 3.255 1.00 75.06 338 SER A CA 1
ATOM 2647 C C . SER A 1 338 ? 0.384 21.039 4.289 1.00 75.06 338 SER A C 1
ATOM 2649 O O . SER A 1 338 ? -0.056 20.665 5.371 1.00 75.06 338 SER A O 1
ATOM 2651 N N . PHE A 1 339 ? 1.694 21.022 4.005 1.00 82.12 339 PHE A N 1
ATOM 2652 C CA . PHE A 1 339 ? 2.710 20.567 4.960 1.00 82.12 339 PHE A CA 1
ATOM 2653 C C . PHE A 1 339 ? 2.772 21.477 6.183 1.00 82.12 339 PHE A C 1
ATOM 2655 O O . PHE A 1 339 ? 2.688 21.018 7.318 1.00 82.12 339 PHE A O 1
ATOM 2662 N N . TRP A 1 340 ? 2.842 22.787 5.945 1.00 86.50 340 TRP A N 1
ATOM 2663 C CA . TRP A 1 340 ? 2.889 23.784 7.012 1.00 86.50 340 TRP A CA 1
ATOM 2664 C C . TRP A 1 340 ? 1.608 23.793 7.845 1.00 86.50 340 TRP A C 1
ATOM 2666 O O . TRP A 1 340 ? 1.673 23.839 9.067 1.00 86.50 340 TRP A O 1
ATOM 2676 N N . LYS A 1 341 ? 0.442 23.647 7.209 1.00 83.06 341 LYS A N 1
ATOM 2677 C CA . LYS A 1 341 ? -0.839 23.505 7.910 1.00 83.06 341 LYS A CA 1
ATOM 2678 C C . LYS A 1 341 ? -0.938 22.202 8.696 1.00 83.06 341 LYS A C 1
ATOM 2680 O O . LYS 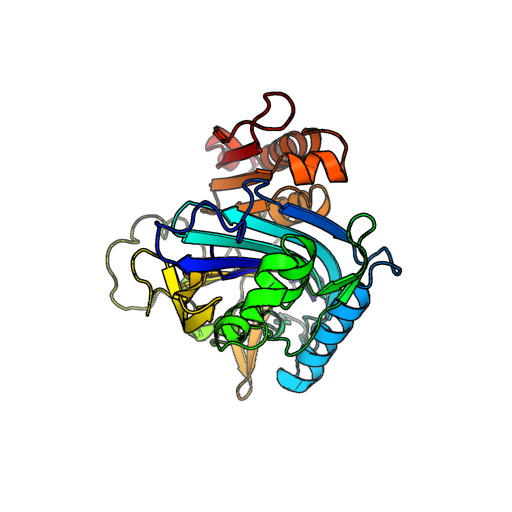A 1 341 ? -1.549 22.206 9.760 1.00 83.06 341 LYS A O 1
ATOM 2685 N N . ALA A 1 342 ? -0.352 21.107 8.211 1.00 81.75 342 ALA A N 1
ATOM 2686 C CA . ALA A 1 342 ? -0.265 19.865 8.970 1.00 81.75 342 ALA A CA 1
ATOM 2687 C C . ALA A 1 342 ? 0.611 20.044 10.217 1.00 81.75 342 ALA A C 1
ATOM 2689 O O . ALA A 1 342 ? 0.185 19.660 11.304 1.00 81.75 342 ALA A O 1
ATOM 2690 N N . ILE A 1 343 ? 1.762 20.718 10.093 1.00 85.81 343 ILE A N 1
ATOM 2691 C CA . ILE A 1 343 ? 2.595 21.117 11.238 1.00 85.81 343 ILE A CA 1
ATOM 2692 C C . ILE A 1 343 ? 1.786 21.983 12.209 1.00 85.81 343 ILE A C 1
ATOM 2694 O O .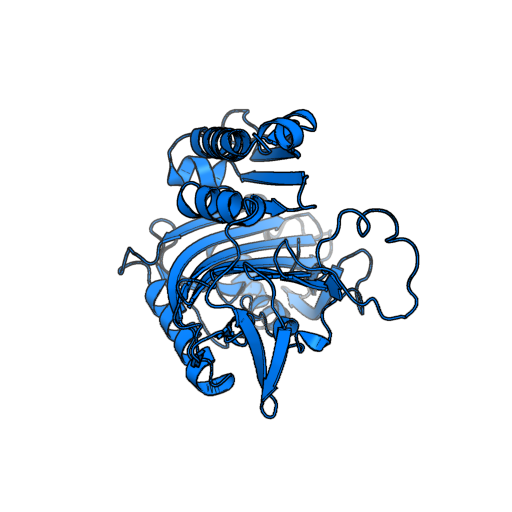 ILE A 1 343 ? 1.731 21.687 13.397 1.00 85.81 343 ILE A O 1
ATOM 2698 N N . ASP A 1 344 ? 1.113 23.027 11.723 1.00 85.88 344 ASP A N 1
ATOM 2699 C CA . ASP A 1 344 ? 0.317 23.920 12.573 1.00 85.88 344 ASP A CA 1
ATOM 2700 C C . ASP A 1 344 ? -0.876 23.208 13.218 1.00 85.88 344 ASP A C 1
ATOM 2702 O O . ASP A 1 344 ? -1.296 23.564 14.316 1.00 85.88 344 ASP A O 1
ATOM 2706 N N . THR A 1 345 ? -1.411 22.181 12.562 1.00 80.44 345 THR A N 1
ATOM 2707 C CA . THR A 1 345 ? -2.440 21.308 13.128 1.00 80.44 345 THR A CA 1
ATOM 2708 C C . THR A 1 345 ? -1.864 20.486 14.270 1.00 80.44 345 THR A C 1
ATOM 2710 O O . THR A 1 345 ? -2.459 20.463 15.336 1.00 80.44 345 THR A O 1
ATOM 2713 N N . VAL A 1 346 ? -0.690 19.876 14.098 1.00 76.69 346 VAL A N 1
ATOM 2714 C CA . VAL A 1 346 ? -0.008 19.106 15.155 1.00 76.69 346 VAL A CA 1
ATOM 2715 C C . VAL A 1 346 ? 0.385 20.007 16.334 1.00 76.69 346 VAL A C 1
ATOM 2717 O O . VAL A 1 346 ? 0.191 19.619 17.483 1.00 76.69 346 VAL A O 1
ATOM 2720 N N . LYS A 1 347 ? 0.794 21.258 16.076 1.00 82.38 347 LYS A N 1
ATOM 2721 C CA . LYS A 1 347 ? 1.047 22.268 17.123 1.00 82.38 347 LYS A CA 1
ATOM 2722 C C . LYS A 1 347 ? -0.178 22.611 17.966 1.00 82.38 347 LYS A C 1
ATOM 2724 O O . LYS A 1 347 ? -0.034 22.905 19.147 1.00 82.38 347 LYS A O 1
ATOM 2729 N N . GLN A 1 348 ? -1.389 22.572 17.401 1.00 77.94 348 GLN A N 1
ATOM 2730 C CA . GLN A 1 348 ? -2.620 22.799 18.180 1.00 77.94 348 GLN A CA 1
ATOM 2731 C C . GLN A 1 348 ? -2.839 21.727 19.252 1.00 77.94 348 GLN A C 1
ATOM 2733 O O . GLN A 1 348 ? -3.598 21.948 20.191 1.00 77.94 348 GLN A O 1
ATOM 2738 N N . PHE A 1 349 ? -2.156 20.591 19.124 1.00 70.88 349 PHE A N 1
ATOM 2739 C CA . PHE A 1 349 ? -2.125 19.533 20.117 1.00 70.88 349 PHE A CA 1
ATOM 2740 C C . PHE A 1 349 ? -0.880 19.626 21.019 1.00 70.88 349 PHE A C 1
ATOM 2742 O O . PHE A 1 349 ? -0.494 18.641 21.618 1.00 70.88 349 PHE A O 1
ATOM 2749 N N . GLY A 1 350 ? -0.223 20.782 21.132 1.00 74.50 350 GLY A N 1
ATOM 2750 C CA . GLY A 1 350 ? 0.860 20.980 22.105 1.00 74.50 350 GLY A CA 1
ATOM 2751 C C . GLY A 1 350 ? 2.214 20.396 21.708 1.00 74.50 350 GLY A C 1
ATOM 2752 O O . GLY A 1 350 ? 3.095 20.287 22.549 1.00 74.50 350 GLY A O 1
ATOM 2753 N N . PHE A 1 351 ? 2.396 20.009 20.448 1.00 80.12 351 PHE A N 1
ATOM 2754 C CA . PHE A 1 351 ? 3.701 19.614 19.924 1.00 80.12 351 PHE A CA 1
ATOM 2755 C C . PHE A 1 351 ? 4.474 20.833 19.412 1.00 80.12 351 PHE A C 1
ATOM 2757 O O . PHE A 1 351 ? 3.931 21.644 18.657 1.00 80.12 351 PHE A O 1
ATOM 2764 N N . SER A 1 352 ? 5.762 20.922 19.720 1.00 86.25 352 SER A N 1
ATOM 2765 C CA . SER A 1 352 ? 6.695 21.844 19.078 1.00 86.25 352 SER A CA 1
ATOM 2766 C C . SER A 1 352 ? 7.503 21.143 17.992 1.00 86.25 352 SER A C 1
ATOM 2768 O O . SER A 1 352 ? 7.548 19.922 17.888 1.00 86.25 352 SER A O 1
ATOM 2770 N N . VAL A 1 353 ? 8.084 21.936 17.094 1.00 88.12 353 VAL A N 1
ATOM 2771 C CA . VAL A 1 353 ? 8.940 21.420 16.023 1.00 88.12 353 VAL A CA 1
ATOM 2772 C C . VAL A 1 353 ? 10.364 21.345 16.553 1.00 88.12 353 VAL A C 1
ATOM 2774 O O . VAL A 1 353 ? 10.946 22.388 16.850 1.00 88.12 353 VAL A O 1
ATOM 2777 N N . ASP A 1 354 ? 10.925 20.141 16.608 1.00 72.38 354 ASP A N 1
ATOM 2778 C CA . ASP A 1 354 ? 12.323 19.928 16.993 1.00 72.38 354 ASP A CA 1
ATOM 2779 C C . ASP A 1 354 ? 13.251 20.212 15.817 1.00 72.38 354 ASP A C 1
ATOM 2781 O O . ASP A 1 354 ? 14.256 20.914 15.931 1.00 72.38 354 ASP A O 1
ATOM 2785 N N . GLU A 1 355 ? 12.901 19.649 14.660 1.00 80.50 355 GLU A N 1
ATOM 2786 C CA . GLU A 1 355 ? 13.739 19.680 13.473 1.00 80.50 355 GLU A CA 1
ATOM 2787 C C . GLU A 1 355 ? 12.881 19.679 12.211 1.00 80.50 355 GLU A C 1
ATOM 2789 O O . GLU A 1 355 ? 11.922 18.915 12.087 1.00 80.50 355 GLU A O 1
ATOM 2794 N N . ILE A 1 356 ? 13.267 20.508 11.239 1.00 82.62 356 ILE A N 1
ATOM 2795 C CA . ILE A 1 356 ? 12.792 20.389 9.863 1.00 82.62 356 ILE A CA 1
ATOM 2796 C C . ILE A 1 356 ? 13.983 20.027 8.997 1.00 82.62 356 ILE A C 1
ATOM 2798 O O . ILE A 1 356 ? 14.951 20.784 8.923 1.00 82.62 356 ILE A O 1
ATOM 2802 N N . THR A 1 357 ? 13.897 18.882 8.326 1.00 74.50 357 THR A N 1
ATOM 2803 C CA . THR A 1 357 ? 14.891 18.490 7.332 1.00 74.50 357 THR A CA 1
ATOM 2804 C C . THR A 1 357 ? 14.305 18.524 5.937 1.00 74.50 357 THR A C 1
ATOM 2806 O O . THR A 1 357 ? 13.156 18.164 5.675 1.00 74.50 357 THR A O 1
ATOM 2809 N N . GLU A 1 358 ? 15.148 18.968 5.023 1.00 74.94 358 GLU A N 1
ATOM 2810 C CA . GLU A 1 358 ? 14.836 19.156 3.624 1.00 74.94 358 GLU A CA 1
ATOM 2811 C C . GLU A 1 358 ? 15.789 18.283 2.814 1.00 74.94 358 GLU A C 1
ATOM 2813 O O . GLU A 1 358 ? 16.997 18.263 3.062 1.00 74.94 358 GLU A O 1
ATOM 2818 N N . SER A 1 359 ? 15.261 17.515 1.859 1.00 65.69 359 SER A N 1
ATOM 2819 C CA . SER A 1 359 ? 16.113 16.673 1.015 1.00 65.69 359 SER A CA 1
ATOM 2820 C C . SER A 1 359 ? 15.724 16.703 -0.460 1.00 65.69 359 SER A C 1
ATOM 2822 O O . SER A 1 359 ? 14.547 16.747 -0.831 1.00 65.69 359 SER A O 1
ATOM 2824 N N . GLY A 1 360 ? 16.765 16.640 -1.294 1.00 54.44 360 GLY A N 1
ATOM 2825 C CA . GLY A 1 360 ? 16.711 16.714 -2.753 1.00 54.44 360 GLY A CA 1
ATOM 2826 C C . GLY A 1 360 ? 16.519 18.133 -3.294 1.00 54.44 360 GLY A C 1
ATOM 2827 O O . GLY A 1 360 ? 16.214 19.055 -2.551 1.00 54.44 360 GLY A O 1
ATOM 2828 N N . LEU A 1 361 ? 16.739 18.302 -4.598 1.00 52.25 361 LEU A N 1
ATOM 2829 C CA . LEU A 1 361 ? 16.546 19.558 -5.331 1.00 52.25 361 LEU A CA 1
ATOM 2830 C C . LEU A 1 361 ? 15.373 19.367 -6.296 1.00 52.25 361 LEU A C 1
ATOM 2832 O O . LEU A 1 361 ? 15.455 18.591 -7.247 1.00 52.25 361 LEU A O 1
ATOM 2836 N N . GLY A 1 362 ? 14.264 20.018 -5.983 1.00 53.38 362 GLY A N 1
ATOM 2837 C CA . GLY A 1 362 ? 12.999 19.997 -6.698 1.00 53.38 362 GLY A CA 1
ATOM 2838 C C . GLY A 1 362 ? 12.950 20.967 -7.872 1.00 53.38 362 GLY A C 1
ATOM 2839 O O . GLY A 1 362 ? 13.918 21.657 -8.198 1.00 53.38 362 GLY A O 1
ATOM 2840 N N . SER A 1 363 ? 11.793 21.012 -8.532 1.00 50.62 363 SER A N 1
ATOM 2841 C CA . SER A 1 363 ? 11.605 21.604 -9.869 1.00 50.62 363 SER A CA 1
ATOM 2842 C C . SER A 1 363 ? 11.834 23.120 -9.967 1.00 50.62 363 SER A C 1
ATOM 2844 O O . SER A 1 363 ? 11.899 23.644 -11.078 1.00 50.62 363 SER A O 1
ATOM 2846 N N . VAL A 1 364 ? 11.971 23.826 -8.838 1.00 52.00 364 VAL A N 1
ATOM 2847 C CA . VAL A 1 364 ? 12.184 25.288 -8.779 1.00 52.00 364 VAL A CA 1
ATOM 2848 C C . VAL A 1 364 ? 13.208 25.684 -7.696 1.00 52.00 364 VAL A C 1
ATOM 2850 O O . VAL A 1 364 ? 13.212 26.811 -7.214 1.00 52.00 364 VAL A O 1
ATOM 2853 N N . GLY A 1 365 ? 14.082 24.759 -7.281 1.00 52.22 365 GLY A N 1
ATOM 2854 C CA . GLY A 1 365 ? 15.044 24.998 -6.193 1.00 52.22 365 GLY A CA 1
ATOM 2855 C C . GLY A 1 365 ? 14.482 24.789 -4.781 1.00 52.22 365 GLY A C 1
ATOM 2856 O O . GLY A 1 365 ? 15.203 25.009 -3.814 1.00 52.22 365 GLY A O 1
ATOM 2857 N N . ASN A 1 366 ? 13.235 24.326 -4.661 1.00 53.81 366 ASN A N 1
ATOM 2858 C CA . ASN A 1 366 ? 12.675 23.826 -3.406 1.00 53.81 366 ASN A CA 1
ATOM 2859 C C . ASN A 1 366 ? 13.194 22.414 -3.098 1.00 53.81 366 ASN A C 1
ATOM 2861 O O . ASN A 1 366 ? 13.588 21.699 -4.016 1.00 53.81 366 ASN A O 1
ATOM 2865 N N . PRO A 1 367 ? 13.142 21.960 -1.845 1.00 57.78 367 PRO A N 1
ATOM 2866 C CA . PRO A 1 367 ? 13.370 20.563 -1.501 1.00 57.78 367 PRO A CA 1
ATOM 2867 C C . PRO A 1 367 ? 12.302 19.640 -2.085 1.00 57.78 367 PRO A C 1
ATOM 2869 O O . PRO A 1 367 ? 11.114 19.936 -2.011 1.00 57.78 367 PRO A O 1
ATOM 2872 N N . THR A 1 368 ? 12.701 18.468 -2.588 1.00 63.19 368 THR A N 1
ATOM 2873 C CA . THR A 1 368 ? 11.729 17.453 -3.050 1.00 63.19 368 THR A CA 1
ATOM 2874 C C . THR A 1 368 ? 10.967 16.784 -1.910 1.00 63.19 368 THR A C 1
ATOM 2876 O O . THR A 1 368 ? 9.892 16.228 -2.127 1.00 63.19 368 THR A O 1
ATOM 2879 N N . ARG A 1 369 ? 11.539 16.782 -0.704 1.00 68.25 369 ARG A N 1
ATOM 2880 C CA . ARG A 1 369 ? 10.964 16.142 0.477 1.00 68.25 369 ARG A CA 1
ATOM 2881 C C . ARG A 1 369 ? 11.205 16.998 1.703 1.00 68.25 369 ARG A C 1
ATOM 2883 O O . ARG A 1 369 ? 12.314 17.503 1.889 1.00 68.25 369 ARG A O 1
ATOM 2890 N N . PHE A 1 370 ? 10.186 17.052 2.542 1.00 77.75 370 PHE A N 1
ATOM 2891 C CA . PHE A 1 370 ? 10.170 17.754 3.809 1.00 77.75 370 PHE A CA 1
ATOM 2892 C C . PHE A 1 370 ? 9.881 16.749 4.911 1.00 77.75 370 PHE A C 1
ATOM 2894 O O . PHE A 1 370 ? 8.979 15.917 4.777 1.00 77.75 370 PHE A O 1
ATOM 2901 N N . TYR A 1 371 ? 10.630 16.847 5.998 1.00 75.62 371 TYR A N 1
ATOM 2902 C CA . TYR A 1 371 ? 10.367 16.113 7.221 1.00 75.62 371 TYR A CA 1
ATOM 2903 C C . TYR A 1 371 ? 10.287 17.116 8.355 1.00 75.62 371 TYR A C 1
ATOM 2905 O O . TYR A 1 371 ? 11.141 17.993 8.444 1.00 75.62 371 TYR A O 1
ATOM 2913 N N . ALA A 1 372 ? 9.286 16.978 9.213 1.00 79.31 372 ALA A N 1
ATOM 2914 C CA . ALA A 1 372 ? 9.217 17.711 10.464 1.00 79.31 372 ALA A CA 1
ATOM 2915 C C . ALA A 1 372 ? 9.152 16.692 11.593 1.00 79.31 372 ALA A C 1
ATOM 2917 O O . ALA A 1 372 ? 8.193 15.923 11.670 1.00 79.31 372 ALA A O 1
ATOM 2918 N N . VAL A 1 373 ? 10.193 16.671 12.420 1.00 74.38 373 VAL A N 1
ATOM 2919 C CA . VAL A 1 373 ? 10.195 15.969 13.700 1.00 74.38 373 VAL A CA 1
ATOM 2920 C C . VAL A 1 373 ? 9.599 16.929 14.712 1.00 74.38 373 VAL A C 1
ATOM 2922 O O . VAL A 1 373 ? 10.035 18.078 14.818 1.00 74.38 373 VAL A O 1
ATOM 2925 N N . MET A 1 374 ? 8.553 16.485 15.388 1.00 84.38 374 MET A N 1
ATOM 2926 C CA . MET A 1 374 ? 7.841 17.286 16.364 1.00 84.38 374 MET A CA 1
ATOM 2927 C C . MET A 1 374 ? 7.715 16.506 17.658 1.00 84.38 374 MET A C 1
ATOM 2929 O O . MET A 1 374 ? 7.324 15.336 17.609 1.00 84.38 374 MET A O 1
ATOM 2933 N N . SER A 1 375 ? 7.978 17.163 18.784 1.00 75.31 375 SER A N 1
ATOM 2934 C CA . SER A 1 375 ? 7.828 16.572 20.108 1.00 75.31 375 SER A CA 1
ATOM 2935 C C . SER A 1 375 ? 6.806 17.312 20.957 1.00 75.31 375 SER A C 1
ATOM 2937 O O . SER A 1 375 ? 6.604 18.510 20.793 1.00 75.31 375 SER A O 1
ATOM 2939 N N . LEU A 1 376 ? 6.125 16.591 21.842 1.00 75.62 376 LEU A N 1
ATOM 2940 C CA . LEU A 1 376 ? 5.165 17.165 22.778 1.00 75.62 376 LEU A CA 1
ATOM 2941 C C . LEU A 1 376 ? 5.897 18.103 23.748 1.00 75.62 376 LEU A C 1
ATOM 2943 O O . LEU A 1 376 ? 6.880 17.704 24.375 1.00 75.62 376 LEU A O 1
ATOM 2947 N N . ASP A 1 377 ? 5.417 19.339 23.875 1.00 74.12 377 ASP A N 1
ATOM 2948 C CA . ASP A 1 377 ? 5.983 20.311 24.803 1.00 74.12 377 ASP A CA 1
ATOM 2949 C C . ASP A 1 377 ? 5.778 19.834 26.243 1.00 74.12 377 ASP A C 1
ATOM 2951 O O . ASP A 1 377 ? 4.654 19.591 26.687 1.00 74.12 377 ASP A O 1
ATOM 2955 N N . VAL A 1 378 ? 6.879 19.741 26.992 1.00 56.41 378 VAL A N 1
ATOM 2956 C CA . VAL A 1 378 ? 6.900 19.252 28.383 1.00 56.41 378 VAL A CA 1
ATOM 2957 C C . VAL A 1 378 ? 5.997 20.102 29.296 1.00 56.41 378 VAL A C 1
ATOM 2959 O O . VAL A 1 378 ? 5.397 19.581 30.231 1.00 56.41 378 VAL A O 1
ATOM 2962 N N . ASP A 1 379 ? 5.816 21.386 28.967 1.00 52.50 379 ASP A N 1
ATOM 2963 C CA . ASP A 1 379 ? 4.972 22.339 29.705 1.00 52.50 379 ASP A CA 1
ATOM 2964 C C . ASP A 1 379 ? 3.474 22.270 29.319 1.00 52.50 379 ASP A C 1
ATOM 2966 O O . ASP A 1 379 ? 2.623 22.908 29.950 1.00 52.50 379 ASP A O 1
ATOM 2970 N N . PHE A 1 380 ? 3.120 21.525 28.265 1.00 47.38 380 PHE A N 1
ATOM 2971 C CA . PHE A 1 380 ? 1.731 21.355 27.823 1.00 47.38 380 PHE A CA 1
ATOM 2972 C C . PHE A 1 380 ? 1.001 20.278 28.641 1.00 47.38 380 PHE A C 1
ATOM 2974 O O . PHE A 1 380 ? -0.210 20.384 28.838 1.00 47.38 380 PHE A O 1
ATOM 2981 N N . GLU A 1 381 ? 1.730 19.289 29.180 1.00 42.72 381 GLU A N 1
ATOM 2982 C CA . GLU A 1 381 ? 1.171 18.284 30.099 1.00 42.72 381 GLU A CA 1
ATOM 2983 C C . GLU A 1 381 ? 0.692 18.914 31.421 1.00 42.72 381 GLU A C 1
ATOM 2985 O O . GLU A 1 381 ? -0.382 18.561 31.901 1.00 42.72 381 GLU A O 1
ATOM 2990 N N . GLU A 1 382 ? 1.418 19.892 31.982 1.00 40.00 382 GLU A N 1
ATOM 2991 C CA . GL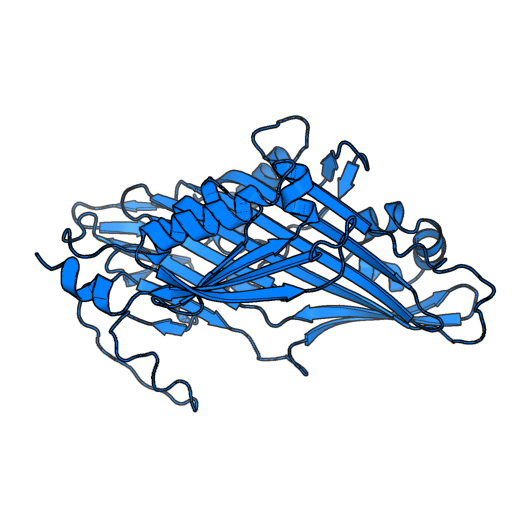U A 1 382 ? 1.069 20.508 33.280 1.00 40.00 382 GLU A CA 1
ATOM 2992 C C . GLU A 1 382 ? -0.176 21.414 33.227 1.00 40.00 382 GLU A C 1
ATOM 2994 O O . GLU A 1 382 ? -0.817 21.650 34.250 1.00 40.00 382 GLU A O 1
ATOM 2999 N N . ASN A 1 383 ? -0.556 21.913 32.046 1.00 40.94 383 ASN A N 1
ATOM 3000 C CA . ASN A 1 383 ? -1.666 22.861 31.889 1.00 40.94 383 ASN A CA 1
ATOM 3001 C C . ASN A 1 383 ? -3.015 22.207 31.536 1.00 40.94 383 ASN A C 1
ATOM 3003 O O . ASN A 1 383 ? -4.014 22.917 31.423 1.00 40.94 383 ASN A O 1
ATOM 3007 N N . MET A 1 384 ? -3.067 20.882 31.357 1.00 42.38 384 MET A N 1
ATOM 3008 C CA . MET A 1 384 ? -4.315 20.154 31.075 1.00 42.38 384 MET A CA 1
ATOM 3009 C C . MET A 1 384 ? -4.970 19.522 32.314 1.00 42.38 384 MET A C 1
ATOM 3011 O O . MET A 1 384 ? -6.093 19.028 32.211 1.00 42.38 384 MET A O 1
ATOM 3015 N N . ASP A 1 385 ? -4.320 19.607 33.478 1.00 37.44 385 ASP A N 1
ATOM 3016 C CA . ASP A 1 385 ? -4.820 19.118 34.774 1.00 37.44 385 ASP A CA 1
ATOM 3017 C C . ASP A 1 385 ? -5.524 20.216 35.618 1.00 37.44 385 ASP A C 1
ATOM 3019 O O . ASP A 1 385 ? -5.664 20.093 36.843 1.00 37.44 385 ASP A O 1
ATOM 3023 N N . HIS A 1 386 ? -5.993 21.303 34.988 1.00 34.59 386 HIS A N 1
ATOM 3024 C CA . HIS A 1 386 ? -6.744 22.394 35.635 1.00 34.59 386 HIS A CA 1
ATOM 3025 C C . HIS A 1 386 ? -8.126 22.652 35.032 1.00 34.59 386 HIS A C 1
ATOM 3027 O O . HIS A 1 386 ? -8.230 22.825 33.797 1.00 34.59 386 HIS A O 1
#

Foldseek 3Di:
DFFEKEWEAEFQAQKIKIKTKFKKKKKKFFDLPPVVDPLPDQPFDKDWDKDKVVPVQFQVVVVQVQLCVCCCPPVVHQKGFPIWMKIWMWTWGDDSGMIMIIIIIMIITIMHPQFPDDDPWKTKGAPQSRFDFDDDFRWTQDPPQGIAGNFFQLRVCCSRRVPNCVQPVPKPLVVQRGHTRPGRHVSNPDLVPFDWDDDDPPPVPDPDDDDDDDDDDDFAFWIKTKDWDCPQDDPQKDWPDWDWTAGPNIIMIMIMIGGTYMYMYIYGGDWDWDDDPNGIIIMHTNDHPPDDDQLVRQLCCVLCVQQVQWDWDDPDSFKIKIKHFPVSCCVPPVDPVSSVVSVVSSVVSQKDWPDKDFDDQDDPRGGRMIMTIIGHDPVVVVVVVD

Sequence (386 aa):
MAIQFNGLISHENGTALASFKIDKIITLEYPSKYTTDPILDISNPSIEFTLNSSDNSNGLKNVLDKINELFSLKDQSQAKFDSAILQYKASVIGGPSNATLYYDISLVPKVSNLIVDSNQTSSLFDVGWRSFAIEGPLIVNTQEYGPIDINYPYSALEKMSPSLVSKIKDTSLTEVVNEPLLNFERFSEPVSKWKFTNMTKEVASNISNMDMIKINPKPEDGTSYSFYDDSNSNNGRYLQNLKYGLVDGFSVRAASYLLTPSGYLQIDGQSHLIKKGDAEYISAPKESSKSQIDLPSKIFSTVIQYYPAVTLEFISDSTVVLKGDEKFMLKSENDLRSFWKAIDTVKQFGFSVDEITESGLGSVGNPTRFYAVMSLDVDFEENMDH

Solvent-accessible surface area (backbone atoms only — not comparable to full-atom values): 21020 Å² total; per-residue (Å²): 111,19,42,35,39,40,38,40,36,41,62,89,76,26,30,30,48,38,40,42,34,38,28,40,41,36,39,39,38,42,72,58,92,47,81,85,60,72,68,54,61,84,71,52,38,69,51,75,56,74,51,50,32,88,45,78,83,30,30,48,46,60,49,37,51,53,51,35,49,45,26,48,72,75,61,68,27,70,38,34,58,80,43,38,39,38,40,41,36,39,36,40,48,53,54,67,39,37,36,39,36,42,36,43,37,39,41,36,35,39,34,33,54,21,57,79,47,71,63,98,59,33,36,30,29,62,58,52,72,69,28,49,65,58,83,71,84,37,61,30,46,42,94,90,75,40,74,37,34,75,23,30,55,43,46,56,42,43,74,62,38,48,67,42,42,71,54,31,63,93,30,58,40,38,57,64,35,60,42,66,56,57,60,36,54,79,55,58,57,57,71,89,76,30,54,73,46,74,60,55,102,71,69,86,80,65,91,72,78,93,77,90,83,90,83,91,85,76,85,71,66,26,34,40,38,35,40,76,54,64,93,68,48,60,94,54,34,30,79,76,47,78,34,66,27,64,43,99,86,38,73,32,41,33,38,30,33,34,22,53,39,37,35,40,39,37,35,56,36,55,59,44,84,41,76,62,86,93,48,59,30,40,37,28,45,67,68,63,76,94,58,79,82,61,55,64,61,52,44,49,52,51,34,46,72,75,23,67,58,35,47,78,44,72,81,48,94,49,30,39,37,40,37,33,38,44,69,56,25,37,74,73,70,74,37,69,60,53,52,56,50,38,52,56,54,41,36,76,71,41,29,42,78,76,45,77,50,72,42,68,80,32,101,83,76,45,48,36,29,41,36,35,39,27,33,52,39,79,73,50,66,72,66,70,82,113

Nearest PDB structures (foldseek):
  6hgn-assembly1_A  TM=4.887E-01  e=8.537E-01  Homo sapiens
  6rid-assembly1_A  TM=3.927E-01  e=1.660E+00  Vaccinia virus GLV-1h68
  5om5-assembly1_A  TM=3.392E-01  e=1.065E+00  Homo sapiens
  7d9t-assembly1_A  TM=3.481E-01  e=2.888E+00  Homo sapiens
  7xw0-assembly2_B  TM=5.342E-01  e=4.257E+00  Escherichia coli

Secondary structure (DSSP, 8-state):
--EEEEEEEETTTTEEEEEEEEEEEEEEE--GGGTTS-TT-S---EEEEEEETT-TTSSHHHHHHHHHHHHHHTS----EEEEEEEEEEEEEEE-SSEEEEEEEEEEEEEEE--EEEE-SSEEEEE-GGG--B--S--EEEETTTEEEESS-HHHHHHHH-HHHHHHHTTSTTHHHHTS-S-B-GGGGS-GGGSEEEE--TTGGG--SS---------SSS-EEEEEE--TT-BTTEEEEEEEEEEETTEEEEEEEEEEPPEEEEEESSS-EEEEETTEEEEEEES---S-S--HHHHHHHHHHHH-TTEEEEESSSSEEEEEEEHHHHHHHHSSTHHHHHHHHHHHTTTEEEEEEEEES--TTSS-SEEEEEEEE-HHHHTTS--

pLDDT: mean 74.56, std 18.64, range [21.69, 98.19]

Mean predicted aligned error: 12.61 Å